Protein AF-A0A952E3L6-F1 (afdb_monomer_lite)

Sequence (737 aa):
MRTGINILTAMVILAVWPGLAVNAAMKSLLVIEPGKDNPRNSEGDIIELKDGRLCLIYTRFIGGSGDHAAADLAMRTSKDNGLSWSDDKIVVRRIGGLNVMSVSLLRLKSGEIALFFLRKTSKEDCRPLMCISKDEAKTWSQPTVCITDKVGYYVLNNDRAVQLRSGRLVLPVAWHQGPGQARDTAGVIMCYLSDDNGKTWRRSKDSFKGYAPGGKRITVQEPGVIELKDGRLMMYIRTNAGSQYICYSRDGGQTWSKAQPSNLASPLSPASIKRIPWTGDLLCLWNDHSGVHSYPAGRRTPLCLAISKDEGKTWDKSRIIEGNPDGWYCYTSITFVKDRVLLAYCAGDRKIGGLNQLKILAIQKDWLTSFQNTHDMPPRIGFYLAGTIVASSLCFVKDQKLGVLKGGFQSFSTPKPATADEWEKRKIKLRKTLWKLLGDIPPIFTPEVTIHKKEVKDGYTLERFTFDNGVGDTVYGYILIPAGHKGRRPAILYNHYHGGKYKQGKEEVLTRAFTKLDFATGEELARKGYVVQCIDAYAFGERRFQGPAGKKEEGGKTESSLFKTFLWEGRTLWGMMVRDDILALNYLVSRPEVDSNRIAAMGMSMGSTRTWWAAALDERIKVAVSVACLTRYQNLIAQGKVHAHGIYYYVPNMLKEHIDTESVIGLIAPRPHLTLTGDKDGGSPADGVKIINDFQKHLYKCYEKNQNFRGILYPGVGHTYTPEMWEVTLRWLKKHL

pLDDT: mean 89.83, std 18.72, range [20.92, 98.94]

Structure (mmCIF, N/CA/C/O backbone):
data_AF-A0A952E3L6-F1
#
_entry.id   AF-A0A952E3L6-F1
#
loop_
_atom_site.group_PDB
_atom_site.id
_atom_site.type_symbol
_atom_site.label_atom_id
_atom_site.label_alt_id
_atom_site.label_comp_id
_atom_site.label_asym_id
_atom_site.label_entity_id
_atom_site.label_seq_id
_atom_site.pdbx_PDB_ins_code
_atom_site.Cartn_x
_atom_site.Cartn_y
_atom_site.Cartn_z
_atom_site.occupancy
_atom_site.B_iso_or_equiv
_atom_site.auth_seq_id
_atom_site.auth_comp_id
_atom_site.auth_asym_id
_atom_site.auth_atom_id
_atom_site.pdbx_PDB_model_num
ATOM 1 N N . MET A 1 1 ? -72.433 -41.972 -11.542 1.00 37.91 1 MET A N 1
ATOM 2 C CA . MET A 1 1 ? -71.006 -42.336 -11.339 1.00 37.91 1 MET A CA 1
ATOM 3 C C . MET A 1 1 ? -70.283 -41.164 -10.688 1.00 37.91 1 MET A C 1
ATOM 5 O O . MET A 1 1 ? -70.810 -40.061 -10.729 1.00 37.91 1 MET A O 1
ATOM 9 N N . ARG A 1 2 ? -69.145 -41.402 -10.025 1.00 30.52 2 ARG A N 1
ATOM 10 C CA . ARG A 1 2 ? -68.459 -40.403 -9.184 1.00 30.52 2 ARG A CA 1
ATOM 11 C C . ARG A 1 2 ? -67.671 -39.381 -10.014 1.00 30.52 2 ARG A C 1
ATOM 13 O O . ARG A 1 2 ? -66.837 -39.781 -10.816 1.00 30.52 2 ARG A O 1
ATOM 20 N N . THR A 1 3 ? -67.820 -38.097 -9.697 1.00 30.81 3 THR A N 1
ATOM 21 C CA . THR A 1 3 ? -66.822 -37.046 -9.969 1.00 30.81 3 THR A CA 1
ATOM 22 C C . THR A 1 3 ? -66.299 -36.534 -8.630 1.00 30.81 3 THR A C 1
ATOM 24 O O . THR A 1 3 ? -66.964 -35.746 -7.961 1.00 30.81 3 THR A O 1
ATOM 27 N N . GLY A 1 4 ? -65.144 -37.044 -8.198 1.00 28.67 4 GLY A N 1
ATOM 28 C CA . GLY A 1 4 ? -64.510 -36.664 -6.935 1.00 28.67 4 GLY A CA 1
ATOM 29 C C . GLY A 1 4 ? -63.399 -35.644 -7.158 1.00 28.67 4 GLY A C 1
ATOM 30 O O . GLY A 1 4 ? -62.342 -35.996 -7.672 1.00 28.67 4 GLY A O 1
ATOM 31 N N . ILE A 1 5 ? -63.634 -34.398 -6.750 1.00 31.88 5 ILE A N 1
ATOM 32 C CA . ILE A 1 5 ? -62.589 -33.378 -6.612 1.00 31.88 5 ILE A CA 1
ATOM 33 C C . ILE A 1 5 ? -61.854 -33.654 -5.298 1.00 31.88 5 ILE A C 1
ATOM 35 O O . ILE A 1 5 ? -62.498 -33.721 -4.255 1.00 31.88 5 ILE A O 1
ATOM 39 N N . ASN A 1 6 ? -60.524 -33.770 -5.333 1.00 27.98 6 ASN A N 1
ATOM 40 C CA . ASN A 1 6 ? -59.695 -33.784 -4.128 1.00 27.98 6 ASN A CA 1
ATOM 41 C C . ASN A 1 6 ? -58.667 -32.652 -4.184 1.00 27.98 6 ASN A C 1
ATOM 43 O O . ASN A 1 6 ? -57.856 -32.560 -5.103 1.00 27.98 6 ASN A O 1
ATOM 47 N N . ILE A 1 7 ? -58.736 -31.791 -3.174 1.00 31.53 7 ILE A N 1
ATOM 48 C CA . ILE A 1 7 ? -57.841 -30.658 -2.943 1.00 31.53 7 ILE A CA 1
ATOM 49 C C . ILE A 1 7 ? -56.569 -31.188 -2.274 1.00 31.53 7 ILE A C 1
ATOM 51 O O . ILE A 1 7 ? -56.668 -31.934 -1.300 1.00 31.53 7 ILE A O 1
ATOM 55 N N . LEU A 1 8 ? -55.385 -30.768 -2.734 1.00 26.78 8 LEU A N 1
ATOM 56 C CA . LEU A 1 8 ? -54.145 -30.955 -1.977 1.00 26.78 8 LEU A CA 1
ATOM 57 C C . LEU A 1 8 ? -53.454 -29.612 -1.721 1.00 26.78 8 LEU A C 1
ATOM 59 O O . LEU A 1 8 ? -53.088 -28.883 -2.641 1.00 26.78 8 LEU A O 1
ATOM 63 N N . THR A 1 9 ? -53.300 -29.295 -0.441 1.00 28.17 9 THR A N 1
ATOM 64 C CA . THR A 1 9 ? -52.780 -28.027 0.071 1.00 28.17 9 THR A CA 1
ATOM 65 C C . THR A 1 9 ? -51.269 -27.915 -0.140 1.00 28.17 9 THR A C 1
ATOM 67 O O . THR A 1 9 ? -50.503 -28.692 0.428 1.00 28.17 9 THR A O 1
ATOM 70 N N . ALA A 1 10 ? -50.813 -26.914 -0.895 1.00 25.31 10 ALA A N 1
ATOM 71 C CA . ALA A 1 10 ? -49.388 -26.611 -1.025 1.00 25.31 10 ALA A CA 1
ATOM 72 C C . ALA A 1 10 ? -48.908 -25.719 0.137 1.00 25.31 10 ALA A C 1
ATOM 74 O O . ALA A 1 10 ? -49.150 -24.512 0.149 1.00 25.31 10 ALA A O 1
ATOM 75 N N . MET A 1 11 ? -48.204 -26.301 1.113 1.00 24.41 11 MET A N 1
ATOM 76 C CA . MET A 1 11 ? -47.476 -25.529 2.128 1.00 24.41 11 MET A CA 1
ATOM 77 C C . MET A 1 11 ? -46.293 -24.787 1.491 1.00 24.41 11 MET A C 1
ATOM 79 O O . MET A 1 11 ? -45.338 -25.404 1.020 1.00 24.41 11 MET A O 1
ATOM 83 N N . VAL A 1 12 ? -46.323 -23.454 1.530 1.00 23.84 12 VAL A N 1
ATOM 84 C CA . VAL A 1 12 ? -45.185 -22.614 1.134 1.00 23.84 12 VAL A CA 1
ATOM 85 C C . VAL A 1 12 ? -44.160 -22.584 2.269 1.00 23.84 12 VAL A C 1
ATOM 87 O O . VAL A 1 12 ? -44.318 -21.850 3.243 1.00 23.84 12 VAL A O 1
ATOM 90 N N . ILE A 1 13 ? -43.076 -23.350 2.130 1.00 25.36 13 ILE A N 1
ATOM 91 C CA . ILE A 1 13 ? -41.888 -23.195 2.977 1.00 25.36 13 ILE A CA 1
ATOM 92 C C . ILE A 1 13 ? -41.008 -22.096 2.369 1.00 25.36 13 ILE A C 1
ATOM 94 O O . ILE A 1 13 ? -40.308 -22.306 1.379 1.00 25.36 13 ILE A O 1
ATOM 98 N N . LEU A 1 14 ? -41.041 -20.907 2.976 1.00 24.80 14 LEU A N 1
ATOM 99 C CA . LEU A 1 14 ? -40.152 -19.793 2.642 1.00 24.80 14 LEU A CA 1
ATOM 100 C C . LEU A 1 14 ? -38.712 -20.105 3.083 1.00 24.80 14 LEU A C 1
ATOM 102 O O . LEU A 1 14 ? -38.310 -19.832 4.213 1.00 24.80 14 LEU A O 1
ATOM 106 N N . ALA A 1 15 ? -37.917 -20.659 2.168 1.00 27.12 15 ALA A N 1
ATOM 107 C CA . ALA A 1 15 ? -36.481 -20.828 2.359 1.00 27.12 15 ALA A CA 1
ATOM 108 C C . ALA A 1 15 ? -35.767 -19.462 2.314 1.00 27.12 15 ALA A C 1
ATOM 110 O O . ALA A 1 15 ? -35.473 -18.925 1.245 1.00 27.12 15 ALA A O 1
ATOM 111 N N . VAL A 1 16 ? -35.482 -18.889 3.487 1.00 26.06 16 VAL A N 1
ATOM 112 C CA . VAL A 1 16 ? -34.719 -17.638 3.616 1.00 26.06 16 VAL A CA 1
ATOM 113 C C . VAL A 1 16 ? -33.279 -17.851 3.136 1.00 26.06 16 VAL A C 1
ATOM 115 O O . VAL A 1 16 ? -32.507 -18.600 3.733 1.00 26.06 16 VAL A O 1
ATOM 118 N N . TRP A 1 17 ? -32.903 -17.178 2.047 1.00 26.34 17 TRP A N 1
ATOM 119 C CA . TRP A 1 17 ? -31.573 -17.290 1.441 1.00 26.34 17 TRP A CA 1
ATOM 120 C C . TRP A 1 17 ? -30.488 -16.675 2.356 1.00 26.34 17 TRP A C 1
ATOM 122 O O . TRP A 1 17 ? -30.560 -15.475 2.643 1.00 26.34 17 TRP A O 1
ATOM 132 N N . PRO A 1 18 ? -29.415 -17.404 2.739 1.00 31.72 18 PRO A N 1
ATOM 133 C CA . PRO A 1 18 ? -28.367 -16.863 3.621 1.00 31.72 18 PRO A CA 1
ATOM 134 C C . PRO A 1 18 ? -27.586 -15.671 3.038 1.00 31.72 18 PRO A C 1
ATOM 136 O O . PRO A 1 18 ? -26.936 -14.928 3.771 1.00 31.72 18 PRO A O 1
ATOM 139 N N . GLY A 1 19 ? -27.653 -15.459 1.717 1.00 28.84 19 GLY A N 1
ATOM 140 C CA . GLY A 1 19 ? -26.934 -14.392 1.011 1.00 28.84 19 GLY A CA 1
ATOM 141 C C . GLY A 1 19 ? -27.354 -12.962 1.378 1.00 28.84 19 GLY A C 1
ATOM 142 O O . GLY A 1 19 ? -26.607 -12.030 1.093 1.00 28.84 19 GLY A O 1
ATOM 143 N N . LEU A 1 20 ? -28.504 -12.773 2.036 1.00 27.39 20 LEU A N 1
ATOM 144 C CA . LEU A 1 20 ? -28.940 -11.465 2.542 1.00 27.39 20 LEU A CA 1
ATOM 145 C C . LEU A 1 20 ? -28.248 -11.057 3.858 1.00 27.39 20 LEU A C 1
ATOM 147 O O . LEU A 1 20 ? -28.159 -9.867 4.149 1.00 27.39 20 LEU A O 1
ATOM 151 N N . ALA A 1 21 ? -27.719 -12.008 4.637 1.00 31.61 21 ALA A N 1
ATOM 152 C CA . ALA A 1 21 ? -27.208 -11.739 5.986 1.00 31.61 21 ALA A CA 1
ATOM 153 C C . ALA A 1 21 ? -25.831 -11.045 6.013 1.00 31.61 21 ALA A C 1
ATOM 155 O O . ALA A 1 21 ? -25.546 -10.252 6.910 1.00 31.61 21 ALA A O 1
ATOM 156 N N . VAL A 1 22 ? -24.967 -11.299 5.024 1.00 34.72 22 VAL A N 1
ATOM 157 C CA . VAL A 1 22 ? -23.559 -10.845 5.058 1.00 34.72 22 VAL A CA 1
ATOM 158 C C . VAL A 1 22 ? -23.434 -9.315 4.979 1.00 34.72 22 VAL A C 1
ATOM 160 O O . VAL A 1 22 ? -22.517 -8.744 5.564 1.00 34.72 22 VAL A O 1
ATOM 163 N N . ASN A 1 23 ? -24.388 -8.634 4.336 1.00 37.75 23 ASN A N 1
ATOM 164 C CA . ASN A 1 23 ? -24.406 -7.169 4.226 1.00 37.75 23 ASN A CA 1
ATOM 165 C C . ASN A 1 23 ? -25.096 -6.466 5.421 1.00 37.75 23 ASN A C 1
ATOM 167 O O . ASN A 1 23 ? -25.184 -5.242 5.445 1.00 37.75 23 ASN A O 1
ATOM 171 N N . ALA A 1 24 ? -25.586 -7.224 6.412 1.00 50.41 24 ALA A N 1
ATOM 172 C CA . ALA A 1 24 ? -26.174 -6.702 7.654 1.00 50.41 24 ALA A CA 1
ATOM 173 C C . ALA A 1 24 ? -25.184 -6.697 8.843 1.00 50.41 24 ALA A C 1
ATOM 175 O O . ALA A 1 24 ? -25.486 -6.164 9.912 1.00 50.41 24 ALA A O 1
ATOM 176 N N . ALA A 1 25 ? -24.004 -7.300 8.663 1.00 70.81 25 ALA A N 1
ATOM 177 C CA . ALA A 1 25 ? -23.069 -7.632 9.735 1.00 70.81 25 ALA A CA 1
ATOM 178 C C . ALA A 1 25 ? -22.186 -6.471 10.231 1.00 70.81 25 ALA A C 1
ATOM 180 O O . ALA A 1 25 ? -21.742 -6.495 11.379 1.00 70.81 25 ALA A O 1
ATOM 181 N N . MET A 1 26 ? -21.920 -5.465 9.391 1.00 86.50 26 MET A N 1
ATOM 182 C CA . MET A 1 26 ? -21.165 -4.261 9.757 1.00 86.50 26 MET A CA 1
ATOM 183 C C . MET A 1 26 ? -21.880 -3.020 9.224 1.00 86.50 26 MET A C 1
ATOM 185 O O . MET A 1 26 ? -22.260 -2.986 8.056 1.00 86.50 26 MET A O 1
ATOM 189 N N . LYS A 1 27 ? -22.072 -2.000 10.066 1.00 90.94 27 LYS A N 1
ATOM 190 C CA . LYS A 1 27 ? -22.855 -0.804 9.723 1.00 90.94 27 LYS A CA 1
ATOM 191 C C . LYS A 1 27 ? -22.229 0.459 10.305 1.00 90.94 27 LYS A C 1
ATOM 193 O O . LYS A 1 27 ? -22.013 0.540 11.512 1.00 90.94 27 LYS A O 1
ATOM 198 N N . SER A 1 28 ? -21.982 1.468 9.467 1.00 93.50 28 SER A N 1
ATOM 199 C CA . SER A 1 28 ? -21.644 2.810 9.959 1.00 93.50 28 SER A CA 1
ATOM 200 C C . SER A 1 28 ? -22.885 3.432 10.602 1.00 93.50 28 SER A C 1
ATOM 202 O O . SER A 1 28 ? -23.965 3.417 10.012 1.00 93.50 28 SER A O 1
ATOM 204 N N . LEU A 1 29 ? -22.731 3.900 11.839 1.00 95.06 29 LEU A N 1
ATOM 205 C CA . LEU A 1 29 ? -23.810 4.440 12.671 1.00 95.06 29 LEU A CA 1
ATOM 206 C C . LEU A 1 29 ? -23.754 5.963 12.797 1.00 95.06 29 LEU A C 1
ATOM 208 O O . LEU A 1 29 ? -24.786 6.607 12.943 1.00 95.06 29 LEU A O 1
ATOM 212 N N . LEU A 1 30 ? -22.553 6.538 12.757 1.00 96.75 30 LEU A N 1
ATOM 213 C CA . LEU A 1 30 ? -22.349 7.980 12.810 1.00 96.75 30 LEU A CA 1
ATOM 214 C C . LEU A 1 30 ? -21.056 8.345 12.088 1.00 96.75 30 LEU A C 1
ATOM 216 O O . LEU A 1 30 ? -20.050 7.642 12.205 1.00 96.75 30 LEU A O 1
ATOM 220 N N . VAL A 1 31 ? -21.087 9.481 11.402 1.00 96.12 31 VAL A N 1
ATOM 221 C CA . VAL A 1 31 ? -19.909 10.184 10.901 1.00 96.12 31 VAL A CA 1
ATOM 222 C C . VAL A 1 31 ? -20.063 11.644 11.318 1.00 96.12 31 VAL A C 1
ATOM 224 O O . VAL A 1 31 ? -21.089 12.254 11.024 1.00 96.12 31 VAL A O 1
ATOM 227 N N . ILE A 1 32 ? -19.084 12.194 12.037 1.00 95.88 32 ILE A N 1
ATOM 228 C CA . ILE A 1 32 ? -19.044 13.615 12.396 1.00 95.88 32 ILE A CA 1
ATOM 229 C C . ILE A 1 32 ? -17.949 14.278 11.562 1.00 95.88 32 ILE A C 1
ATOM 231 O O . ILE A 1 32 ? -16.754 14.145 11.845 1.00 95.88 32 ILE A O 1
ATOM 235 N N . GLU A 1 33 ? -18.383 14.953 10.502 1.00 94.56 33 GLU A N 1
ATOM 236 C CA . GLU A 1 33 ? -17.517 15.633 9.539 1.00 94.56 33 GLU A CA 1
ATOM 237 C C . GLU A 1 33 ? -16.879 16.903 10.126 1.00 94.56 33 GLU A C 1
ATOM 239 O O . GLU A 1 33 ? -17.506 17.586 10.947 1.00 94.56 33 GLU A O 1
ATOM 244 N N . PRO A 1 34 ? -15.647 17.260 9.715 1.00 93.19 34 PRO A N 1
ATOM 245 C CA . PRO A 1 34 ? -15.078 18.563 10.028 1.00 93.19 34 PRO A CA 1
ATOM 246 C C . PRO A 1 34 ? -15.894 19.682 9.358 1.00 93.19 34 PRO A C 1
ATOM 248 O O . PRO A 1 34 ? -16.283 19.584 8.195 1.00 93.19 34 PRO A O 1
ATOM 251 N N . GLY A 1 35 ? -16.129 20.770 10.089 1.00 90.06 35 GLY A N 1
ATOM 252 C CA . GLY A 1 35 ? -16.871 21.945 9.624 1.00 90.06 35 GLY A CA 1
ATOM 253 C C . GLY A 1 35 ? -16.164 23.254 9.970 1.00 90.06 35 GLY A C 1
ATOM 254 O O . GLY A 1 35 ? -15.162 23.258 10.682 1.00 90.06 35 GLY A O 1
ATOM 255 N N . LYS A 1 36 ? -16.702 24.383 9.490 1.00 86.56 36 LYS A N 1
ATOM 256 C CA . LYS A 1 36 ? -16.105 25.722 9.667 1.00 86.56 36 LYS A CA 1
ATOM 257 C C . LYS A 1 36 ? -15.783 26.043 11.136 1.00 86.56 36 LYS A C 1
ATOM 259 O O . LYS A 1 36 ? -14.657 26.419 11.443 1.00 86.56 36 LYS A O 1
ATOM 264 N N . ASP A 1 37 ? -16.743 25.805 12.029 1.00 85.31 37 ASP A N 1
ATOM 265 C CA . ASP A 1 37 ? -16.642 26.083 13.474 1.00 85.31 37 ASP A CA 1
ATOM 266 C C . ASP A 1 37 ? -16.330 24.813 14.301 1.00 85.31 37 ASP A C 1
ATOM 268 O O . ASP A 1 37 ? -16.524 24.757 15.522 1.00 85.31 37 ASP A O 1
ATOM 272 N N . ASN A 1 38 ? -15.902 23.751 13.610 1.00 89.38 38 ASN A N 1
ATOM 273 C CA . ASN A 1 38 ? -15.518 22.460 14.174 1.00 89.38 38 ASN A CA 1
ATOM 274 C C . ASN A 1 38 ? -14.531 21.710 13.240 1.00 89.38 38 ASN A C 1
ATOM 276 O O . ASN A 1 38 ? -14.881 20.662 12.690 1.00 89.38 38 ASN A O 1
ATOM 280 N N . PRO A 1 39 ? -13.329 22.255 12.964 1.00 90.62 39 PRO A N 1
ATOM 281 C CA . PRO A 1 39 ? -12.424 21.748 11.922 1.00 90.62 39 PRO A CA 1
ATOM 282 C C . PRO A 1 39 ? -11.806 20.362 12.176 1.00 90.62 39 PRO A C 1
ATOM 284 O O . PRO A 1 39 ? -11.115 19.848 11.294 1.00 90.62 39 PRO A O 1
ATOM 287 N N . ARG A 1 40 ? -12.006 19.755 13.354 1.00 94.56 40 ARG A N 1
ATOM 288 C CA . ARG A 1 40 ? -11.605 18.369 13.635 1.00 94.56 40 ARG A CA 1
ATOM 289 C C . ARG A 1 40 ? -12.491 17.741 14.710 1.00 94.56 40 ARG A C 1
ATOM 291 O O . ARG A 1 40 ? -12.511 18.181 15.857 1.00 94.56 40 ARG A O 1
ATOM 298 N N . ASN A 1 41 ? -13.130 16.633 14.362 1.00 94.88 41 ASN A N 1
ATOM 299 C CA . ASN A 1 41 ? -13.730 15.709 15.317 1.00 94.88 41 ASN A CA 1
ATOM 300 C C . ASN A 1 41 ? -12.735 14.573 15.512 1.00 94.88 41 ASN A C 1
ATOM 302 O O . ASN A 1 41 ? -12.454 13.828 14.576 1.00 94.88 41 ASN A O 1
ATOM 306 N N . SER A 1 42 ? -12.138 14.507 16.698 1.00 91.12 42 SER A N 1
ATOM 307 C CA . SER A 1 42 ? -11.096 13.528 16.992 1.00 91.12 42 SER A CA 1
ATOM 308 C C . SER A 1 42 ? -11.679 12.373 17.808 1.00 91.12 42 SER A C 1
ATOM 310 O O . SER A 1 42 ? -12.834 11.992 17.637 1.00 91.12 42 SER A O 1
ATOM 312 N N . GLU A 1 43 ? -10.870 11.781 18.670 1.00 91.31 43 GLU A N 1
ATOM 313 C CA . GLU A 1 43 ? -11.210 10.626 19.475 1.00 91.31 43 GLU A CA 1
ATOM 314 C C . GLU A 1 43 ? -12.429 10.805 20.389 1.00 91.31 43 GLU A C 1
ATOM 316 O O . GLU A 1 43 ? -12.725 11.888 20.899 1.00 91.31 43 GLU A O 1
ATOM 321 N N . GLY A 1 44 ? -13.115 9.689 20.622 1.00 94.62 44 GLY A N 1
ATOM 322 C CA . GLY A 1 44 ? -14.257 9.596 21.516 1.00 94.62 44 GLY A CA 1
ATOM 323 C C . GLY A 1 44 ? -14.425 8.190 22.072 1.00 94.62 44 GLY A C 1
ATOM 324 O O . GLY A 1 44 ? -13.745 7.246 21.654 1.00 94.62 44 GLY A O 1
ATOM 325 N N . ASP A 1 45 ? -15.338 8.067 23.024 1.00 98.25 45 ASP A N 1
ATOM 326 C CA . ASP A 1 45 ? -15.681 6.811 23.682 1.00 98.25 45 ASP A CA 1
ATOM 327 C C . ASP A 1 45 ? -17.200 6.702 23.861 1.00 98.25 45 ASP A C 1
ATOM 329 O O . ASP A 1 45 ? -17.906 7.717 23.894 1.00 98.25 45 ASP A O 1
ATOM 333 N N . ILE A 1 46 ? -17.706 5.471 23.938 1.00 98.12 46 ILE A N 1
ATOM 334 C CA . ILE A 1 46 ? -19.139 5.162 23.976 1.00 98.12 46 ILE A CA 1
ATOM 335 C C . ILE A 1 46 ? -19.446 4.322 25.211 1.00 98.12 46 ILE A C 1
ATOM 337 O O . ILE A 1 46 ? -18.761 3.342 25.494 1.00 98.12 46 ILE A O 1
ATOM 341 N N . ILE A 1 47 ? -20.541 4.639 25.897 1.00 97.69 47 ILE A N 1
ATOM 342 C CA . ILE A 1 47 ? -21.068 3.837 27.001 1.00 97.69 47 ILE A CA 1
ATOM 343 C C . ILE A 1 47 ? -22.573 3.594 26.844 1.00 97.69 47 ILE A C 1
ATOM 345 O O . ILE A 1 47 ? -23.318 4.480 26.420 1.00 97.69 47 ILE A O 1
ATOM 349 N N . GLU A 1 48 ? -23.024 2.386 27.187 1.00 97.06 48 GLU A N 1
ATOM 350 C CA . GLU A 1 48 ? -24.449 2.073 27.327 1.00 97.06 48 GLU A CA 1
ATOM 351 C C . GLU A 1 48 ? -24.937 2.536 28.709 1.00 97.06 48 GLU A C 1
ATOM 353 O O . GLU A 1 48 ? -24.346 2.224 29.753 1.00 97.06 48 GLU A O 1
ATOM 358 N N . LEU A 1 49 ? -26.002 3.335 28.707 1.00 97.56 49 LEU A N 1
ATOM 359 C CA . LEU A 1 49 ? -26.694 3.810 29.899 1.00 97.56 49 LEU A CA 1
ATOM 360 C C . LEU A 1 49 ? -27.667 2.737 30.407 1.00 97.56 49 LEU A C 1
ATOM 362 O O . LEU A 1 49 ? -28.117 1.885 29.643 1.00 97.56 49 LEU A O 1
ATOM 366 N N . LYS A 1 50 ? -28.034 2.781 31.693 1.00 96.38 50 LYS A N 1
ATOM 367 C CA . LYS A 1 50 ? -28.949 1.789 32.305 1.00 96.38 50 LYS A CA 1
ATOM 368 C C . LYS A 1 50 ? -30.336 1.717 31.652 1.00 96.38 50 LYS A C 1
ATOM 370 O O . LYS A 1 50 ? -31.008 0.704 31.786 1.00 96.38 50 LYS A O 1
ATOM 375 N N . ASP A 1 51 ? -30.755 2.768 30.949 1.00 95.12 51 ASP A N 1
ATOM 376 C CA . ASP A 1 51 ? -32.002 2.821 30.176 1.00 95.12 51 ASP A CA 1
ATOM 377 C C . ASP A 1 51 ? -31.843 2.347 28.713 1.00 95.12 51 ASP A C 1
ATOM 379 O O . ASP A 1 51 ? -32.743 2.526 27.896 1.00 95.12 51 ASP A O 1
ATOM 383 N N . GLY A 1 52 ? -30.697 1.750 28.364 1.00 94.69 52 GLY A N 1
ATOM 384 C CA . GLY A 1 52 ? -30.393 1.226 27.030 1.00 94.69 52 GLY A CA 1
ATOM 385 C C . GLY A 1 52 ? -30.012 2.288 25.993 1.00 94.69 52 GLY A C 1
ATOM 386 O O . GLY A 1 52 ? -29.736 1.939 24.842 1.00 94.69 52 GLY A O 1
ATOM 387 N N . ARG A 1 53 ? -29.976 3.578 26.361 1.00 97.25 53 ARG A N 1
ATOM 388 C CA . ARG A 1 53 ? -29.451 4.634 25.484 1.00 97.25 53 ARG A CA 1
ATOM 389 C C . ARG A 1 53 ? -27.937 4.517 25.344 1.00 97.25 53 ARG A C 1
ATOM 391 O O . ARG A 1 53 ? -27.235 4.155 26.285 1.00 97.25 53 ARG A O 1
ATOM 398 N N . LEU A 1 54 ? -27.418 4.915 24.187 1.00 98.19 54 LEU A N 1
ATOM 399 C CA . LEU A 1 54 ? -25.979 5.098 23.998 1.00 98.19 54 LEU A CA 1
ATOM 400 C C . LEU A 1 54 ? -25.598 6.541 24.317 1.00 98.19 54 LEU A C 1
ATOM 402 O O . LEU A 1 54 ? -26.292 7.472 23.905 1.00 98.19 54 LEU A O 1
ATOM 406 N N . CYS A 1 55 ? -24.477 6.720 25.005 1.00 98.44 55 CYS A N 1
ATOM 407 C CA . CYS A 1 55 ? -23.844 8.008 25.245 1.00 98.44 55 CYS A CA 1
ATOM 408 C C . CYS A 1 55 ? -22.450 8.000 24.606 1.00 98.44 55 CYS A C 1
ATOM 410 O O . CYS A 1 55 ? -21.611 7.180 24.970 1.00 98.44 55 CYS A O 1
ATOM 412 N N . LEU A 1 56 ? -22.230 8.895 23.643 1.00 98.62 56 LEU A N 1
ATOM 413 C CA . LEU A 1 56 ? -20.933 9.191 23.039 1.00 98.62 56 LEU A CA 1
ATOM 414 C C . LEU A 1 56 ? -20.407 10.478 23.669 1.00 98.62 56 LEU A C 1
ATOM 416 O O . LEU A 1 56 ? -21.126 11.477 23.656 1.00 98.62 56 LEU A O 1
ATOM 420 N N . ILE A 1 57 ? -19.151 10.494 24.117 1.00 98.69 57 ILE A N 1
ATOM 421 C CA . ILE A 1 57 ? -18.421 11.740 24.399 1.00 98.69 57 ILE A CA 1
ATOM 422 C C . ILE A 1 57 ? -17.145 11.762 23.559 1.00 98.69 57 ILE A C 1
ATOM 424 O O . ILE A 1 57 ? -16.437 10.759 23.476 1.00 98.69 57 ILE A O 1
ATOM 428 N N . TYR A 1 58 ? -16.859 12.893 22.914 1.00 98.38 58 TYR A N 1
ATOM 429 C CA . TYR A 1 58 ? -15.731 13.031 21.994 1.00 98.38 58 TYR A CA 1
ATOM 430 C C . TYR A 1 58 ? -15.104 14.427 22.013 1.00 98.38 58 TYR A C 1
ATOM 432 O O . TYR A 1 58 ? -15.694 15.400 22.490 1.00 98.38 58 TYR A O 1
ATOM 440 N N . THR A 1 59 ? -13.885 14.522 21.483 1.00 97.81 59 THR A N 1
ATOM 441 C CA . THR A 1 59 ? -13.130 15.775 21.373 1.00 97.81 59 THR A CA 1
ATOM 442 C C . THR A 1 59 ? -13.517 16.558 20.116 1.00 97.81 59 THR A C 1
ATOM 444 O O . THR A 1 59 ? -13.240 16.136 18.989 1.00 97.81 59 THR A O 1
ATOM 447 N N . ARG A 1 60 ? -14.132 17.726 20.328 1.00 97.12 60 ARG A N 1
ATOM 448 C CA . ARG A 1 60 ? -14.645 18.650 19.308 1.00 97.12 60 ARG A CA 1
ATOM 449 C C . ARG A 1 60 ? -13.708 19.855 19.193 1.00 97.12 60 ARG A C 1
ATOM 451 O O . ARG A 1 60 ? -13.777 20.774 20.014 1.00 97.12 60 ARG A O 1
ATOM 458 N N . PHE A 1 61 ? -12.806 19.854 18.213 1.00 96.00 61 PHE A N 1
ATOM 459 C CA . PHE A 1 61 ? -11.854 20.951 18.020 1.00 96.00 61 PHE A CA 1
ATOM 460 C C . PHE A 1 61 ? -12.524 22.155 17.361 1.00 96.00 61 PHE A C 1
ATOM 462 O O . PHE A 1 61 ? -13.074 22.049 16.273 1.00 96.00 61 PHE A O 1
ATOM 469 N N . ILE A 1 62 ? -12.401 23.317 17.998 1.00 94.56 62 ILE A N 1
ATOM 470 C CA . ILE A 1 62 ? -12.984 24.603 17.585 1.00 94.56 62 ILE A CA 1
ATOM 471 C C . ILE A 1 62 ? -11.934 25.628 17.132 1.00 94.56 62 ILE A C 1
ATOM 473 O O . ILE A 1 62 ? -12.277 26.610 16.488 1.00 94.56 62 ILE A O 1
ATOM 477 N N . GLY A 1 63 ? -10.653 25.416 17.458 1.00 89.75 63 GLY A N 1
ATOM 478 C CA . GLY A 1 63 ? -9.560 26.358 17.171 1.00 89.75 63 GLY A CA 1
ATOM 479 C C . GLY A 1 63 ? -8.613 25.949 16.037 1.00 89.75 63 GLY A C 1
ATOM 480 O O . GLY A 1 63 ? -7.489 26.443 15.998 1.00 89.75 63 GLY A O 1
ATOM 481 N N . GLY A 1 64 ? -8.997 24.989 15.189 1.00 90.25 64 GLY A N 1
ATOM 482 C CA . GLY A 1 64 ? -8.139 24.383 14.156 1.00 90.25 64 GLY A CA 1
ATOM 483 C C . GLY A 1 64 ? -7.956 22.868 14.326 1.00 90.25 64 GLY A C 1
ATOM 484 O O . GLY A 1 64 ? -8.469 22.278 15.269 1.00 90.25 64 GLY A O 1
ATOM 485 N N . SER A 1 65 ? -7.223 22.225 13.414 1.00 85.19 65 SER A N 1
ATOM 486 C CA . SER A 1 65 ? -7.084 20.755 13.346 1.00 85.19 65 SER A CA 1
ATOM 487 C C . SER A 1 65 ? -5.845 20.170 14.049 1.00 85.19 65 SER A C 1
ATOM 489 O O . SER A 1 65 ? -5.729 18.952 14.196 1.00 85.19 65 SER A O 1
ATOM 491 N N . GLY A 1 66 ? -4.898 21.002 14.496 1.00 89.81 66 GLY A N 1
ATOM 492 C CA . GLY A 1 66 ? -3.668 20.545 15.158 1.00 89.81 66 GLY A CA 1
ATOM 493 C C . GLY A 1 66 ? -3.865 20.151 16.628 1.00 89.81 66 GLY A C 1
ATOM 494 O O . GLY A 1 66 ? -4.714 20.704 17.315 1.00 89.81 66 GLY A O 1
ATOM 495 N N . ASP A 1 67 ? -3.010 19.276 17.165 1.00 89.44 67 ASP A N 1
ATOM 496 C CA . ASP A 1 67 ? -3.134 18.720 18.533 1.00 89.44 67 ASP A CA 1
ATOM 497 C C . ASP A 1 67 ? -3.076 19.758 19.680 1.00 89.44 67 ASP A C 1
ATOM 499 O O . ASP A 1 67 ? -3.289 19.421 20.845 1.00 89.44 67 ASP A O 1
ATOM 503 N N . HIS A 1 68 ? -2.733 21.015 19.392 1.00 93.31 68 HIS A N 1
ATOM 504 C CA . HIS A 1 68 ? -2.718 22.133 20.348 1.00 93.31 68 HIS A CA 1
ATOM 505 C C . HIS A 1 68 ? -3.861 23.138 20.136 1.00 93.31 68 HIS A C 1
ATOM 507 O O . HIS A 1 68 ? -3.977 24.078 20.919 1.00 93.31 68 HIS A O 1
ATOM 513 N N . ALA A 1 69 ? -4.676 22.969 19.093 1.00 94.19 69 ALA A N 1
ATOM 514 C CA . ALA A 1 69 ? -5.827 23.820 18.832 1.00 94.19 69 ALA A CA 1
ATOM 515 C C . ALA A 1 69 ? -6.905 23.627 19.906 1.00 94.19 69 ALA A C 1
ATOM 517 O O . ALA A 1 69 ? -7.037 22.539 20.470 1.00 94.19 69 ALA A O 1
ATOM 518 N N . ALA A 1 70 ? -7.672 24.687 20.171 1.00 96.00 70 ALA A N 1
ATOM 519 C CA . ALA A 1 70 ? -8.750 24.671 21.153 1.00 96.00 70 ALA A CA 1
ATOM 520 C C . ALA A 1 70 ? -9.782 23.585 20.831 1.00 96.00 70 ALA A C 1
ATOM 522 O O . ALA A 1 70 ? -10.216 23.472 19.686 1.00 96.00 70 ALA A O 1
ATOM 523 N N . ALA A 1 71 ? -10.191 22.829 21.848 1.00 97.38 71 ALA A N 1
ATOM 524 C CA . ALA A 1 71 ? -11.230 21.814 21.755 1.00 97.38 71 ALA A CA 1
ATOM 525 C C . ALA A 1 71 ? -12.039 21.755 23.051 1.00 97.38 71 ALA A C 1
ATOM 527 O O . ALA A 1 71 ? -11.465 21.917 24.131 1.00 97.38 71 ALA A O 1
ATOM 528 N N . ASP A 1 72 ? -13.336 21.500 22.901 1.00 97.19 72 ASP A N 1
ATOM 529 C CA . ASP A 1 72 ? -14.282 21.167 23.968 1.00 97.19 72 ASP A CA 1
ATOM 530 C C . ASP A 1 72 ? -14.602 19.661 23.913 1.00 97.19 72 ASP A C 1
ATOM 532 O O . ASP A 1 72 ? -14.361 18.996 22.900 1.00 97.19 72 ASP A O 1
ATOM 536 N N . LEU A 1 73 ? -15.196 19.114 24.977 1.00 98.19 73 LEU A N 1
ATOM 537 C CA . LEU A 1 73 ? -15.817 17.790 24.933 1.00 98.19 73 LEU A CA 1
ATOM 538 C C . LEU A 1 73 ? -17.314 17.925 24.656 1.00 98.19 73 LEU A C 1
ATOM 540 O O . LEU A 1 73 ? -18.047 18.553 25.429 1.00 98.19 73 LEU A O 1
ATOM 544 N N . ALA A 1 74 ? -17.762 17.302 23.570 1.00 98.12 74 ALA A N 1
ATOM 545 C CA . ALA A 1 74 ? -19.160 17.243 23.170 1.00 98.12 74 ALA A CA 1
ATOM 546 C C . ALA A 1 74 ? -19.738 15.851 23.435 1.00 98.12 74 ALA A C 1
ATOM 548 O O . ALA A 1 74 ? -19.058 14.837 23.273 1.00 98.12 74 ALA A O 1
ATOM 549 N N . MET A 1 75 ? -21.004 15.816 23.843 1.00 98.44 75 MET A N 1
ATOM 550 C CA . MET A 1 75 ? -21.775 14.607 24.087 1.00 98.44 75 MET A CA 1
ATOM 551 C C . MET A 1 75 ? -22.917 14.501 23.083 1.00 98.44 75 MET A C 1
ATOM 553 O O . MET A 1 75 ? -23.643 15.473 22.870 1.00 98.44 75 MET A O 1
ATOM 557 N N . ARG A 1 76 ? -23.131 13.300 22.544 1.00 98.38 76 ARG A N 1
ATOM 558 C CA . ARG A 1 76 ? -24.353 12.929 21.820 1.00 98.38 76 ARG A CA 1
ATOM 559 C C . ARG A 1 76 ? -24.983 11.709 22.465 1.00 98.38 76 ARG A C 1
ATOM 561 O O . ARG A 1 76 ? -24.283 10.840 22.984 1.00 98.38 76 ARG A O 1
ATOM 568 N N . THR A 1 77 ? -26.306 11.619 22.405 1.00 98.31 77 THR A N 1
ATOM 569 C CA . THR A 1 77 ? -27.037 10.437 22.880 1.00 98.31 77 THR A CA 1
ATOM 570 C C . THR A 1 77 ? -27.895 9.836 21.782 1.00 98.31 77 THR A C 1
ATOM 572 O O . THR A 1 77 ? -28.422 10.559 20.941 1.00 98.31 77 THR A O 1
ATOM 575 N N . SER A 1 78 ? -28.052 8.516 21.808 1.00 97.94 78 SER A N 1
ATOM 576 C CA . SER A 1 78 ? -28.938 7.780 20.909 1.00 97.94 78 SER A CA 1
ATOM 577 C C . SER A 1 78 ? -29.947 6.955 21.704 1.00 97.94 78 SER A C 1
ATOM 579 O O . SER A 1 78 ? -29.595 6.337 22.711 1.00 97.94 78 SER A O 1
ATOM 581 N N . LYS A 1 79 ? -31.201 6.945 21.238 1.00 96.81 79 LYS A N 1
ATOM 582 C CA . LYS A 1 79 ? -32.315 6.171 21.818 1.00 96.81 79 LYS A CA 1
ATOM 583 C C . LYS A 1 79 ? -32.648 4.899 21.032 1.00 96.81 79 LYS A C 1
ATOM 585 O O . LYS A 1 79 ? -33.386 4.057 21.524 1.00 96.81 79 LYS A O 1
ATOM 590 N N . ASP A 1 80 ? -32.109 4.755 19.827 1.00 92.00 80 ASP A N 1
ATOM 591 C CA . ASP A 1 80 ? -32.495 3.756 18.826 1.00 92.00 80 ASP A CA 1
ATOM 592 C C . ASP A 1 80 ? -31.315 2.847 18.448 1.00 92.00 80 ASP A C 1
ATOM 594 O O . ASP A 1 80 ? -31.126 2.461 17.296 1.00 92.00 80 ASP A O 1
ATOM 598 N N . ASN A 1 81 ? -30.496 2.491 19.444 1.00 88.81 81 ASN A N 1
ATOM 599 C CA . ASN A 1 81 ? -29.299 1.665 19.274 1.00 88.81 81 ASN A CA 1
ATOM 600 C C . ASN A 1 81 ? -28.251 2.282 18.313 1.00 88.81 81 ASN A C 1
ATOM 602 O O . ASN A 1 81 ? -27.451 1.553 17.720 1.00 88.81 81 ASN A O 1
ATOM 606 N N . GLY A 1 82 ? -28.190 3.611 18.209 1.00 91.69 82 GLY A N 1
ATOM 607 C CA . GLY A 1 82 ? -27.184 4.353 17.443 1.00 91.69 82 GLY A CA 1
ATOM 608 C C . GLY A 1 82 ? -27.562 4.629 15.988 1.00 91.69 82 GLY A C 1
ATOM 609 O O . GLY A 1 82 ? -26.673 4.963 15.213 1.00 91.69 82 GLY A O 1
ATOM 610 N N . LEU A 1 83 ? -28.831 4.462 15.603 1.00 90.12 83 LEU A N 1
ATOM 611 C CA . LEU A 1 83 ? -29.312 4.758 14.248 1.00 90.12 83 LEU A CA 1
ATOM 612 C C . LEU A 1 83 ? -29.522 6.266 14.033 1.00 90.12 83 LEU A C 1
ATOM 614 O O . LEU A 1 83 ? -29.272 6.763 12.938 1.00 90.12 83 LEU A O 1
ATOM 618 N N . SER A 1 84 ? -29.912 6.987 15.082 1.00 94.50 84 SER A N 1
ATOM 619 C CA . SER A 1 84 ? -29.929 8.445 15.162 1.00 94.50 84 SER A CA 1
ATOM 620 C C . SER A 1 84 ? -29.245 8.920 16.445 1.00 94.50 84 SER A C 1
ATOM 622 O O . SER A 1 84 ? -29.131 8.187 17.433 1.00 94.50 84 SER A O 1
ATOM 624 N N . TRP A 1 85 ? -28.757 10.158 16.424 1.00 97.69 85 TRP A N 1
ATOM 625 C CA . TRP A 1 85 ? -28.023 10.782 17.523 1.00 97.69 85 TRP A CA 1
ATOM 626 C C . TRP A 1 85 ? -28.524 12.208 17.730 1.00 97.69 85 TRP A C 1
ATOM 628 O O . TRP A 1 85 ? -28.834 12.896 16.762 1.00 97.69 85 TRP A O 1
ATOM 638 N N . SER A 1 86 ? -28.578 12.653 18.986 1.00 98.12 86 SER A N 1
ATOM 639 C CA . SER A 1 86 ? -28.852 14.051 19.326 1.00 98.12 86 SER A CA 1
ATOM 640 C C . SER A 1 86 ? -27.764 14.994 18.805 1.00 98.12 86 SER A C 1
ATOM 642 O O . SER A 1 86 ? -26.634 14.570 18.547 1.00 98.12 86 SER A O 1
ATOM 644 N N . ASP A 1 87 ? -28.078 16.287 18.778 1.00 96.38 87 ASP A N 1
ATOM 645 C CA . ASP A 1 87 ? -27.083 17.351 18.647 1.00 96.38 87 ASP A CA 1
ATOM 646 C C . ASP A 1 87 ? -26.061 17.353 19.800 1.00 96.38 87 ASP A C 1
ATOM 648 O O . ASP A 1 87 ? -26.232 16.681 20.829 1.00 96.38 87 ASP A O 1
ATOM 652 N N . ASP A 1 88 ? -24.989 18.126 19.609 1.00 96.88 88 ASP A N 1
ATOM 653 C CA . ASP A 1 88 ? -23.885 18.289 20.556 1.00 96.88 88 ASP A CA 1
ATOM 654 C C . ASP A 1 88 ? -24.349 18.997 21.844 1.00 96.88 88 ASP A C 1
ATOM 656 O O . ASP A 1 88 ? -24.596 20.204 21.853 1.00 96.88 88 ASP A O 1
ATOM 660 N N . LYS A 1 89 ? -24.347 18.289 22.979 1.00 97.56 89 LYS A N 1
ATOM 661 C CA . LYS A 1 89 ? -24.333 18.922 24.309 1.00 97.56 89 LYS A CA 1
ATOM 662 C C . LYS A 1 89 ? -22.886 19.042 24.782 1.00 97.56 89 LYS A C 1
ATOM 664 O O . LYS A 1 89 ? -22.237 18.028 25.028 1.00 97.56 89 LYS A O 1
ATOM 669 N N . ILE A 1 90 ? -22.373 20.260 24.958 1.00 97.12 90 ILE A N 1
ATOM 670 C CA . ILE A 1 90 ? -21.039 20.461 25.547 1.00 97.12 90 ILE A CA 1
ATOM 671 C C . ILE A 1 90 ? -21.058 20.003 27.012 1.00 97.12 90 ILE A C 1
ATOM 673 O O . ILE A 1 90 ? -21.856 20.492 27.811 1.00 97.12 90 ILE A O 1
ATOM 677 N N . VAL A 1 91 ? -20.190 19.048 27.349 1.00 96.88 91 VAL A N 1
ATOM 678 C CA . VAL A 1 91 ? -20.066 18.440 28.690 1.00 96.88 91 VAL A CA 1
ATOM 679 C C . VAL A 1 91 ? -18.850 18.955 29.448 1.00 96.88 91 VAL A C 1
ATOM 681 O O . VAL A 1 91 ? -18.926 19.130 30.660 1.00 96.88 91 VAL A O 1
ATOM 684 N N . VAL A 1 92 ? -17.756 19.262 28.747 1.00 96.75 92 VAL A N 1
ATOM 685 C CA . VAL A 1 92 ? -16.603 19.972 29.317 1.00 96.75 92 VAL A CA 1
ATOM 686 C C . VAL A 1 92 ? -16.190 21.065 28.344 1.00 96.75 92 VAL A C 1
ATOM 688 O O . VAL A 1 92 ? -15.744 20.778 27.236 1.00 96.75 92 VAL A O 1
ATOM 691 N N . ARG A 1 93 ? -16.331 22.323 28.765 1.00 95.06 93 ARG A N 1
ATOM 692 C CA . ARG A 1 93 ? -15.827 23.482 28.023 1.00 95.06 93 ARG A CA 1
ATOM 693 C C . ARG A 1 93 ? -14.387 23.776 28.432 1.00 95.06 93 ARG A C 1
ATOM 695 O O . ARG A 1 93 ? -14.061 23.757 29.620 1.00 95.06 93 ARG A O 1
ATOM 702 N N . ARG A 1 94 ? -13.531 24.100 27.468 1.00 92.69 94 ARG A N 1
ATOM 703 C CA . ARG A 1 94 ? -12.173 24.582 27.712 1.00 92.69 94 ARG A CA 1
ATOM 704 C C . ARG A 1 94 ? -12.212 25.979 28.335 1.00 92.69 94 ARG A C 1
ATOM 706 O O . ARG A 1 94 ? -12.551 26.955 27.669 1.00 92.69 94 ARG A O 1
ATOM 713 N N . ILE A 1 95 ? -11.769 26.081 29.585 1.00 80.75 95 ILE A N 1
ATOM 714 C CA . ILE A 1 95 ? -11.570 27.353 30.289 1.00 80.75 95 ILE A CA 1
ATOM 715 C C . ILE A 1 95 ? -10.064 27.655 30.307 1.00 80.75 95 ILE A C 1
ATOM 717 O O . ILE A 1 95 ? -9.326 27.154 31.153 1.00 80.75 95 ILE A O 1
ATOM 721 N N . GLY A 1 96 ? -9.605 28.441 29.328 1.00 79.62 96 GLY A N 1
ATOM 722 C CA . GLY A 1 96 ? -8.190 28.794 29.151 1.00 79.62 96 GLY A CA 1
ATOM 723 C C . GLY A 1 96 ? -7.293 27.649 28.650 1.00 79.62 96 GLY A C 1
ATOM 724 O O . GLY A 1 96 ? -7.758 26.571 28.281 1.00 79.62 96 GLY A O 1
ATOM 725 N N . GLY A 1 97 ? -5.980 27.893 28.612 1.00 90.75 97 GLY A N 1
ATOM 726 C CA . GLY A 1 97 ? -4.990 26.912 28.152 1.00 90.75 97 GLY A CA 1
ATOM 727 C C . GLY A 1 97 ? -5.113 26.539 26.669 1.00 90.75 97 GLY A C 1
ATOM 728 O O . GLY A 1 97 ? -5.643 27.301 25.859 1.00 90.75 97 GLY A O 1
ATOM 729 N N . LEU A 1 98 ? -4.618 25.355 26.298 1.00 94.56 98 LEU A N 1
ATOM 730 C CA . LEU A 1 98 ? -4.647 24.859 24.921 1.00 94.56 98 LEU A CA 1
ATOM 731 C C . LEU A 1 98 ? -5.954 24.120 24.612 1.00 94.56 98 LEU A C 1
ATOM 733 O O . LEU A 1 98 ? -6.737 24.641 23.825 1.00 94.56 98 LEU A O 1
ATOM 737 N N . ASN A 1 99 ? -6.230 22.962 25.231 1.00 96.31 99 ASN A N 1
ATOM 738 C CA . ASN A 1 99 ? -7.457 22.181 24.986 1.00 96.31 99 ASN A CA 1
ATOM 739 C C . ASN A 1 99 ? -7.826 21.171 26.090 1.00 96.31 99 ASN A C 1
ATOM 741 O O . ASN A 1 99 ? -7.072 20.955 27.043 1.00 96.31 99 ASN A O 1
ATOM 745 N N . VAL A 1 100 ? -9.011 20.564 25.946 1.00 97.25 100 VAL A N 1
ATOM 746 C CA . VAL A 1 100 ? -9.395 19.303 26.599 1.00 97.25 100 VAL A CA 1
ATOM 747 C C . VAL A 1 100 ? -9.604 18.218 25.535 1.00 97.25 100 VAL A C 1
ATOM 749 O O . VAL A 1 100 ? -10.174 18.514 24.488 1.00 97.25 100 VAL A O 1
ATOM 752 N N . MET A 1 101 ? -9.104 16.995 25.755 1.00 96.94 101 MET A N 1
ATOM 753 C CA . MET A 1 101 ? -9.111 15.921 24.738 1.00 96.94 101 MET A CA 1
ATOM 754 C C . MET A 1 101 ? -8.970 14.496 25.323 1.00 96.94 101 MET A C 1
ATOM 756 O O . MET A 1 101 ? -8.897 14.349 26.540 1.00 96.94 101 MET A O 1
ATOM 760 N N . SER A 1 102 ? -8.883 13.452 24.487 1.00 95.81 102 SER A N 1
ATOM 761 C CA . SER A 1 102 ? -8.617 12.047 24.873 1.00 95.81 102 SER A CA 1
ATOM 762 C C . SER A 1 102 ? -9.610 11.438 25.875 1.00 95.81 102 SER A C 1
ATOM 764 O O . SER A 1 102 ? -9.264 11.130 27.016 1.00 95.81 102 SER A O 1
ATOM 766 N N . VAL A 1 103 ? -10.852 11.238 25.437 1.00 96.38 103 VAL A N 1
ATOM 767 C CA . VAL A 1 103 ? -11.953 10.718 26.268 1.00 96.38 103 VAL A CA 1
ATOM 768 C C . VAL A 1 103 ? -11.784 9.230 26.618 1.00 96.38 103 VAL A C 1
ATOM 770 O O . VAL A 1 103 ? -11.563 8.410 25.735 1.00 96.38 103 VAL A O 1
ATOM 773 N N . SER A 1 104 ? -11.964 8.842 27.884 1.00 98.12 104 SER A N 1
ATOM 774 C CA . SER A 1 104 ? -12.318 7.457 28.258 1.00 98.12 104 SER A CA 1
ATOM 775 C C . SER A 1 104 ? -13.573 7.451 29.131 1.00 98.12 104 SER A C 1
ATOM 777 O O . SER A 1 104 ? -13.661 8.240 30.074 1.00 98.12 104 SER A O 1
ATOM 779 N N . LEU A 1 105 ? -14.514 6.550 28.853 1.00 98.38 105 LEU A N 1
ATOM 780 C CA . LEU A 1 105 ? -15.740 6.345 29.622 1.00 98.38 105 LEU A CA 1
ATOM 781 C C . LEU A 1 105 ? -15.721 4.980 30.305 1.00 98.38 105 LEU A C 1
ATOM 783 O O . LEU A 1 105 ? -15.557 3.943 29.669 1.00 98.38 105 LEU A O 1
ATOM 787 N N . LEU A 1 106 ? -15.930 4.975 31.619 1.00 98.00 106 LEU A N 1
ATOM 788 C CA . LEU A 1 106 ? -15.846 3.764 32.427 1.00 98.00 106 LEU A CA 1
ATOM 789 C C . LEU A 1 106 ? -16.992 3.716 33.434 1.00 98.00 106 LEU A C 1
ATOM 791 O O . LEU A 1 106 ? -17.082 4.569 34.315 1.00 98.00 106 LEU A O 1
ATOM 795 N N . ARG A 1 107 ? -17.852 2.695 33.345 1.00 97.88 107 ARG A N 1
ATOM 796 C CA . ARG A 1 107 ? -18.790 2.392 34.432 1.00 97.88 107 ARG A CA 1
ATOM 797 C C . ARG A 1 107 ? -18.004 1.784 35.585 1.00 97.88 107 ARG A C 1
ATOM 799 O O . ARG A 1 107 ? -17.426 0.709 35.435 1.00 97.88 107 ARG A O 1
ATOM 806 N N . LEU A 1 108 ? -17.979 2.476 36.715 1.00 98.00 108 LEU A N 1
ATOM 807 C CA . LEU A 1 108 ? -17.341 1.990 37.929 1.00 98.00 108 LEU A CA 1
ATOM 808 C C . LEU A 1 108 ? -18.176 0.870 38.554 1.00 98.00 108 LEU A C 1
ATOM 810 O O . LEU A 1 108 ? -19.399 0.830 38.409 1.00 98.00 108 LEU A O 1
ATOM 814 N N . LYS A 1 109 ? -17.527 -0.005 39.324 1.00 96.62 109 LYS A N 1
ATOM 815 C CA . LYS A 1 109 ? -18.191 -1.057 40.115 1.00 96.62 109 LYS A CA 1
ATOM 816 C C . LYS A 1 109 ? -19.228 -0.525 41.108 1.00 96.62 109 LYS A C 1
ATOM 818 O O . LYS A 1 109 ? -20.171 -1.238 41.425 1.00 96.62 109 LYS A O 1
ATOM 823 N N . SER A 1 110 ? -19.067 0.710 41.580 1.00 94.19 110 SER A N 1
ATOM 824 C CA . SER A 1 110 ? -20.037 1.413 42.431 1.00 94.19 110 SER A CA 1
ATOM 825 C C . SER A 1 110 ? -21.279 1.909 41.668 1.00 94.19 110 SER A C 1
ATOM 827 O O . SER A 1 110 ? -22.267 2.303 42.282 1.00 94.19 110 SER A O 1
ATOM 829 N N . GLY A 1 111 ? -21.277 1.818 40.334 1.00 96.19 111 GLY A N 1
ATOM 830 C CA . GLY A 1 111 ? -22.425 2.063 39.462 1.00 96.19 111 GLY A CA 1
ATOM 831 C C . GLY A 1 111 ? -22.412 3.413 38.744 1.00 96.19 111 GLY A C 1
ATOM 832 O O . GLY A 1 111 ? -23.116 3.543 37.735 1.00 96.19 111 GLY A O 1
ATOM 833 N N . GLU A 1 112 ? -21.620 4.381 39.220 1.00 97.94 112 GLU A N 1
ATOM 834 C CA . GLU A 1 112 ? -21.375 5.659 38.543 1.00 97.94 112 GLU A CA 1
ATOM 835 C C . GLU A 1 112 ? -20.634 5.496 37.209 1.00 97.94 112 GLU A C 1
ATOM 837 O O . GLU A 1 112 ? -19.968 4.492 36.950 1.00 97.94 112 GLU A O 1
ATOM 842 N N . ILE A 1 113 ? -20.704 6.532 36.373 1.00 98.62 113 ILE A N 1
ATOM 843 C CA . ILE A 1 113 ? -19.891 6.651 35.162 1.00 98.62 113 ILE A CA 1
ATOM 844 C C . ILE A 1 113 ? -18.752 7.636 35.430 1.00 98.62 113 ILE A C 1
ATOM 846 O O . ILE A 1 113 ? -18.994 8.790 35.779 1.00 98.62 113 ILE A O 1
ATOM 850 N N . ALA A 1 114 ? -17.517 7.191 35.224 1.00 98.56 114 ALA A N 1
ATOM 851 C CA . ALA A 1 114 ? -16.336 8.035 35.185 1.00 98.56 114 ALA A CA 1
ATOM 852 C C . ALA A 1 114 ? -16.046 8.496 33.749 1.00 98.56 114 ALA A C 1
ATOM 854 O O . ALA A 1 114 ? -16.014 7.683 32.823 1.00 98.56 114 ALA A O 1
ATOM 855 N N . LEU A 1 115 ? -15.805 9.796 33.586 1.00 98.62 115 LEU A N 1
ATOM 856 C CA . LEU A 1 115 ? -15.288 10.425 32.373 1.00 98.62 115 LEU A CA 1
ATOM 857 C C . LEU A 1 115 ? -13.853 10.872 32.640 1.00 98.62 115 LEU A C 1
ATOM 859 O O . LEU A 1 115 ? -13.631 11.782 33.437 1.00 98.62 115 LEU A O 1
ATOM 863 N N . PHE A 1 116 ? -12.897 10.257 31.951 1.00 98.50 116 PHE A N 1
ATOM 864 C CA . PHE A 1 116 ? -11.498 10.672 31.949 1.00 98.50 116 PHE A CA 1
ATOM 865 C C . PHE A 1 116 ? -11.184 11.473 30.689 1.00 98.50 116 PHE A C 1
ATOM 867 O O . PHE A 1 116 ? -11.646 11.124 29.604 1.00 98.50 116 PHE A O 1
ATOM 874 N N . PHE A 1 117 ? -10.380 12.524 30.827 1.00 98.00 117 PHE A N 1
ATOM 875 C CA . PHE A 1 117 ? -9.910 13.343 29.709 1.00 98.00 117 PHE A CA 1
ATOM 876 C C . PHE A 1 117 ? -8.613 14.070 30.068 1.00 98.00 117 PHE A C 1
ATOM 878 O O . PHE A 1 117 ? -8.355 14.364 31.231 1.00 98.00 117 PHE A O 1
ATOM 885 N N . LEU A 1 118 ? -7.787 14.400 29.081 1.00 97.44 118 LEU A N 1
ATOM 886 C CA . LEU A 1 118 ? -6.630 15.272 29.265 1.00 97.44 118 LEU A CA 1
ATOM 887 C C . LEU A 1 118 ? -7.068 16.738 29.324 1.00 97.44 118 LEU A C 1
ATOM 889 O O . LEU A 1 118 ? -7.773 17.205 28.433 1.00 97.44 118 LEU A O 1
ATOM 893 N N . ARG A 1 119 ? -6.574 17.491 30.312 1.00 97.00 119 ARG A N 1
ATOM 894 C CA . ARG A 1 119 ? -6.536 18.961 30.286 1.00 97.00 119 ARG A CA 1
ATOM 895 C C . ARG A 1 119 ? -5.126 19.408 29.933 1.00 97.00 119 ARG A C 1
ATOM 897 O O . ARG A 1 119 ? -4.179 19.123 30.668 1.00 97.00 119 ARG A O 1
ATOM 904 N N . LYS A 1 120 ? -5.006 20.158 28.844 1.00 96.19 120 LYS A N 1
ATOM 905 C CA . LYS A 1 120 ? -3.754 20.669 28.292 1.00 96.19 120 LYS A CA 1
ATOM 906 C C . LYS A 1 120 ? -3.683 22.174 28.509 1.00 96.19 120 LYS A C 1
ATOM 908 O O . LYS A 1 120 ? -4.191 22.954 27.706 1.00 96.19 120 LYS A O 1
ATOM 913 N N . THR A 1 121 ? -3.091 22.595 29.620 1.00 95.00 121 THR A N 1
ATOM 914 C CA . THR A 1 121 ? -2.944 24.020 29.958 1.00 95.00 121 THR A CA 1
ATOM 915 C C . THR A 1 121 ? -1.804 24.663 29.169 1.00 95.00 121 THR A C 1
ATOM 917 O O . THR A 1 121 ? -1.925 25.819 28.774 1.00 95.00 121 THR A O 1
ATOM 920 N N . SER A 1 122 ? -0.740 23.915 28.851 1.00 94.62 122 SER A N 1
ATOM 921 C CA . SER A 1 122 ? 0.389 24.397 28.043 1.00 94.62 122 SER A CA 1
ATOM 922 C C . SER A 1 122 ? 1.042 23.276 27.211 1.00 94.62 122 SER A C 1
ATOM 924 O O . SER A 1 122 ? 0.496 22.180 27.061 1.00 94.62 122 SER A O 1
ATOM 926 N N . LYS A 1 123 ? 2.225 23.534 26.632 1.00 92.00 123 LYS A N 1
ATOM 927 C CA . LYS A 1 123 ? 3.081 22.484 26.039 1.00 92.00 123 LYS A CA 1
ATOM 928 C C . LYS A 1 123 ? 3.820 21.644 27.098 1.00 92.00 123 LYS A C 1
ATOM 930 O O . LYS A 1 123 ? 4.392 20.616 26.744 1.00 92.00 123 LYS A O 1
ATOM 935 N N . GLU A 1 124 ? 3.765 22.052 28.365 1.00 95.19 124 GLU A N 1
ATOM 936 C CA . GLU A 1 124 ? 4.483 21.463 29.505 1.00 95.19 124 GLU A CA 1
ATOM 937 C C . GLU A 1 124 ? 3.560 20.876 30.580 1.00 95.19 124 GLU A C 1
ATOM 939 O O . GLU A 1 124 ? 3.991 19.985 31.304 1.00 95.19 124 GLU A O 1
ATOM 944 N N . ASP A 1 125 ? 2.296 21.305 30.657 1.00 96.06 125 ASP A N 1
ATOM 945 C CA . ASP A 1 125 ? 1.272 20.715 31.527 1.00 96.06 125 ASP A CA 1
ATOM 946 C C . ASP A 1 125 ? 0.099 20.174 30.689 1.00 96.06 125 ASP A C 1
ATOM 948 O O . ASP A 1 125 ? -0.668 20.912 30.062 1.00 96.06 125 ASP A O 1
ATOM 952 N N . CYS A 1 126 ? 0.010 18.846 30.656 1.00 97.25 126 CYS A N 1
ATOM 953 C CA . CYS A 1 126 ? -1.036 18.059 30.019 1.00 97.25 126 CYS A CA 1
ATOM 954 C C . CYS A 1 126 ? -1.300 16.856 30.924 1.00 97.25 126 CYS A C 1
ATOM 956 O O . CYS A 1 126 ? -0.496 15.927 30.959 1.00 97.25 126 CYS A O 1
ATOM 958 N N . ARG A 1 127 ? -2.385 16.884 31.701 1.00 97.44 127 ARG A N 1
ATOM 959 C CA . ARG A 1 127 ? -2.671 15.868 32.727 1.00 97.44 127 ARG A CA 1
ATOM 960 C C . ARG A 1 127 ? -4.091 15.320 32.605 1.00 97.44 127 ARG A C 1
ATOM 962 O O . ARG A 1 127 ? -4.987 16.080 32.239 1.00 97.44 127 ARG A O 1
ATOM 969 N N . PRO A 1 128 ? -4.312 14.032 32.922 1.00 97.62 128 PRO A N 1
ATOM 970 C CA . PRO A 1 128 ? -5.647 13.461 32.983 1.00 97.62 128 PRO A CA 1
ATOM 971 C C . PRO A 1 128 ? -6.429 14.019 34.176 1.00 97.62 128 PRO A C 1
ATOM 973 O O . PRO A 1 128 ? -5.900 14.164 35.283 1.00 97.62 128 PRO A O 1
ATOM 976 N N . LEU A 1 129 ? -7.689 14.342 33.917 1.00 97.50 129 LEU A N 1
ATOM 977 C CA . LEU A 1 129 ? -8.723 14.716 34.868 1.00 97.50 129 LEU A CA 1
ATOM 978 C C . LEU A 1 129 ? -9.855 13.684 34.794 1.00 97.50 129 LEU A C 1
ATOM 980 O O . LEU A 1 129 ? -10.014 12.995 33.786 1.00 97.50 129 LEU A O 1
ATOM 984 N N . MET A 1 130 ? -10.643 13.613 35.862 1.00 97.81 130 MET A N 1
ATOM 985 C CA . MET A 1 130 ? -11.768 12.702 36.032 1.00 97.81 130 MET A CA 1
ATOM 986 C C . MET A 1 130 ? -13.006 13.471 36.501 1.00 97.81 130 MET A C 1
ATOM 988 O O . MET A 1 130 ? -12.927 14.252 37.450 1.00 97.81 130 MET A O 1
ATOM 992 N N . CYS A 1 131 ? -14.146 13.218 35.862 1.00 97.75 131 CYS A N 1
ATOM 993 C CA . CYS A 1 131 ? -15.475 13.603 36.341 1.00 97.75 131 CYS A CA 1
ATOM 994 C C . CYS A 1 131 ? -16.309 12.353 36.636 1.00 97.75 131 CYS A C 1
ATOM 996 O O . CYS A 1 131 ? -16.143 11.323 35.986 1.00 97.75 131 CYS A O 1
ATOM 998 N N . ILE A 1 132 ? -17.254 12.466 37.568 1.00 98.25 132 ILE A N 1
ATOM 999 C CA . ILE A 1 132 ? -18.213 11.417 37.928 1.00 98.25 132 ILE A CA 1
ATOM 1000 C C . ILE A 1 132 ? -19.633 11.856 37.572 1.00 98.25 132 ILE A C 1
ATOM 1002 O O . ILE A 1 132 ? -20.061 12.938 37.966 1.00 98.25 132 ILE A O 1
ATOM 1006 N N . SER A 1 133 ? -20.386 10.991 36.895 1.00 98.50 133 SER A N 1
ATOM 1007 C CA . SER A 1 133 ? -21.840 11.091 36.761 1.00 98.50 133 SER A CA 1
ATOM 1008 C C . SER A 1 133 ? -22.525 10.013 37.601 1.00 98.50 133 SER A C 1
ATOM 1010 O O . SER A 1 133 ? -22.228 8.822 37.476 1.00 98.50 133 SER A O 1
ATOM 1012 N N . LYS A 1 134 ? -23.469 10.444 38.445 1.00 98.06 134 LYS A N 1
ATOM 1013 C CA . LYS A 1 134 ? -24.319 9.578 39.284 1.00 98.06 134 LYS A CA 1
ATO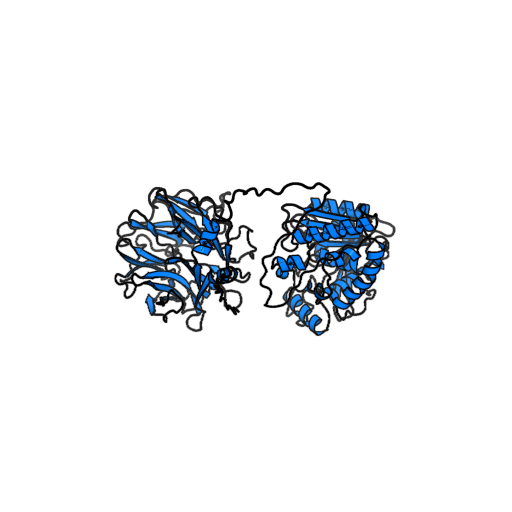M 1014 C C . LYS A 1 134 ? -25.690 9.289 38.662 1.00 98.06 134 LYS A C 1
ATOM 1016 O O . LYS A 1 134 ? -26.451 8.495 39.201 1.00 98.06 134 LYS A O 1
ATOM 1021 N N . ASP A 1 135 ? -26.009 9.935 37.543 1.00 97.69 135 ASP A N 1
ATOM 1022 C CA . ASP A 1 135 ? -27.362 10.060 36.992 1.00 97.69 135 ASP A CA 1
ATOM 1023 C C . ASP A 1 135 ? -27.449 9.666 35.506 1.00 97.69 135 ASP A C 1
ATOM 1025 O O . ASP A 1 135 ? -28.302 10.160 34.766 1.00 97.69 135 ASP A O 1
ATOM 1029 N N . GLU A 1 136 ? -26.577 8.743 35.082 1.00 97.50 136 GLU A N 1
ATOM 1030 C CA . GLU A 1 136 ? -26.487 8.222 33.710 1.00 97.50 136 GLU A CA 1
ATOM 1031 C C . GLU A 1 136 ? -26.184 9.327 32.674 1.00 97.50 136 GLU A C 1
ATOM 1033 O O . GLU A 1 136 ? -26.916 9.537 31.704 1.00 97.50 136 GLU A O 1
ATOM 1038 N N . ALA A 1 137 ? -25.067 10.030 32.901 1.00 97.12 137 ALA A N 1
ATOM 1039 C CA . ALA A 1 137 ? -24.482 11.079 32.058 1.00 97.12 137 ALA A CA 1
ATOM 1040 C C . ALA A 1 137 ? -25.333 12.356 31.879 1.00 97.12 137 ALA A C 1
ATOM 1042 O O . ALA A 1 137 ? -25.063 13.158 30.977 1.00 97.12 137 ALA A O 1
ATOM 1043 N N . LYS A 1 138 ? -26.340 12.601 32.731 1.00 95.94 138 LYS A N 1
ATOM 1044 C CA . LYS A 1 138 ? -27.131 13.846 32.680 1.00 95.94 138 LYS A CA 1
ATOM 1045 C C . LYS A 1 138 ? -26.340 15.023 33.259 1.00 95.94 138 LYS A C 1
ATOM 1047 O O . LYS A 1 138 ? -26.281 16.079 32.614 1.00 95.94 138 LYS A O 1
ATOM 1052 N N . THR A 1 139 ? -25.709 14.819 34.417 1.00 97.06 139 THR A N 1
ATOM 1053 C CA . THR A 1 139 ? -24.807 15.759 35.096 1.00 97.06 139 THR A CA 1
ATOM 1054 C C . THR A 1 139 ? -23.455 15.114 35.411 1.00 97.06 139 THR A C 1
ATOM 1056 O O . THR A 1 139 ? -23.301 13.891 35.388 1.00 97.06 139 THR A O 1
ATOM 1059 N N . TRP A 1 140 ? -22.456 15.958 35.676 1.00 97.81 140 TRP A N 1
ATOM 1060 C CA . TRP A 1 140 ? -21.073 15.568 35.949 1.00 97.81 140 TRP A CA 1
ATOM 1061 C C . TRP A 1 140 ? -20.532 16.367 37.136 1.00 97.81 140 TRP A C 1
ATOM 1063 O O . TRP A 1 140 ? -20.832 17.553 37.276 1.00 97.81 140 TRP A O 1
ATOM 1073 N N . SER A 1 141 ? -19.724 15.726 37.981 1.00 97.44 141 SER A N 1
ATOM 1074 C CA . SER A 1 141 ? -18.988 16.387 39.061 1.00 97.44 141 SER A CA 1
ATOM 1075 C C . SER A 1 141 ? -17.981 17.402 38.519 1.00 97.44 141 SER A C 1
ATOM 1077 O O . SER A 1 141 ? -17.603 17.366 37.346 1.00 97.44 141 SER A O 1
ATOM 1079 N N . GLN A 1 142 ? -17.463 18.253 39.408 1.00 94.69 142 GLN A N 1
ATOM 1080 C CA . GLN A 1 142 ? -16.288 19.056 39.081 1.00 94.69 142 GLN A CA 1
ATOM 1081 C C . GLN A 1 142 ? -15.098 18.151 38.694 1.00 94.69 142 GLN A C 1
ATOM 1083 O O . GLN A 1 142 ? -14.920 17.099 39.322 1.00 94.69 142 GLN A O 1
ATOM 1088 N N . PRO A 1 143 ? -14.286 18.534 37.690 1.00 94.88 143 PRO A N 1
ATOM 1089 C CA . PRO A 1 143 ? -13.118 17.763 37.277 1.00 94.88 143 PRO A CA 1
ATOM 1090 C C . PRO A 1 143 ? -12.028 17.683 38.357 1.00 94.88 143 PRO A C 1
ATOM 1092 O O . PRO A 1 143 ? -11.517 18.706 38.813 1.00 94.88 143 PRO A O 1
ATOM 1095 N N . THR A 1 144 ? -11.597 16.473 38.716 1.00 94.81 144 THR A N 1
ATOM 1096 C CA . THR A 1 144 ? -10.472 16.230 39.640 1.00 94.81 144 THR A CA 1
ATOM 1097 C C . THR A 1 144 ? -9.229 15.773 38.875 1.00 94.81 144 THR A C 1
ATOM 1099 O O . THR A 1 144 ? -9.317 14.916 38.001 1.00 94.81 144 THR A O 1
ATOM 1102 N N . VAL A 1 145 ? -8.053 16.336 39.176 1.00 96.12 145 VAL A N 1
ATOM 1103 C CA . VAL A 1 145 ? -6.787 15.979 38.505 1.00 96.12 145 VAL A CA 1
ATOM 1104 C C . VAL A 1 145 ? -6.276 14.628 39.015 1.00 96.12 145 VAL A C 1
ATOM 1106 O O . VAL A 1 145 ? -6.087 14.460 40.214 1.00 96.12 145 VAL A O 1
ATOM 1109 N N . CYS A 1 146 ? -5.998 13.683 38.113 1.00 97.62 146 CYS A N 1
ATOM 1110 C CA . CYS A 1 146 ? -5.540 12.332 38.468 1.00 97.62 146 CYS A CA 1
ATOM 1111 C C . CYS A 1 146 ? -4.016 12.231 38.688 1.00 97.62 146 CYS A C 1
ATOM 1113 O O . CYS A 1 146 ? -3.527 11.223 39.184 1.00 97.62 146 CYS A O 1
ATOM 1115 N N . ILE A 1 147 ? -3.249 13.255 38.291 1.00 96.69 147 ILE A N 1
ATOM 1116 C CA . ILE A 1 147 ? -1.792 13.338 38.492 1.00 96.69 147 ILE A CA 1
ATOM 1117 C C . ILE A 1 147 ? -1.464 14.586 39.320 1.00 96.69 147 ILE A C 1
ATOM 1119 O O . ILE A 1 147 ? -1.410 15.713 38.810 1.00 96.69 147 ILE A O 1
ATOM 1123 N N . THR A 1 148 ? -1.281 14.373 40.620 1.00 88.75 148 THR A N 1
ATOM 1124 C CA . THR A 1 148 ? -1.066 15.419 41.629 1.00 88.75 148 THR A CA 1
ATOM 1125 C C . THR A 1 148 ? 0.385 15.526 42.103 1.00 88.75 148 THR A C 1
ATOM 1127 O O . THR A 1 148 ? 0.781 16.605 42.528 1.00 88.75 148 THR A O 1
ATOM 1130 N N . ASP A 1 149 ? 1.190 14.464 41.984 1.00 92.12 149 ASP A N 1
ATOM 1131 C CA . ASP A 1 149 ? 2.584 14.406 42.456 1.00 92.12 149 ASP A CA 1
ATOM 1132 C C . ASP A 1 149 ? 3.551 15.245 41.605 1.00 92.12 149 ASP A C 1
ATOM 1134 O O . ASP A 1 149 ? 4.479 15.852 42.138 1.00 92.12 149 ASP A O 1
ATOM 1138 N N . LYS A 1 150 ? 3.358 15.290 40.279 1.00 93.81 150 LYS A N 1
ATOM 1139 C CA . LYS A 1 150 ? 4.256 16.015 39.370 1.00 93.81 150 LYS A CA 1
ATOM 1140 C C . LYS A 1 150 ? 3.544 16.593 38.147 1.00 93.81 150 LYS A C 1
ATOM 1142 O O . LYS A 1 150 ? 3.015 15.860 37.310 1.00 93.81 150 LYS A O 1
ATOM 1147 N N . VAL A 1 151 ? 3.633 17.915 37.981 1.00 96.38 151 VAL A N 1
ATOM 1148 C CA . VAL A 1 151 ? 3.223 18.627 36.756 1.00 96.38 151 VAL A CA 1
ATOM 1149 C C . VAL A 1 151 ? 4.070 18.167 35.564 1.00 96.38 151 VAL A C 1
ATOM 1151 O O . VAL A 1 151 ? 5.286 17.997 35.675 1.00 96.38 151 VAL A O 1
ATOM 1154 N N . GLY A 1 152 ? 3.436 17.962 34.411 1.00 97.06 152 GLY A N 1
ATOM 1155 C CA . GLY A 1 152 ? 4.127 17.523 33.204 1.00 97.06 152 GLY A CA 1
ATOM 1156 C C . GLY A 1 152 ? 3.189 17.226 32.041 1.00 97.06 152 GLY A C 1
ATOM 1157 O O . GLY A 1 152 ? 1.966 17.279 32.175 1.00 97.06 152 GLY A O 1
ATOM 1158 N N . TYR A 1 153 ? 3.779 16.878 30.901 1.00 97.50 153 TYR A N 1
ATOM 1159 C CA . TYR A 1 153 ? 3.068 16.462 29.702 1.00 97.50 153 TYR A CA 1
ATOM 1160 C C . TYR A 1 153 ? 2.905 14.940 29.690 1.00 97.50 153 TYR A C 1
ATOM 1162 O O . TYR A 1 153 ? 3.809 14.215 29.263 1.00 97.50 153 TYR A O 1
ATOM 1170 N N . TYR A 1 154 ? 1.750 14.468 30.148 1.00 97.75 154 TYR A N 1
ATOM 1171 C CA . TYR A 1 154 ? 1.338 13.069 30.140 1.00 97.75 154 TYR A CA 1
ATOM 1172 C C . TYR A 1 154 ? 0.315 12.830 29.027 1.00 97.75 154 TYR A C 1
ATOM 1174 O O . TYR A 1 154 ? -0.663 13.563 28.880 1.00 97.75 154 TYR A O 1
ATOM 1182 N N . VAL A 1 155 ? 0.535 11.775 28.248 1.00 96.12 155 VAL A N 1
ATOM 1183 C CA . VAL A 1 155 ? -0.394 11.285 27.229 1.00 96.12 155 VAL A CA 1
ATOM 1184 C C . VAL A 1 155 ? -1.129 10.075 27.789 1.00 96.12 155 VAL A C 1
ATOM 1186 O O . VAL A 1 155 ? -0.538 9.007 27.949 1.00 96.12 155 VAL A O 1
ATOM 1189 N N . LEU A 1 156 ? -2.419 10.265 28.055 1.00 97.00 156 LEU A N 1
ATOM 1190 C CA . LEU A 1 156 ? -3.431 9.219 28.162 1.00 97.00 156 LEU A CA 1
ATOM 1191 C C . LEU A 1 156 ? -4.187 9.216 26.824 1.00 97.00 156 LEU A C 1
ATOM 1193 O O . LEU A 1 156 ? -4.639 10.274 26.383 1.00 97.00 156 LEU A O 1
ATOM 1197 N N . ASN A 1 157 ? -4.271 8.073 26.143 1.00 96.19 157 ASN A N 1
ATOM 1198 C CA . ASN A 1 157 ? -5.075 7.972 24.919 1.00 96.19 157 ASN A CA 1
ATOM 1199 C C . ASN A 1 157 ? -6.570 7.794 25.260 1.00 96.19 157 ASN A C 1
ATOM 1201 O O . ASN A 1 157 ? -6.906 7.547 26.419 1.00 96.19 157 ASN A O 1
ATOM 1205 N N . ASN A 1 158 ? -7.462 7.883 24.271 1.00 96.31 158 ASN A N 1
ATOM 1206 C CA . ASN A 1 158 ? -8.859 7.502 24.471 1.00 96.31 158 ASN A CA 1
ATOM 1207 C C . ASN A 1 158 ? -9.023 6.009 24.780 1.00 96.31 158 ASN A C 1
ATOM 1209 O O . ASN A 1 158 ? -8.227 5.176 24.329 1.00 96.31 158 ASN A O 1
ATOM 1213 N N . ASP A 1 159 ? -10.077 5.693 25.529 1.00 97.38 159 ASP A N 1
ATOM 1214 C CA . ASP A 1 159 ? -10.436 4.334 25.942 1.00 97.38 159 ASP A CA 1
ATOM 1215 C C . ASP A 1 159 ? -9.255 3.557 26.574 1.00 97.38 159 ASP A C 1
ATOM 1217 O O . ASP A 1 159 ? -8.832 2.500 26.096 1.00 97.38 159 ASP A O 1
ATOM 1221 N N . ARG A 1 160 ? -8.635 4.146 27.613 1.00 96.69 160 ARG A N 1
ATOM 1222 C CA . ARG A 1 160 ? -7.480 3.559 28.339 1.00 96.69 160 ARG A CA 1
ATOM 1223 C C . ARG A 1 160 ? -7.666 3.389 29.837 1.00 96.69 160 ARG A C 1
ATOM 1225 O O . ARG A 1 160 ? -6.910 2.633 30.445 1.00 96.69 160 ARG A O 1
ATOM 1232 N N . ALA A 1 161 ? -8.613 4.102 30.438 1.00 97.44 161 ALA A N 1
ATOM 1233 C CA . ALA A 1 161 ? -8.905 3.957 31.856 1.00 97.44 161 ALA A CA 1
ATOM 1234 C C . ALA A 1 161 ? -9.609 2.618 32.110 1.00 97.44 161 ALA A C 1
ATOM 1236 O O . ALA A 1 161 ? -10.668 2.358 31.543 1.00 97.44 161 ALA A O 1
ATOM 1237 N N . VAL A 1 162 ? -9.038 1.776 32.974 1.00 97.88 162 VAL A N 1
ATOM 1238 C CA . VAL A 1 162 ? -9.616 0.468 33.323 1.00 97.88 162 VAL A CA 1
ATOM 1239 C C . VAL A 1 162 ? -9.790 0.322 34.829 1.00 97.88 162 VAL A C 1
ATOM 1241 O O . VAL A 1 162 ? -8.959 0.802 35.600 1.00 97.88 162 VAL A O 1
ATOM 1244 N N . GLN A 1 163 ? -10.850 -0.377 35.246 1.00 98.31 163 GLN A N 1
ATOM 1245 C CA . GLN A 1 163 ? -11.017 -0.851 36.621 1.00 98.31 163 GLN A CA 1
ATOM 1246 C C . GLN A 1 163 ? -10.770 -2.359 36.671 1.00 98.31 163 GLN A C 1
ATOM 1248 O O . GLN A 1 163 ? -11.408 -3.121 35.946 1.00 98.31 163 GLN A O 1
ATOM 1253 N N . LEU A 1 164 ? -9.844 -2.781 37.527 1.00 98.25 164 LEU A N 1
ATOM 1254 C CA . LEU A 1 164 ? -9.490 -4.183 37.729 1.00 98.25 164 LEU A CA 1
ATOM 1255 C C . LEU A 1 164 ? -10.577 -4.930 38.516 1.00 98.25 164 LEU A C 1
ATOM 1257 O O . LEU A 1 164 ? -11.414 -4.335 39.207 1.00 98.25 164 LEU A O 1
ATOM 1261 N N . ARG A 1 165 ? -10.507 -6.263 38.523 1.00 97.00 165 ARG A N 1
ATOM 1262 C CA . ARG A 1 165 ? -11.318 -7.131 39.391 1.00 97.00 165 ARG A CA 1
ATOM 1263 C C . ARG A 1 165 ? -11.153 -6.792 40.874 1.00 97.00 165 ARG A C 1
ATOM 1265 O O . ARG A 1 165 ? -12.130 -6.911 41.608 1.00 97.00 165 ARG A O 1
ATOM 1272 N N . SER A 1 166 ? -10.000 -6.277 41.300 1.00 97.00 166 SER A N 1
ATOM 1273 C CA . SER A 1 166 ? -9.784 -5.773 42.667 1.00 97.00 166 SER A CA 1
ATOM 1274 C C . SER A 1 166 ? -10.522 -4.466 42.996 1.00 97.00 166 SER A C 1
ATOM 1276 O O . SER A 1 166 ? -10.575 -4.083 44.157 1.00 97.00 166 SER A O 1
ATOM 1278 N N . GLY A 1 167 ? -11.075 -3.760 42.002 1.00 97.88 167 GLY A N 1
ATOM 1279 C CA . GLY A 1 167 ? -11.629 -2.410 42.161 1.00 97.88 167 GLY A CA 1
ATOM 1280 C C . GLY A 1 167 ? -10.617 -1.284 41.922 1.00 97.88 167 GLY A C 1
ATOM 1281 O O . GLY A 1 167 ? -11.027 -0.138 41.750 1.00 97.88 167 GLY A O 1
ATOM 1282 N N . ARG A 1 168 ? -9.318 -1.591 41.812 1.00 98.44 168 ARG A N 1
ATOM 1283 C CA . ARG A 1 168 ? -8.283 -0.611 41.452 1.00 98.44 168 ARG A CA 1
ATOM 1284 C C . ARG A 1 168 ? -8.534 -0.010 40.070 1.00 98.44 168 ARG A C 1
ATOM 1286 O O . ARG A 1 168 ? -8.716 -0.750 39.108 1.00 98.44 168 ARG A O 1
ATOM 1293 N N . LEU A 1 169 ? -8.447 1.309 39.954 1.00 98.56 169 LEU A N 1
ATOM 1294 C CA . LEU A 1 169 ? -8.331 2.016 38.681 1.00 98.56 169 LEU A CA 1
ATOM 1295 C C . LEU A 1 169 ? -6.870 2.078 38.230 1.00 98.56 169 LEU A C 1
ATOM 1297 O O . LEU A 1 169 ? -5.975 2.307 39.046 1.00 98.56 169 LEU A O 1
ATOM 1301 N N . VAL A 1 170 ? -6.640 1.916 36.927 1.00 98.50 170 VAL A N 1
ATOM 1302 C CA . VAL A 1 170 ? -5.322 2.025 36.289 1.00 98.50 170 VAL A CA 1
ATOM 1303 C C . VAL A 1 170 ? -5.402 3.000 35.115 1.00 98.50 170 VAL A C 1
ATOM 1305 O O . VAL A 1 170 ? -6.180 2.800 34.182 1.00 98.50 170 VAL A O 1
ATOM 1308 N N . LEU A 1 171 ? -4.562 4.036 35.152 1.00 98.38 171 LEU A N 1
ATOM 1309 C CA . LEU A 1 171 ? -4.333 4.986 34.063 1.00 98.38 171 LEU A CA 1
ATOM 1310 C C . LEU A 1 171 ? -2.914 4.791 33.507 1.00 98.38 171 LEU A C 1
ATOM 1312 O O . LEU A 1 171 ? -1.955 5.289 34.103 1.00 98.38 171 LEU A O 1
ATOM 1316 N N . PRO A 1 172 ? -2.735 4.058 32.396 1.00 98.25 172 PRO A N 1
ATOM 1317 C CA . PRO A 1 172 ? -1.441 3.946 31.735 1.00 98.25 172 PRO A CA 1
ATOM 1318 C C . PRO A 1 172 ? -1.137 5.234 30.955 1.00 98.25 172 PRO A C 1
ATOM 1320 O O . PRO A 1 172 ? -1.958 5.700 30.167 1.00 98.25 172 PRO A O 1
ATOM 1323 N N . VAL A 1 173 ? 0.041 5.826 31.169 1.00 98.31 173 VAL A N 1
ATOM 1324 C CA . VAL A 1 173 ? 0.416 7.122 30.577 1.00 98.31 173 VAL A CA 1
ATOM 1325 C C . VAL A 1 173 ? 1.843 7.132 30.032 1.00 98.31 173 VAL A C 1
ATOM 1327 O O . VAL A 1 173 ? 2.730 6.446 30.542 1.00 98.31 173 VAL A O 1
ATOM 1330 N N . ALA A 1 174 ? 2.073 7.961 29.012 1.00 98.12 174 ALA A N 1
ATOM 1331 C CA . ALA A 1 174 ? 3.406 8.289 28.509 1.00 98.12 174 ALA A CA 1
ATOM 1332 C C . ALA A 1 174 ? 3.780 9.738 28.866 1.00 98.12 174 ALA A C 1
ATOM 1334 O O . ALA A 1 174 ? 3.109 10.678 28.442 1.00 98.12 174 ALA A O 1
ATOM 1335 N N . TRP A 1 175 ? 4.843 9.930 29.644 1.00 97.62 175 TRP A N 1
ATOM 1336 C CA . TRP A 1 175 ? 5.367 11.244 30.025 1.00 97.62 175 TRP A CA 1
ATOM 1337 C C . TRP A 1 175 ? 6.446 11.726 29.048 1.00 97.62 175 TRP A C 1
ATOM 1339 O O . TRP A 1 175 ? 7.317 10.946 28.658 1.00 97.62 175 TRP A O 1
ATOM 1349 N N . HIS A 1 176 ? 6.406 13.011 28.682 1.00 97.44 176 HIS A N 1
ATOM 1350 C CA . HIS A 1 176 ? 7.315 13.613 27.694 1.00 97.44 176 HIS A CA 1
ATOM 1351 C C . HIS A 1 176 ? 8.188 14.763 28.213 1.00 97.44 176 HIS A C 1
ATOM 1353 O O . HIS A 1 176 ? 9.295 14.941 27.709 1.00 97.44 176 HIS A O 1
ATOM 1359 N N . GLN A 1 177 ? 7.696 15.571 29.156 1.00 96.00 177 GLN A N 1
ATOM 1360 C CA . GLN A 1 177 ? 8.431 16.701 29.744 1.00 96.00 177 GLN A CA 1
ATOM 1361 C C . GLN A 1 177 ? 7.761 17.195 31.029 1.00 96.00 177 GLN A C 1
ATOM 1363 O O . GLN A 1 177 ? 6.569 16.966 31.236 1.00 96.00 177 GLN A O 1
ATOM 1368 N N . GLY A 1 178 ? 8.521 17.890 31.872 1.00 93.75 178 GLY A N 1
ATOM 1369 C CA . GLY A 1 178 ? 8.011 18.741 32.948 1.00 93.75 178 GLY A CA 1
ATOM 1370 C C . GLY A 1 178 ? 8.169 20.229 32.603 1.00 93.75 178 GLY A C 1
ATOM 1371 O O . GLY A 1 178 ? 8.753 20.542 31.561 1.00 93.75 178 GLY A O 1
ATOM 1372 N N . PRO A 1 179 ? 7.694 21.140 33.469 1.00 94.62 179 PRO A N 1
ATOM 1373 C CA . PRO A 1 179 ? 7.935 22.574 33.334 1.00 94.62 179 PRO A CA 1
ATOM 1374 C C . PRO A 1 179 ? 9.425 22.904 33.193 1.00 94.62 179 PRO A C 1
ATOM 1376 O O . PRO A 1 179 ? 10.243 22.376 33.947 1.00 94.62 179 PRO A O 1
ATOM 1379 N N . GLY A 1 180 ? 9.780 23.728 32.206 1.00 93.31 180 GLY A N 1
ATOM 1380 C CA . GLY A 1 180 ? 11.167 24.115 31.912 1.00 93.31 180 GLY A CA 1
ATOM 1381 C C . GLY A 1 180 ? 12.094 22.981 31.439 1.00 93.31 180 GLY A C 1
ATOM 1382 O O . GLY A 1 180 ? 13.299 23.191 31.326 1.00 93.31 180 GLY A O 1
ATOM 1383 N N . GLN A 1 181 ? 11.576 21.775 31.168 1.00 92.81 181 GLN A N 1
ATOM 1384 C CA . GLN A 1 181 ? 12.378 20.624 30.732 1.00 92.81 181 GLN A CA 1
ATOM 1385 C C . GLN A 1 181 ? 12.245 20.379 29.225 1.00 92.81 181 GLN A C 1
ATOM 1387 O O . GLN A 1 181 ? 11.151 20.434 28.659 1.00 92.81 181 GLN A O 1
ATOM 1392 N N . ALA A 1 182 ? 13.363 20.031 28.581 1.00 92.94 182 ALA A N 1
ATOM 1393 C CA . ALA A 1 182 ? 13.380 19.619 27.181 1.00 92.94 182 ALA A CA 1
ATOM 1394 C C . ALA A 1 182 ? 12.500 18.375 26.942 1.00 92.94 182 ALA A C 1
ATOM 1396 O O . ALA A 1 182 ? 12.413 17.474 27.779 1.00 92.94 182 ALA A O 1
ATOM 1397 N N . ARG A 1 183 ? 11.851 18.316 25.773 1.00 95.06 183 ARG A N 1
ATOM 1398 C CA . ARG A 1 183 ? 10.887 17.263 25.431 1.00 95.06 183 ARG A CA 1
ATOM 1399 C C . ARG A 1 183 ? 11.566 15.970 24.981 1.00 95.06 183 ARG A C 1
ATOM 1401 O O . ARG A 1 183 ? 12.106 15.908 23.879 1.00 95.06 183 ARG A O 1
ATOM 1408 N N . ASP A 1 184 ? 11.428 14.901 25.766 1.00 94.88 184 ASP A N 1
ATOM 1409 C CA . ASP A 1 184 ? 11.743 13.540 25.318 1.00 94.88 184 ASP A CA 1
ATOM 1410 C C . ASP A 1 184 ? 10.616 13.051 24.393 1.00 94.88 184 ASP A C 1
ATOM 1412 O O . ASP A 1 184 ? 9.569 12.576 24.838 1.00 94.88 184 ASP A O 1
ATOM 1416 N N . THR A 1 185 ? 10.810 13.168 23.077 1.00 93.25 185 THR A N 1
ATOM 1417 C CA . THR A 1 185 ? 9.841 12.701 22.068 1.00 93.25 185 THR A CA 1
ATOM 1418 C C . THR A 1 185 ? 9.647 11.181 22.080 1.00 93.25 185 THR A C 1
ATOM 1420 O O . THR A 1 185 ? 8.596 10.698 21.646 1.00 93.25 185 THR A O 1
ATOM 1423 N N . ALA A 1 186 ? 10.609 10.422 22.614 1.00 95.81 186 ALA A N 1
ATOM 1424 C CA . ALA A 1 186 ? 10.513 8.977 22.749 1.00 95.81 186 ALA A CA 1
ATOM 1425 C C . ALA A 1 186 ? 9.652 8.549 23.950 1.00 95.81 186 ALA A C 1
ATOM 1427 O O . ALA A 1 186 ? 9.060 7.477 23.890 1.00 95.81 186 ALA A O 1
ATOM 1428 N N . GLY A 1 187 ? 9.518 9.390 24.980 1.00 97.00 187 GLY A N 1
ATOM 1429 C CA . GLY A 1 187 ? 8.575 9.205 26.090 1.00 97.00 187 GLY A CA 1
ATOM 1430 C C . GLY A 1 187 ? 8.976 8.153 27.135 1.00 97.00 187 GLY A C 1
ATOM 1431 O O . GLY A 1 187 ? 9.790 7.258 26.886 1.00 97.00 187 GLY A O 1
ATOM 1432 N N . VAL A 1 188 ? 8.406 8.279 28.334 1.00 97.81 188 VAL A N 1
ATOM 1433 C CA . VAL A 1 188 ? 8.595 7.364 29.473 1.00 97.81 188 VAL A CA 1
ATOM 1434 C C . VAL A 1 188 ? 7.237 6.813 29.900 1.00 97.81 188 VAL A C 1
ATOM 1436 O O . VAL A 1 188 ? 6.316 7.585 30.156 1.00 97.81 188 VAL A O 1
ATOM 1439 N N . ILE A 1 189 ? 7.109 5.491 29.982 1.00 98.38 189 ILE A N 1
ATOM 1440 C CA . ILE A 1 189 ? 5.860 4.804 30.331 1.00 98.38 189 ILE A CA 1
ATOM 1441 C C . ILE A 1 189 ? 5.766 4.596 31.842 1.00 98.38 189 ILE A C 1
ATOM 1443 O O . ILE A 1 189 ? 6.757 4.249 32.483 1.00 98.38 189 ILE A O 1
ATOM 1447 N N . MET A 1 190 ? 4.573 4.800 32.398 1.00 97.50 190 MET A N 1
ATOM 1448 C CA . MET A 1 190 ? 4.215 4.533 33.797 1.00 97.50 190 MET A CA 1
ATOM 1449 C C . MET A 1 190 ? 2.694 4.359 33.932 1.00 97.50 190 MET A C 1
ATOM 1451 O O . MET A 1 190 ? 1.948 4.618 32.985 1.00 97.50 190 MET A O 1
ATOM 1455 N N . CYS A 1 191 ? 2.219 3.971 35.114 1.00 97.94 191 CYS A N 1
ATOM 1456 C CA . CYS A 1 191 ? 0.797 3.987 35.452 1.00 97.94 191 CYS A CA 1
ATOM 1457 C C . CYS A 1 191 ? 0.518 4.945 36.616 1.00 97.94 191 CYS A C 1
ATOM 1459 O O . CYS A 1 191 ? 1.375 5.166 37.468 1.00 97.94 191 CYS A O 1
ATOM 1461 N N . TYR A 1 192 ? -0.708 5.460 36.680 1.00 98.19 192 TYR A N 1
ATOM 1462 C CA . TYR A 1 192 ? -1.293 6.002 37.905 1.00 98.19 192 TYR A CA 1
ATOM 1463 C C . TYR A 1 192 ? -2.411 5.079 38.378 1.00 98.19 192 TYR A C 1
ATOM 1465 O O . TYR A 1 192 ? -3.179 4.552 37.573 1.00 98.19 192 TYR A O 1
ATOM 1473 N N . LEU A 1 193 ? -2.450 4.845 39.685 1.00 98.25 193 LEU A N 1
ATOM 1474 C CA . LEU A 1 193 ? -3.289 3.856 40.345 1.00 98.25 193 LEU A CA 1
ATOM 1475 C C . LEU A 1 193 ? -4.154 4.547 41.401 1.00 98.25 193 LEU A C 1
ATOM 1477 O O . LEU A 1 193 ? -3.647 5.375 42.160 1.00 98.25 193 LEU A O 1
ATOM 1481 N N . SER A 1 194 ? -5.422 4.159 41.484 1.00 98.00 194 SER A N 1
ATOM 1482 C CA . SER A 1 194 ? -6.339 4.551 42.560 1.00 98.00 194 SER A CA 1
ATOM 1483 C C . SER A 1 194 ? -7.053 3.311 43.088 1.00 98.00 194 SER A C 1
ATOM 1485 O O . SER A 1 194 ? -7.523 2.493 42.302 1.00 98.00 194 SER A O 1
ATOM 1487 N N . ASP A 1 195 ? -7.131 3.157 44.410 1.00 97.31 195 ASP A N 1
ATOM 1488 C CA . ASP A 1 195 ? -7.847 2.054 45.073 1.00 97.31 195 ASP A CA 1
ATOM 1489 C C . ASP A 1 195 ? -9.180 2.519 45.710 1.00 97.31 195 ASP A C 1
ATOM 1491 O O . ASP A 1 195 ? -9.837 1.749 46.401 1.00 97.31 195 ASP A O 1
ATOM 1495 N N . ASP A 1 196 ? -9.598 3.771 45.476 1.00 95.75 196 ASP A N 1
ATOM 1496 C CA . ASP A 1 196 ? -10.722 4.434 46.163 1.00 95.75 196 ASP A CA 1
ATOM 1497 C C . ASP A 1 196 ? -11.740 5.093 45.206 1.00 95.75 196 ASP A C 1
ATOM 1499 O O . ASP A 1 196 ? -12.391 6.085 45.546 1.00 95.75 196 ASP A O 1
ATOM 1503 N N . ASN A 1 197 ? -11.894 4.516 44.006 1.00 94.19 197 ASN A N 1
ATOM 1504 C CA . ASN A 1 197 ? -12.723 5.028 42.903 1.00 94.19 197 ASN A CA 1
ATOM 1505 C C . ASN A 1 197 ? -12.317 6.434 42.410 1.00 94.19 197 ASN A C 1
ATOM 1507 O O . ASN A 1 197 ? -13.157 7.207 41.951 1.00 94.19 197 ASN A O 1
ATOM 1511 N N . GLY A 1 198 ? -11.021 6.752 42.453 1.00 94.62 198 GLY A N 1
ATOM 1512 C CA . GLY A 1 198 ? -10.443 7.941 41.825 1.00 94.62 198 GLY A CA 1
ATOM 1513 C C . GLY A 1 198 ? -10.367 9.175 42.721 1.00 94.62 198 GLY A C 1
ATOM 1514 O O . GLY A 1 198 ? -10.091 10.260 42.206 1.00 94.62 198 GLY A O 1
ATOM 1515 N N . LYS A 1 199 ? -10.590 9.032 44.036 1.00 93.25 199 LYS A N 1
ATOM 1516 C CA . LYS A 1 199 ? -10.461 10.133 45.006 1.00 93.25 199 LYS A CA 1
ATOM 1517 C C . LYS A 1 199 ? -8.992 10.464 45.266 1.00 93.25 199 LYS A C 1
ATOM 1519 O O . LYS A 1 199 ? -8.630 11.637 45.303 1.00 93.25 199 LYS A O 1
ATOM 1524 N N . THR A 1 200 ? -8.147 9.444 45.406 1.00 95.75 200 THR A N 1
ATOM 1525 C CA . THR A 1 200 ? -6.693 9.581 45.525 1.00 95.75 200 THR A CA 1
ATOM 1526 C C . THR A 1 200 ? -5.980 8.770 44.453 1.00 95.75 200 THR A C 1
ATOM 1528 O O . THR A 1 200 ? -6.459 7.732 43.993 1.00 95.75 200 THR A O 1
ATOM 1531 N N . TRP A 1 201 ? -4.816 9.267 44.039 1.00 97.44 201 TRP A N 1
ATOM 1532 C CA . TRP A 1 201 ? -4.007 8.693 42.971 1.00 97.44 201 TRP A CA 1
ATOM 1533 C C . TRP A 1 201 ? -2.546 8.635 43.393 1.00 97.44 201 TRP A C 1
ATOM 1535 O O . TRP A 1 201 ? -2.030 9.565 44.010 1.00 97.44 201 TRP A O 1
ATOM 1545 N N . ARG A 1 202 ? -1.861 7.559 43.007 1.00 96.62 202 ARG A N 1
ATOM 1546 C CA . ARG A 1 202 ? -0.408 7.413 43.149 1.00 96.62 202 ARG A CA 1
ATOM 1547 C C . ARG A 1 202 ? 0.204 6.899 41.854 1.00 96.62 202 ARG A C 1
ATOM 1549 O O . ARG A 1 202 ? -0.437 6.147 41.122 1.00 96.62 202 ARG A O 1
ATOM 1556 N N . ARG A 1 203 ? 1.460 7.246 41.596 1.00 97.19 203 ARG A N 1
ATOM 1557 C CA . ARG A 1 203 ? 2.235 6.653 40.502 1.00 97.19 203 ARG A CA 1
ATOM 1558 C C . ARG A 1 203 ? 2.590 5.192 40.817 1.00 97.19 203 ARG A C 1
ATOM 1560 O O . ARG A 1 203 ? 2.755 4.832 41.983 1.00 97.19 203 ARG A O 1
ATOM 1567 N N . SER A 1 204 ? 2.738 4.364 39.785 1.00 95.88 204 SER A N 1
ATOM 1568 C CA . SER A 1 204 ? 3.406 3.061 39.873 1.00 95.88 204 SER A CA 1
ATOM 1569 C C . SER A 1 204 ? 4.844 3.212 40.387 1.00 95.88 204 SER A C 1
ATOM 1571 O O . SER A 1 204 ? 5.466 4.266 40.216 1.00 95.88 204 SER A O 1
ATOM 1573 N N . LYS A 1 205 ? 5.388 2.150 40.999 1.00 95.38 205 LYS A N 1
ATOM 1574 C CA . LYS A 1 205 ? 6.798 2.118 41.423 1.00 95.38 205 LYS A CA 1
ATOM 1575 C C . LYS A 1 205 ? 7.715 2.258 40.210 1.00 95.38 205 LYS A C 1
ATOM 1577 O O . LYS A 1 205 ? 8.614 3.096 40.207 1.00 95.38 205 LYS A O 1
ATOM 1582 N N . ASP A 1 206 ? 7.418 1.491 39.166 1.00 88.06 206 ASP A N 1
ATOM 1583 C CA . ASP A 1 206 ? 8.197 1.506 37.936 1.00 88.06 206 ASP A CA 1
ATOM 1584 C C . ASP A 1 206 ? 7.774 2.639 36.999 1.00 88.06 206 ASP A C 1
ATOM 1586 O O . ASP A 1 206 ? 6.590 2.949 36.826 1.00 88.06 206 ASP A O 1
ATOM 1590 N N . SER A 1 207 ? 8.775 3.190 36.317 1.00 94.50 207 SER A N 1
ATOM 1591 C CA . SER A 1 207 ? 8.616 3.905 35.053 1.00 94.50 207 SER A CA 1
ATOM 1592 C C . SER A 1 207 ? 9.757 3.498 34.125 1.00 94.50 207 SER A C 1
ATOM 1594 O O . SER A 1 207 ? 10.880 3.295 34.591 1.00 94.50 207 SER A O 1
ATOM 1596 N N . PHE A 1 208 ? 9.495 3.334 32.828 1.00 96.81 208 PHE A N 1
ATOM 1597 C CA . PHE A 1 208 ? 10.479 2.749 31.914 1.00 96.81 208 PHE A CA 1
ATOM 1598 C C . PHE A 1 208 ? 10.536 3.416 30.538 1.00 96.81 208 PHE A C 1
ATOM 1600 O O . PHE A 1 208 ? 9.595 4.044 30.051 1.00 96.81 208 PHE A O 1
ATOM 1607 N N . LYS A 1 209 ? 11.698 3.257 29.902 1.00 97.38 209 LYS A N 1
ATOM 1608 C CA . LYS A 1 209 ? 12.014 3.717 28.548 1.00 97.38 209 LYS A CA 1
ATOM 1609 C C . LYS A 1 209 ? 11.960 2.528 27.583 1.00 97.38 209 LYS A C 1
ATOM 1611 O O . LYS A 1 209 ? 12.363 1.425 27.943 1.00 97.38 209 LYS A O 1
ATOM 1616 N N . GLY A 1 210 ? 11.471 2.745 26.363 1.00 96.12 210 GLY A N 1
ATOM 1617 C CA . GLY A 1 210 ? 11.422 1.712 25.324 1.00 96.12 210 GLY A CA 1
ATOM 1618 C C . GLY A 1 210 ? 12.745 1.549 24.576 1.00 96.12 210 GLY A C 1
ATOM 1619 O O . GLY A 1 210 ? 13.369 2.543 24.200 1.00 96.12 210 GLY A O 1
ATOM 1620 N N . TYR A 1 211 ? 13.133 0.303 24.290 1.00 96.44 211 TYR A N 1
ATOM 1621 C CA . TYR A 1 211 ? 14.334 -0.023 23.512 1.00 96.44 211 TYR A CA 1
ATOM 1622 C C . TYR A 1 211 ? 14.062 -1.121 22.471 1.00 96.44 211 TYR A C 1
ATOM 1624 O O . TYR A 1 211 ? 13.317 -2.069 22.724 1.00 96.44 211 TYR A O 1
ATOM 1632 N N . ALA A 1 212 ? 14.682 -1.005 21.297 1.00 93.88 212 ALA A N 1
ATOM 1633 C CA . ALA A 1 212 ? 14.759 -2.077 20.306 1.00 93.88 212 ALA A CA 1
ATOM 1634 C C . ALA A 1 212 ? 15.644 -3.237 20.820 1.00 93.88 212 ALA A C 1
ATOM 1636 O O . ALA A 1 212 ? 16.456 -3.013 21.723 1.00 93.88 212 ALA A O 1
ATOM 1637 N N . PRO A 1 213 ? 15.568 -4.451 20.235 1.00 85.38 213 PRO A N 1
ATOM 1638 C CA . PRO A 1 213 ? 16.434 -5.573 20.617 1.00 85.38 213 PRO A CA 1
ATOM 1639 C C . PRO A 1 213 ? 17.935 -5.232 20.618 1.00 85.38 213 PRO A C 1
ATOM 1641 O O . PRO A 1 213 ? 18.644 -5.615 21.539 1.00 85.38 213 PRO A O 1
ATOM 1644 N N . GLY A 1 214 ? 18.398 -4.420 19.659 1.00 86.31 214 GLY A N 1
ATOM 1645 C CA . GLY A 1 214 ? 19.773 -3.900 19.596 1.00 86.31 214 GLY A CA 1
ATOM 1646 C C . GLY A 1 214 ? 20.063 -2.684 20.492 1.00 86.31 214 GLY A C 1
ATOM 1647 O O . GLY A 1 214 ? 20.876 -1.845 20.122 1.00 86.31 214 GLY A O 1
ATOM 1648 N N . GLY A 1 215 ? 19.343 -2.492 21.601 1.00 91.81 215 GLY A N 1
ATOM 1649 C CA . GLY A 1 215 ? 19.609 -1.436 22.594 1.00 91.81 215 GLY A CA 1
ATOM 1650 C C . GLY A 1 215 ? 19.289 0.009 22.175 1.00 91.81 215 GLY A C 1
ATOM 1651 O O . GLY A 1 215 ? 19.304 0.904 23.015 1.00 91.81 215 GLY A O 1
ATOM 1652 N N . LYS A 1 216 ? 18.949 0.271 20.907 1.00 94.81 216 LYS A N 1
ATOM 1653 C CA . LYS A 1 216 ? 18.544 1.605 20.429 1.00 94.81 216 LYS A CA 1
ATOM 1654 C C . LYS A 1 216 ? 17.255 2.071 21.120 1.00 94.81 216 LYS A C 1
ATOM 1656 O O . LYS A 1 216 ? 16.260 1.348 21.114 1.00 94.81 216 LYS A O 1
ATOM 1661 N N . ARG A 1 217 ? 17.243 3.295 21.666 1.00 96.88 217 ARG A N 1
ATOM 1662 C CA . ARG A 1 217 ? 16.034 3.941 22.218 1.00 96.88 217 ARG A CA 1
ATOM 1663 C C . ARG A 1 217 ? 14.960 4.069 21.130 1.00 96.88 217 ARG A C 1
ATOM 1665 O O . ARG A 1 217 ? 15.248 4.540 20.030 1.00 96.88 217 ARG A O 1
ATOM 1672 N N . ILE A 1 218 ? 13.729 3.688 21.458 1.00 97.56 218 ILE A N 1
ATOM 1673 C CA . ILE A 1 218 ? 12.553 3.802 20.581 1.00 97.56 218 ILE A CA 1
ATOM 1674 C C . ILE A 1 218 ? 11.475 4.665 21.233 1.00 97.56 218 ILE A C 1
ATOM 1676 O O . ILE A 1 218 ? 11.458 4.845 22.453 1.00 97.56 218 ILE A O 1
ATOM 1680 N N . THR A 1 219 ? 10.563 5.181 20.414 1.00 97.88 219 THR A N 1
ATOM 1681 C CA . THR A 1 219 ? 9.350 5.844 20.891 1.00 97.88 219 THR A CA 1
ATOM 1682 C C . THR A 1 219 ? 8.435 4.826 21.560 1.00 97.88 219 THR A C 1
ATOM 1684 O O . THR A 1 219 ? 8.175 3.772 20.988 1.00 97.88 219 THR A O 1
ATOM 1687 N N . VAL A 1 220 ? 7.921 5.174 22.737 1.00 97.56 220 VAL A N 1
ATOM 1688 C CA . VAL A 1 220 ? 6.868 4.470 23.471 1.00 97.56 220 VAL A CA 1
ATOM 1689 C C . VAL A 1 220 ? 5.829 5.497 23.918 1.00 97.56 220 VAL A C 1
ATOM 1691 O O . VAL A 1 220 ? 6.132 6.431 24.657 1.00 97.56 220 VAL A O 1
ATOM 1694 N N . GLN A 1 221 ? 4.607 5.372 23.405 1.00 96.69 221 GLN A N 1
ATOM 1695 C CA . GLN A 1 221 ? 3.514 6.327 23.622 1.00 96.69 221 GLN A CA 1
ATOM 1696 C C . GLN A 1 221 ? 2.176 5.592 23.771 1.00 96.69 221 GLN A C 1
ATOM 1698 O O . GLN A 1 221 ? 2.092 4.398 23.489 1.00 96.69 221 GLN A O 1
ATOM 1703 N N . GLU A 1 222 ? 1.137 6.322 24.193 1.00 96.75 222 GLU A N 1
ATOM 1704 C CA . GLU A 1 222 ? -0.275 5.891 24.149 1.00 96.75 222 GLU A CA 1
ATOM 1705 C C . GLU A 1 222 ? -0.531 4.447 24.659 1.00 96.75 222 GLU A C 1
ATOM 1707 O O . GLU A 1 222 ? -1.220 3.674 23.986 1.00 96.75 222 GLU A O 1
ATOM 1712 N N . PRO A 1 223 ? 0.032 4.043 25.819 1.00 98.19 223 PRO A N 1
ATOM 1713 C CA . PRO A 1 223 ? -0.130 2.686 26.329 1.00 98.19 223 PRO A CA 1
ATOM 1714 C C . PRO A 1 223 ? -1.594 2.389 26.685 1.00 98.19 223 PRO A C 1
ATOM 1716 O O . PRO A 1 223 ? -2.327 3.262 27.148 1.00 98.19 223 PRO A O 1
ATOM 1719 N N . GLY A 1 224 ? -2.015 1.140 26.504 1.00 98.31 224 GLY A N 1
ATOM 1720 C CA . GLY A 1 224 ? -3.253 0.588 27.058 1.00 98.31 224 GLY A CA 1
ATOM 1721 C C . GLY A 1 224 ? -2.956 -0.604 27.966 1.00 98.31 224 GLY A C 1
ATOM 1722 O O . GLY A 1 224 ? -1.897 -1.219 27.853 1.00 98.31 224 GLY A O 1
ATOM 1723 N N . VAL A 1 225 ? -3.873 -0.926 28.879 1.00 98.38 225 VAL A N 1
ATOM 1724 C CA . VAL A 1 225 ? -3.737 -2.037 29.836 1.00 98.38 225 VAL A CA 1
ATOM 1725 C C . VAL A 1 225 ? -4.995 -2.896 29.810 1.00 98.38 225 VAL A C 1
ATOM 1727 O O . VAL A 1 225 ? -6.099 -2.378 29.672 1.00 98.38 225 VAL A O 1
ATOM 1730 N N . ILE A 1 226 ? -4.828 -4.208 29.960 1.00 98.44 226 ILE A N 1
ATOM 1731 C CA . ILE A 1 226 ? -5.920 -5.163 30.137 1.00 98.44 226 ILE A CA 1
ATOM 1732 C C . ILE A 1 226 ? -5.568 -6.199 31.209 1.00 98.44 226 ILE A C 1
ATOM 1734 O O . ILE A 1 226 ? -4.429 -6.655 31.301 1.00 98.44 226 ILE A O 1
ATOM 1738 N N . GLU A 1 227 ? -6.548 -6.570 32.030 1.00 98.44 227 GLU A N 1
ATOM 1739 C CA . GLU A 1 227 ? -6.417 -7.642 33.020 1.00 98.44 227 GLU A CA 1
ATOM 1740 C C . GLU A 1 227 ? -6.659 -9.009 32.366 1.00 98.44 227 GLU A C 1
ATOM 1742 O O . GLU A 1 227 ? -7.688 -9.242 31.715 1.00 98.44 227 GLU A O 1
ATOM 1747 N N . LEU A 1 228 ? -5.697 -9.914 32.529 1.00 98.56 228 LEU A N 1
ATOM 1748 C CA . LEU A 1 228 ? -5.738 -11.281 32.025 1.00 98.56 228 LEU A CA 1
ATOM 1749 C C . LEU A 1 228 ? -6.567 -12.188 32.946 1.00 98.56 228 LEU A C 1
ATOM 1751 O O . LEU A 1 228 ? -6.813 -11.873 34.112 1.00 98.56 228 LEU A O 1
ATOM 1755 N N . LYS A 1 229 ? -7.001 -13.348 32.439 1.00 97.56 229 LYS A N 1
ATOM 1756 C CA . LYS A 1 229 ? -7.788 -14.321 33.222 1.00 97.56 229 LYS A CA 1
ATOM 1757 C C . LYS A 1 229 ? -7.084 -14.745 34.515 1.00 97.56 229 LYS A C 1
ATOM 1759 O O . LYS A 1 229 ? -7.776 -14.902 35.518 1.00 97.56 229 LYS A O 1
ATOM 1764 N N . ASP A 1 230 ? -5.753 -14.841 34.494 1.00 96.88 230 ASP A N 1
ATOM 1765 C CA . ASP A 1 230 ? -4.882 -15.209 35.622 1.00 96.88 230 ASP A CA 1
ATOM 1766 C C . ASP A 1 230 ? -4.546 -14.051 36.591 1.00 96.88 230 ASP A C 1
ATOM 1768 O O . ASP A 1 230 ? -3.715 -14.216 37.481 1.00 96.88 230 ASP A O 1
ATOM 1772 N N . GLY A 1 231 ? -5.168 -12.877 36.427 1.00 97.12 231 GLY A N 1
ATOM 1773 C CA . GLY A 1 231 ? -4.971 -11.709 37.294 1.00 97.12 231 GLY A CA 1
ATOM 1774 C C . GLY A 1 231 ? -3.709 -10.889 37.000 1.00 97.12 231 GLY A C 1
ATOM 1775 O O . GLY A 1 231 ? -3.525 -9.825 37.594 1.00 97.12 231 GLY A O 1
ATOM 1776 N N . ARG A 1 232 ? -2.849 -11.315 36.063 1.00 98.38 232 ARG A N 1
ATOM 1777 C CA . ARG A 1 232 ? -1.774 -10.449 35.555 1.00 98.38 232 ARG A CA 1
ATOM 1778 C C . ARG A 1 232 ? -2.362 -9.319 34.721 1.00 98.38 232 ARG A C 1
ATOM 1780 O O . ARG A 1 232 ? -3.390 -9.481 34.069 1.00 98.38 232 ARG A O 1
ATOM 1787 N N . LEU A 1 233 ? -1.670 -8.186 34.671 1.00 98.75 233 LEU A N 1
ATOM 1788 C CA . LEU A 1 233 ? -1.979 -7.137 33.700 1.00 98.75 233 LEU A CA 1
ATOM 1789 C C . LEU A 1 233 ? -1.063 -7.284 32.492 1.00 98.75 233 LEU A C 1
ATOM 1791 O O . LEU A 1 233 ? 0.137 -7.491 32.659 1.00 98.75 233 LEU A O 1
ATOM 1795 N N . MET A 1 234 ? -1.613 -7.126 31.294 1.00 98.69 234 MET A N 1
ATOM 1796 C CA . MET A 1 234 ? -0.861 -6.942 30.059 1.00 98.69 234 MET A CA 1
ATOM 1797 C C . MET A 1 234 ? -0.973 -5.480 29.633 1.00 98.69 234 MET A C 1
ATOM 1799 O O . MET A 1 234 ? -2.079 -4.967 29.469 1.00 98.69 234 MET A O 1
ATOM 1803 N N . MET A 1 235 ? 0.161 -4.815 29.437 1.00 98.69 235 MET A N 1
ATOM 1804 C CA . MET A 1 235 ? 0.224 -3.501 28.804 1.00 98.69 235 MET A CA 1
ATOM 1805 C C . MET A 1 235 ? 0.635 -3.667 27.346 1.00 98.69 235 MET A C 1
ATOM 1807 O O . MET A 1 235 ? 1.543 -4.440 27.052 1.00 98.69 235 MET A O 1
ATOM 1811 N N . TYR A 1 236 ? -0.010 -2.922 26.455 1.00 98.50 236 TYR A N 1
ATOM 1812 C CA . TYR A 1 236 ? 0.306 -2.838 25.032 1.00 98.50 236 TYR A CA 1
ATOM 1813 C C . TYR A 1 236 ? 0.616 -1.381 24.660 1.00 98.50 236 TYR A C 1
ATOM 1815 O O . TYR A 1 236 ? -0.050 -0.458 25.129 1.00 98.50 236 TYR A O 1
ATOM 1823 N N . ILE A 1 237 ? 1.677 -1.163 23.880 1.00 98.56 237 ILE A N 1
ATOM 1824 C CA . ILE A 1 237 ? 2.350 0.138 23.758 1.00 98.56 237 ILE A CA 1
ATOM 1825 C C . ILE A 1 237 ? 2.629 0.460 22.287 1.00 98.56 237 ILE A C 1
ATOM 1827 O O . ILE A 1 237 ? 3.303 -0.311 21.599 1.00 98.56 237 ILE A O 1
ATOM 1831 N N . ARG A 1 238 ? 2.202 1.642 21.826 1.00 97.94 238 ARG A N 1
ATOM 1832 C CA . ARG A 1 238 ? 2.537 2.165 20.492 1.00 97.94 238 ARG A CA 1
ATOM 1833 C C . ARG A 1 238 ? 4.032 2.456 20.403 1.00 97.94 238 ARG A C 1
ATOM 1835 O O . ARG A 1 238 ? 4.562 3.197 21.235 1.00 97.94 238 ARG A O 1
ATOM 1842 N N . THR A 1 239 ? 4.685 1.982 19.339 1.00 97.69 239 THR A N 1
ATOM 1843 C CA . THR A 1 239 ? 6.106 2.268 19.082 1.00 97.69 239 THR A CA 1
ATOM 1844 C C . THR A 1 239 ? 6.404 2.720 17.654 1.00 97.69 239 THR A C 1
ATOM 1846 O O . THR A 1 239 ? 5.566 2.608 16.763 1.00 97.69 239 THR A O 1
ATOM 1849 N N . ASN A 1 240 ? 7.621 3.226 17.424 1.00 96.25 240 ASN A N 1
ATOM 1850 C CA . ASN A 1 240 ? 8.184 3.414 16.080 1.00 96.25 240 ASN A CA 1
ATOM 1851 C C . ASN A 1 240 ? 9.064 2.227 15.626 1.00 96.25 240 ASN A C 1
ATOM 1853 O O . ASN A 1 240 ? 9.807 2.360 14.658 1.00 96.25 240 ASN A O 1
ATOM 1857 N N . ALA A 1 241 ? 8.988 1.081 16.312 1.00 95.50 241 ALA A N 1
ATOM 1858 C CA . ALA A 1 241 ? 9.796 -0.114 16.059 1.00 95.50 241 ALA A CA 1
ATOM 1859 C C . ALA A 1 241 ? 9.077 -1.184 15.206 1.00 95.50 241 ALA A C 1
ATOM 1861 O O . ALA A 1 241 ? 9.495 -2.338 15.183 1.00 95.50 241 ALA A O 1
ATOM 1862 N N . GLY A 1 242 ? 7.988 -0.818 14.518 1.00 94.75 242 GLY A N 1
ATOM 1863 C CA . GLY A 1 242 ? 7.255 -1.699 13.595 1.00 94.75 242 GLY A CA 1
ATOM 1864 C C . GLY A 1 242 ? 6.261 -2.669 14.246 1.00 94.75 242 GLY A C 1
ATOM 1865 O O . GLY A 1 242 ? 5.661 -3.482 13.549 1.00 94.75 242 GLY A O 1
ATOM 1866 N N . SER A 1 243 ? 6.060 -2.601 15.564 1.00 97.00 243 SER A N 1
ATOM 1867 C CA . SER A 1 243 ? 5.081 -3.417 16.295 1.00 97.00 243 SER A CA 1
ATOM 1868 C C . SER A 1 243 ? 4.536 -2.690 17.526 1.00 97.00 243 SER A C 1
ATOM 1870 O O . SER A 1 243 ? 5.157 -1.754 18.045 1.00 97.00 243 SER A O 1
ATOM 1872 N N . GLN A 1 244 ? 3.382 -3.140 18.023 1.00 98.06 244 GLN A N 1
ATOM 1873 C CA . GLN A 1 244 ? 3.002 -2.869 19.408 1.00 98.06 244 GLN A CA 1
ATOM 1874 C C . GLN A 1 244 ? 3.964 -3.625 20.332 1.00 98.06 244 GLN A C 1
ATOM 1876 O O . GLN A 1 244 ? 4.262 -4.800 20.102 1.00 98.06 244 GLN A O 1
ATOM 1881 N N . TYR A 1 245 ? 4.446 -2.967 21.378 1.00 98.31 245 TYR A N 1
ATOM 1882 C CA . TYR A 1 245 ? 5.253 -3.608 22.417 1.00 98.31 245 TYR A CA 1
ATOM 1883 C C . TYR A 1 245 ? 4.366 -4.069 23.570 1.00 98.31 245 TYR A C 1
ATOM 1885 O O . TYR A 1 245 ? 3.374 -3.412 23.874 1.00 98.31 245 TYR A O 1
ATOM 1893 N N . ILE A 1 246 ? 4.737 -5.170 24.224 1.00 98.38 246 ILE A N 1
ATOM 1894 C CA . ILE A 1 246 ? 4.011 -5.747 25.358 1.00 98.38 246 ILE A CA 1
ATOM 1895 C C . ILE A 1 246 ? 4.922 -5.877 26.586 1.00 98.38 246 ILE A C 1
ATOM 1897 O O . ILE A 1 246 ? 6.095 -6.240 26.474 1.00 98.38 246 ILE A O 1
ATOM 1901 N N . CYS A 1 247 ? 4.369 -5.602 27.769 1.00 98.06 247 CYS A N 1
ATOM 1902 C CA . CYS A 1 247 ? 4.919 -6.002 29.068 1.00 98.06 247 CYS A CA 1
ATOM 1903 C C . CYS A 1 247 ? 3.809 -6.453 30.027 1.00 98.06 247 CYS A C 1
ATOM 1905 O O . CYS A 1 247 ? 2.621 -6.251 29.766 1.00 98.06 247 CYS A O 1
ATOM 1907 N N . TYR A 1 248 ? 4.202 -7.068 31.145 1.00 98.50 248 TYR A N 1
ATOM 1908 C CA . TYR A 1 248 ? 3.278 -7.636 32.123 1.00 98.50 248 TYR A CA 1
ATOM 1909 C C . TYR A 1 248 ? 3.549 -7.143 33.543 1.00 98.50 248 TYR A C 1
ATOM 1911 O O . TYR A 1 248 ? 4.703 -6.999 33.941 1.00 98.50 248 TYR A O 1
ATOM 1919 N N . SER A 1 249 ? 2.484 -6.973 34.324 1.00 98.62 249 SER A N 1
ATOM 1920 C CA . SER A 1 249 ? 2.527 -6.741 35.772 1.00 98.62 249 SER A CA 1
ATOM 1921 C C . SER A 1 249 ? 1.874 -7.912 36.511 1.00 98.62 249 SER A C 1
ATOM 1923 O O . SER A 1 249 ? 0.913 -8.509 36.017 1.00 98.62 249 SER A O 1
ATOM 1925 N N . ARG A 1 250 ? 2.397 -8.247 37.697 1.00 98.06 250 ARG A N 1
ATOM 1926 C CA . ARG A 1 250 ? 1.865 -9.295 38.593 1.00 98.06 250 ARG A CA 1
ATOM 1927 C C . ARG A 1 250 ? 1.290 -8.741 39.905 1.00 98.06 250 ARG A C 1
ATOM 1929 O O . ARG A 1 250 ? 0.787 -9.511 40.710 1.00 98.06 250 ARG A O 1
ATOM 1936 N N . ASP A 1 251 ? 1.362 -7.428 40.122 1.00 97.56 251 ASP A N 1
ATOM 1937 C CA . ASP A 1 251 ? 1.075 -6.754 41.401 1.00 97.56 251 ASP A CA 1
ATOM 1938 C C . ASP A 1 251 ? 0.022 -5.631 41.268 1.00 97.56 251 ASP A C 1
ATOM 1940 O O . ASP A 1 251 ? -0.031 -4.669 42.045 1.00 97.56 251 ASP A O 1
ATOM 1944 N N . GLY A 1 252 ? -0.845 -5.753 40.257 1.00 96.56 252 GLY A N 1
ATOM 1945 C CA . GLY A 1 252 ? -1.898 -4.781 39.970 1.00 96.56 252 GLY A CA 1
ATOM 1946 C C . GLY A 1 252 ? -1.357 -3.440 39.467 1.00 96.56 252 GLY A C 1
ATOM 1947 O O . GLY A 1 252 ? -1.877 -2.395 39.861 1.00 96.56 252 GLY A O 1
ATOM 1948 N N . GLY A 1 253 ? -0.311 -3.473 38.634 1.00 96.88 253 GLY A N 1
ATOM 1949 C CA . GLY A 1 253 ? 0.227 -2.322 37.902 1.00 96.88 253 GLY A CA 1
ATOM 1950 C C . GLY A 1 253 ? 1.311 -1.522 38.625 1.00 96.88 253 GLY A C 1
ATOM 1951 O O . GLY A 1 253 ? 1.641 -0.429 38.164 1.00 96.88 253 GLY A O 1
ATOM 1952 N N . GLN A 1 254 ? 1.850 -2.022 39.743 1.00 97.19 254 GLN A N 1
ATOM 1953 C CA . GLN A 1 254 ? 2.880 -1.322 40.521 1.00 97.19 254 GLN A CA 1
ATOM 1954 C C . GLN A 1 254 ? 4.270 -1.502 39.895 1.00 97.19 254 GLN A C 1
ATOM 1956 O O . GLN A 1 254 ? 5.004 -0.517 39.785 1.00 97.19 254 GLN A O 1
ATOM 1961 N N . THR A 1 255 ? 4.601 -2.721 39.460 1.00 97.69 255 THR A N 1
ATOM 1962 C CA . THR A 1 255 ? 5.832 -3.063 38.728 1.00 97.69 255 THR A CA 1
ATOM 1963 C C . THR A 1 255 ? 5.529 -3.742 37.392 1.00 97.69 255 THR A C 1
ATOM 1965 O O . THR A 1 255 ? 4.458 -4.331 37.207 1.00 97.69 255 THR A O 1
ATOM 1968 N N . TRP A 1 256 ? 6.462 -3.639 36.442 1.00 97.94 256 TRP A N 1
ATOM 1969 C CA . TRP A 1 256 ? 6.299 -4.096 35.061 1.00 97.94 256 TRP A CA 1
ATOM 1970 C C . TRP A 1 256 ? 7.545 -4.818 34.540 1.00 97.94 256 TRP A C 1
ATOM 1972 O O . TRP A 1 256 ? 8.675 -4.363 34.699 1.00 97.94 256 TRP A O 1
ATOM 1982 N N . SER A 1 257 ? 7.340 -5.931 33.832 1.00 97.25 257 SER A N 1
ATOM 1983 C CA . SER A 1 257 ? 8.413 -6.590 33.085 1.00 97.25 257 SER A CA 1
ATOM 1984 C C . SER A 1 257 ? 8.992 -5.662 32.010 1.00 97.25 257 SER A C 1
ATOM 1986 O O . SER A 1 257 ? 8.311 -4.768 31.505 1.00 97.25 257 SER A O 1
ATOM 1988 N N . LYS A 1 258 ? 10.224 -5.932 31.560 1.00 95.75 258 LYS A N 1
ATOM 1989 C CA . LYS A 1 258 ? 10.791 -5.264 30.377 1.00 95.75 258 LYS A CA 1
ATOM 1990 C C . LYS A 1 258 ? 9.826 -5.380 29.188 1.00 95.75 258 LYS A C 1
ATOM 1992 O O . LYS A 1 258 ? 9.358 -6.480 28.892 1.00 95.75 258 LYS A O 1
ATOM 1997 N N . ALA A 1 259 ? 9.553 -4.261 28.516 1.00 97.25 259 ALA A N 1
ATOM 1998 C CA . ALA A 1 259 ? 8.737 -4.229 27.306 1.00 97.25 259 ALA A CA 1
ATOM 1999 C C . ALA A 1 259 ? 9.472 -4.860 26.115 1.00 97.25 259 ALA A C 1
ATOM 2001 O O . ALA A 1 259 ? 10.658 -4.597 25.897 1.00 97.25 259 ALA A O 1
ATOM 2002 N N . GLN A 1 260 ? 8.758 -5.686 25.353 1.00 96.62 260 GLN A N 1
ATOM 2003 C CA . GLN A 1 260 ? 9.281 -6.467 24.230 1.00 96.62 260 GLN A CA 1
ATOM 2004 C C . GLN A 1 260 ? 8.381 -6.305 22.995 1.00 96.62 260 GLN A C 1
ATOM 2006 O O . GLN A 1 260 ? 7.185 -6.061 23.163 1.00 96.62 260 GLN A O 1
ATOM 2011 N N . PRO A 1 261 ? 8.910 -6.430 21.763 1.00 97.19 261 PRO A N 1
ATOM 2012 C CA . PRO A 1 261 ? 8.079 -6.457 20.560 1.00 97.19 261 PRO A CA 1
ATOM 2013 C C . PRO A 1 261 ? 7.092 -7.631 20.597 1.00 97.19 261 PRO A C 1
ATOM 2015 O O . PRO A 1 261 ? 7.424 -8.710 21.086 1.00 97.19 261 PRO A O 1
ATOM 2018 N N . SER A 1 262 ? 5.890 -7.424 20.058 1.00 96.38 262 SER A N 1
ATOM 2019 C CA . SER A 1 262 ? 4.874 -8.472 19.899 1.00 96.38 262 SER A CA 1
ATOM 2020 C C . SER A 1 262 ? 4.665 -8.855 18.431 1.00 96.38 262 SER A C 1
ATOM 2022 O O . SER A 1 262 ? 5.209 -8.232 17.520 1.00 96.38 262 SER A O 1
ATOM 2024 N N . ASN A 1 263 ? 3.823 -9.862 18.200 1.00 93.12 263 ASN A N 1
ATOM 2025 C CA . ASN A 1 263 ? 3.332 -10.254 16.877 1.00 93.12 263 ASN A CA 1
ATOM 2026 C C . ASN A 1 263 ? 2.318 -9.263 16.261 1.00 93.12 263 ASN A C 1
ATOM 2028 O O . ASN A 1 263 ? 1.973 -9.408 15.089 1.00 93.12 263 ASN A O 1
ATOM 2032 N N . LEU A 1 264 ? 1.877 -8.230 16.992 1.00 97.12 264 LEU A N 1
ATOM 2033 C CA . LEU A 1 264 ? 1.034 -7.154 16.461 1.00 97.12 264 LEU A CA 1
ATOM 2034 C C . LEU A 1 264 ? 1.889 -6.126 15.700 1.00 97.12 264 LEU A C 1
ATOM 2036 O O . LEU A 1 264 ? 2.189 -5.034 16.197 1.00 97.12 264 LEU A O 1
ATOM 2040 N N . ALA A 1 265 ? 2.302 -6.490 14.486 1.00 96.88 265 ALA A N 1
ATOM 2041 C CA . ALA A 1 265 ? 3.012 -5.602 13.569 1.00 96.88 265 ALA A CA 1
ATOM 2042 C C . ALA A 1 265 ? 2.155 -4.368 13.222 1.00 96.88 265 ALA A C 1
ATOM 2044 O O . ALA A 1 265 ? 0.956 -4.476 12.949 1.00 96.88 265 ALA A O 1
ATOM 2045 N N . SER A 1 266 ? 2.763 -3.183 13.292 1.00 96.12 266 SER A N 1
ATOM 2046 C CA . SER A 1 266 ? 2.044 -1.908 13.366 1.00 96.12 266 SER A CA 1
ATOM 2047 C C . SER A 1 266 ? 2.920 -0.723 12.938 1.00 96.12 266 SER A C 1
ATOM 2049 O O . SER A 1 266 ? 4.106 -0.689 13.280 1.00 96.12 266 SER A O 1
ATOM 2051 N N . PRO A 1 267 ? 2.350 0.318 12.299 1.00 95.38 267 PRO A N 1
ATOM 2052 C CA . PRO A 1 267 ? 3.004 1.617 12.182 1.00 95.38 267 PRO A CA 1
ATOM 2053 C C . PRO A 1 267 ? 3.038 2.320 13.552 1.00 95.38 267 PRO A C 1
ATOM 2055 O O . PRO A 1 267 ? 2.529 1.802 14.550 1.00 95.38 267 PRO A O 1
ATOM 2058 N N . LEU A 1 268 ? 3.564 3.551 13.589 1.00 95.00 268 LEU A N 1
ATOM 2059 C CA . LEU A 1 268 ? 3.483 4.453 14.746 1.00 95.00 268 LEU A CA 1
ATOM 2060 C C . LEU A 1 268 ? 2.034 4.946 14.958 1.00 95.00 268 LEU A C 1
ATOM 2062 O O . LEU A 1 268 ? 1.668 6.080 14.631 1.00 95.00 268 LEU A O 1
ATOM 2066 N N . SER A 1 269 ? 1.209 4.045 15.485 1.00 95.25 269 SER A N 1
ATOM 2067 C CA . SER A 1 269 ? -0.232 4.149 15.733 1.00 95.25 269 SER A CA 1
ATOM 2068 C C . SER A 1 269 ? -0.598 3.338 16.987 1.00 95.25 269 SER A C 1
ATOM 2070 O O . SER A 1 269 ? 0.081 2.344 17.256 1.00 95.25 269 SER A O 1
ATOM 2072 N N . PRO A 1 270 ? -1.600 3.734 17.789 1.00 95.75 270 PRO A N 1
ATOM 2073 C CA . PRO A 1 270 ? -2.073 2.935 18.912 1.00 95.75 270 PRO A CA 1
ATOM 2074 C C . PRO A 1 270 ? -2.951 1.770 18.441 1.00 95.75 270 PRO A C 1
ATOM 2076 O O . PRO A 1 270 ? -3.701 1.889 17.474 1.00 95.75 270 PRO A O 1
ATOM 2079 N N . ALA A 1 271 ? -2.884 0.657 19.168 1.00 97.44 271 ALA A N 1
ATOM 2080 C CA . ALA A 1 271 ? -3.914 -0.381 19.157 1.00 97.44 271 ALA A CA 1
ATOM 2081 C C . ALA A 1 271 ? -4.953 -0.122 20.266 1.00 97.44 271 ALA A C 1
ATOM 2083 O O . ALA A 1 271 ? -4.707 0.687 21.163 1.00 97.44 271 ALA A O 1
ATOM 2084 N N . SER A 1 272 ? -6.067 -0.850 20.267 1.00 98.19 272 SER A N 1
ATOM 2085 C CA . SER A 1 272 ? -6.986 -1.002 21.409 1.00 98.19 272 SER A CA 1
ATOM 2086 C C . SER A 1 272 ? -7.262 -2.481 21.637 1.00 98.19 272 SER A C 1
ATOM 2088 O O . SER A 1 272 ? -7.527 -3.199 20.677 1.00 98.19 272 SER A O 1
ATOM 2090 N N . ILE A 1 273 ? -7.218 -2.938 22.890 1.00 98.44 273 ILE A N 1
ATOM 2091 C CA . ILE A 1 273 ? -7.511 -4.329 23.260 1.00 98.44 273 ILE A CA 1
ATOM 2092 C C . ILE A 1 273 ? -8.548 -4.349 24.382 1.00 98.44 273 ILE A C 1
ATOM 2094 O O . ILE A 1 273 ? -8.318 -3.755 25.437 1.00 98.44 273 ILE A O 1
ATOM 2098 N N . LYS A 1 274 ? -9.660 -5.067 24.177 1.00 97.94 274 LYS A N 1
ATOM 2099 C CA . LYS A 1 274 ? -10.678 -5.339 25.208 1.00 97.94 274 LYS A CA 1
ATOM 2100 C C . LYS A 1 274 ? -11.129 -6.794 25.195 1.00 97.94 274 LYS A C 1
ATOM 2102 O O . LYS A 1 274 ? -11.055 -7.474 24.176 1.00 97.94 274 LYS A O 1
ATOM 2107 N N . ARG A 1 275 ? -11.625 -7.268 26.338 1.00 97.31 275 ARG A N 1
ATOM 2108 C CA . ARG A 1 275 ? -12.180 -8.617 26.485 1.00 97.31 275 ARG A CA 1
ATOM 2109 C C . ARG A 1 275 ? -13.616 -8.666 25.965 1.00 97.31 275 ARG A C 1
ATOM 2111 O O . ARG A 1 275 ? -14.437 -7.856 26.385 1.00 97.31 275 ARG A O 1
ATOM 2118 N N . ILE A 1 276 ? -13.910 -9.626 25.094 1.00 96.75 276 ILE A N 1
ATOM 2119 C CA . ILE A 1 276 ? -15.243 -9.888 24.546 1.00 96.75 276 ILE A CA 1
ATOM 2120 C C . ILE A 1 276 ? -16.109 -10.516 25.656 1.00 96.75 276 ILE A C 1
ATOM 2122 O O . ILE A 1 276 ? -15.778 -11.614 26.105 1.00 96.75 276 ILE A O 1
ATOM 2126 N N . PRO A 1 277 ? -17.215 -9.891 26.112 1.00 94.56 277 PRO A N 1
ATOM 2127 C CA . PRO A 1 277 ? -17.961 -10.382 27.276 1.00 94.56 277 PRO A CA 1
ATOM 2128 C C . PRO A 1 277 ? -18.581 -11.773 27.095 1.00 94.56 277 PRO A C 1
ATOM 2130 O O . PRO A 1 277 ? -18.666 -12.531 28.054 1.00 94.56 277 PRO A O 1
ATOM 2133 N N . TRP A 1 278 ? -18.997 -12.120 25.873 1.00 93.06 278 TRP A N 1
ATOM 2134 C CA . TRP A 1 278 ? -19.736 -13.354 25.576 1.00 93.06 278 TRP A CA 1
ATOM 2135 C C . TRP A 1 278 ? -18.872 -14.549 25.139 1.00 93.06 278 TRP A C 1
ATOM 2137 O O . TRP A 1 278 ? -19.417 -15.635 24.971 1.00 93.06 278 TRP A O 1
ATOM 2147 N N . THR A 1 279 ? -17.559 -14.378 24.940 1.00 92.75 279 THR A N 1
ATOM 2148 C CA . THR A 1 279 ? -16.616 -15.508 24.760 1.00 92.75 279 THR A CA 1
ATOM 2149 C C . THR A 1 279 ? -15.497 -15.524 25.803 1.00 92.75 279 THR A C 1
ATOM 2151 O O . THR A 1 279 ? -14.903 -16.562 26.069 1.00 92.75 279 THR A O 1
ATOM 2154 N N . GLY A 1 280 ? -15.193 -14.376 26.414 1.00 94.69 280 GLY A N 1
ATOM 2155 C CA . GLY A 1 280 ? -14.049 -14.206 27.302 1.00 94.69 280 GLY A CA 1
ATOM 2156 C C . GLY A 1 280 ? -12.706 -14.063 26.576 1.00 94.69 280 GLY A C 1
ATOM 2157 O O . GLY A 1 280 ? -11.688 -13.955 27.262 1.00 94.69 280 GLY A O 1
ATOM 2158 N N . ASP A 1 281 ? -12.681 -14.047 25.241 1.00 96.62 281 ASP A N 1
ATOM 2159 C CA . ASP A 1 281 ? -11.485 -13.824 24.412 1.00 96.62 281 ASP A CA 1
ATOM 2160 C C . ASP A 1 281 ? -11.069 -12.345 24.396 1.00 96.62 281 ASP A C 1
ATOM 2162 O O . ASP A 1 281 ? -11.807 -11.473 24.861 1.00 96.62 281 ASP A O 1
ATOM 2166 N N . LEU A 1 282 ? -9.896 -12.034 23.840 1.00 98.25 282 LEU A N 1
ATOM 2167 C CA . LEU A 1 282 ? -9.459 -10.655 23.613 1.00 98.25 282 LEU A CA 1
ATOM 2168 C C . LEU A 1 282 ? -9.717 -10.233 22.164 1.00 98.25 282 LEU A C 1
ATOM 2170 O O . LEU A 1 282 ? -9.308 -10.925 21.239 1.00 98.25 282 LEU A O 1
ATOM 2174 N N . LEU A 1 283 ? -10.331 -9.069 21.964 1.00 98.12 283 LEU A N 1
ATOM 2175 C CA . LEU A 1 283 ? -10.425 -8.377 20.680 1.00 98.12 283 LEU A CA 1
ATOM 2176 C C . LEU A 1 283 ? -9.335 -7.303 20.621 1.00 98.12 283 LEU A C 1
ATOM 2178 O O . LEU A 1 283 ? -9.296 -6.443 21.500 1.00 98.12 283 LEU A O 1
ATOM 2182 N N . CYS A 1 284 ? -8.494 -7.324 19.587 1.00 98.31 284 CYS A N 1
ATOM 2183 C CA . CYS A 1 284 ? -7.558 -6.245 19.266 1.00 98.31 284 CYS A CA 1
ATOM 2184 C C . CYS A 1 284 ? -8.028 -5.497 18.016 1.00 98.31 284 CYS A C 1
ATOM 2186 O O . CYS A 1 284 ? -8.472 -6.126 17.057 1.00 98.31 284 CYS A O 1
ATOM 2188 N N . LEU A 1 285 ? -7.897 -4.171 18.023 1.00 98.12 285 LEU A N 1
ATOM 2189 C CA . LEU A 1 285 ? -8.165 -3.254 16.916 1.00 98.12 285 LEU A CA 1
ATOM 2190 C C . LEU A 1 285 ? -6.916 -2.388 16.700 1.00 98.12 285 LEU A C 1
ATOM 2192 O O . LEU A 1 285 ? -6.511 -1.668 17.611 1.00 98.12 285 LEU A O 1
ATOM 2196 N N . TRP A 1 286 ? -6.273 -2.474 15.534 1.00 98.00 286 TRP A N 1
ATOM 2197 C CA . TRP A 1 286 ? -5.025 -1.754 15.239 1.00 98.00 286 TRP A CA 1
ATOM 2198 C C . TRP A 1 286 ? -4.801 -1.591 13.733 1.00 98.00 286 TRP A C 1
ATOM 2200 O O . TRP A 1 286 ? -5.550 -2.128 12.918 1.00 98.00 286 TRP A O 1
ATOM 2210 N N . ASN A 1 287 ? -3.760 -0.854 13.336 1.00 98.00 287 ASN A N 1
ATOM 2211 C CA . ASN A 1 287 ? -3.342 -0.832 11.936 1.00 98.00 287 ASN A CA 1
ATOM 2212 C C . ASN A 1 287 ? -2.380 -1.985 11.650 1.00 98.00 287 ASN A C 1
ATOM 2214 O O . ASN A 1 287 ? -1.210 -1.916 12.024 1.00 98.00 287 ASN A O 1
ATOM 2218 N N . ASP A 1 288 ? -2.871 -3.035 10.995 1.00 97.12 288 ASP A N 1
ATOM 2219 C CA . ASP A 1 288 ? -2.079 -4.237 10.752 1.00 97.12 288 ASP A CA 1
ATOM 2220 C C . ASP A 1 288 ? -1.064 -4.045 9.619 1.00 97.12 288 ASP A C 1
ATOM 2222 O O . ASP A 1 288 ? -1.414 -4.031 8.438 1.00 97.12 288 ASP A O 1
ATOM 2226 N N . HIS A 1 289 ? 0.208 -3.905 10.004 1.00 95.44 289 HIS A N 1
ATOM 2227 C CA . HIS A 1 289 ? 1.359 -3.802 9.099 1.00 95.44 289 HIS A CA 1
ATOM 2228 C C . HIS A 1 289 ? 2.204 -5.093 9.092 1.00 95.44 289 HIS A C 1
ATOM 2230 O O . HIS A 1 289 ? 3.406 -5.057 8.853 1.00 95.44 289 HIS A O 1
ATOM 2236 N N . SER A 1 290 ? 1.588 -6.255 9.344 1.00 91.88 290 SER A N 1
ATOM 2237 C CA . SER A 1 290 ? 2.235 -7.579 9.227 1.00 91.88 290 SER A CA 1
ATOM 2238 C C . SER A 1 290 ? 2.493 -8.032 7.786 1.00 91.88 290 SER A C 1
ATOM 2240 O O . SER A 1 290 ? 3.249 -8.974 7.560 1.00 91.88 290 SER A O 1
ATOM 2242 N N . GLY A 1 291 ? 1.833 -7.402 6.811 1.00 88.06 291 GLY A N 1
ATOM 2243 C CA . GLY A 1 291 ? 1.806 -7.845 5.413 1.00 88.06 291 GLY A CA 1
ATOM 2244 C C . GLY A 1 291 ? 0.699 -8.856 5.097 1.00 88.06 291 GLY A C 1
ATOM 2245 O O . GLY A 1 291 ? 0.569 -9.261 3.944 1.00 88.06 291 GLY A O 1
ATOM 2246 N N . VAL A 1 292 ? -0.138 -9.231 6.078 1.00 84.69 292 VAL A N 1
ATOM 2247 C CA . VAL A 1 292 ? -1.373 -10.009 5.844 1.00 84.69 292 VAL A CA 1
ATOM 2248 C C . VAL A 1 292 ? -2.335 -9.264 4.910 1.00 84.69 292 VAL A C 1
ATOM 2250 O O . VAL A 1 292 ? -2.989 -9.888 4.071 1.00 84.69 292 VAL A O 1
ATOM 2253 N N . HIS A 1 293 ? -2.376 -7.936 5.032 1.00 88.12 293 HIS A N 1
ATOM 2254 C CA . HIS A 1 293 ? -3.088 -7.014 4.147 1.00 88.12 293 HIS A CA 1
ATOM 2255 C C . HIS A 1 293 ? -2.095 -6.038 3.513 1.00 88.12 293 HIS A C 1
ATOM 2257 O O . HIS A 1 293 ? -1.034 -5.771 4.077 1.00 88.12 293 HIS A O 1
ATOM 2263 N N . SER A 1 294 ? -2.439 -5.479 2.350 1.00 82.12 294 SER A N 1
ATOM 2264 C CA . SER A 1 294 ? -1.630 -4.423 1.731 1.00 82.12 294 SER A CA 1
ATOM 2265 C C . SER A 1 294 ? -1.780 -3.116 2.508 1.00 82.12 294 SER A C 1
ATOM 2267 O O . SER A 1 294 ? -2.899 -2.727 2.846 1.00 82.12 294 SER A O 1
ATOM 2269 N N . TYR A 1 295 ? -0.669 -2.424 2.761 1.00 87.44 295 TYR A N 1
ATOM 2270 C CA . TYR A 1 295 ? -0.659 -1.132 3.437 1.00 87.44 295 TYR A CA 1
ATOM 2271 C C . TYR A 1 295 ? 0.348 -0.161 2.796 1.00 87.44 295 TYR A C 1
ATOM 2273 O O . TYR A 1 295 ? 1.435 -0.572 2.381 1.00 87.44 295 TYR A O 1
ATOM 2281 N N . PRO A 1 296 ? 0.040 1.145 2.727 1.00 84.06 296 PRO A N 1
ATOM 2282 C CA . PRO A 1 296 ? 0.988 2.156 2.281 1.00 84.06 296 PRO A CA 1
ATOM 2283 C C . PRO A 1 296 ? 1.976 2.522 3.395 1.00 84.06 296 PRO A C 1
ATOM 2285 O O . PRO A 1 296 ? 1.600 2.741 4.550 1.00 84.06 296 PRO A O 1
ATOM 2288 N N . ALA A 1 297 ? 3.251 2.670 3.034 1.00 81.12 297 ALA A N 1
ATOM 2289 C CA . ALA A 1 297 ? 4.287 3.111 3.962 1.00 81.12 297 ALA A CA 1
ATOM 2290 C C . ALA A 1 297 ? 3.958 4.493 4.564 1.00 81.12 297 ALA A C 1
ATOM 2292 O O . ALA A 1 297 ? 3.551 5.419 3.861 1.00 81.12 297 ALA A O 1
ATOM 2293 N N . GLY A 1 298 ? 4.143 4.635 5.880 1.00 81.81 298 GLY A N 1
ATOM 2294 C CA . GLY A 1 298 ? 3.900 5.889 6.603 1.00 81.81 298 GLY A CA 1
ATOM 2295 C C . GLY A 1 298 ? 2.425 6.252 6.833 1.00 81.81 298 GLY A C 1
ATOM 2296 O O . GLY A 1 298 ? 2.161 7.330 7.361 1.00 81.81 298 GLY A O 1
ATOM 2297 N N . ARG A 1 299 ? 1.466 5.387 6.469 1.00 86.81 299 ARG A N 1
ATOM 2298 C CA . ARG A 1 299 ? 0.024 5.589 6.707 1.00 86.81 299 ARG A CA 1
ATOM 2299 C C . ARG A 1 299 ? -0.488 4.782 7.902 1.00 86.81 299 ARG A C 1
ATOM 2301 O O . ARG A 1 299 ? 0.063 3.739 8.240 1.00 86.81 299 ARG A O 1
ATOM 2308 N N . ARG A 1 300 ? -1.578 5.249 8.523 1.00 93.62 300 ARG A N 1
ATOM 2309 C CA . ARG A 1 300 ? -2.343 4.507 9.547 1.00 93.62 300 ARG A CA 1
ATOM 2310 C C . ARG A 1 300 ? -3.554 3.829 8.902 1.00 93.62 300 ARG A C 1
ATOM 2312 O O . ARG A 1 300 ? -4.694 4.205 9.149 1.00 93.62 300 ARG A O 1
ATOM 2319 N N . THR A 1 301 ? -3.282 2.895 7.999 1.00 95.25 301 THR A N 1
ATOM 2320 C CA . THR A 1 301 ? -4.273 2.113 7.243 1.00 95.25 301 THR A CA 1
ATOM 2321 C C . THR A 1 301 ? -3.618 0.796 6.783 1.00 95.25 301 THR A C 1
ATOM 2323 O O . THR A 1 301 ? -2.390 0.805 6.619 1.00 95.25 301 THR A O 1
ATOM 2326 N N . PRO A 1 302 ? -4.354 -0.319 6.593 1.00 97.06 302 PRO A N 1
ATOM 2327 C CA . PRO A 1 302 ? -5.766 -0.518 6.945 1.00 97.06 302 PRO A CA 1
ATOM 2328 C C . PRO A 1 302 ? -5.991 -0.425 8.460 1.00 97.06 302 PRO A C 1
ATOM 2330 O O . PRO A 1 302 ? -5.044 -0.518 9.240 1.00 97.06 302 PRO A O 1
ATOM 2333 N N . LEU A 1 303 ? -7.229 -0.201 8.896 1.00 97.88 303 LEU A N 1
ATOM 2334 C CA . LEU A 1 303 ? -7.648 -0.504 10.266 1.00 97.88 303 LEU A CA 1
ATOM 2335 C C . LEU A 1 303 ? -8.186 -1.932 10.274 1.00 97.88 303 LEU A C 1
ATOM 2337 O O . LEU A 1 303 ? -9.071 -2.253 9.480 1.00 97.88 303 LEU A O 1
ATOM 2341 N N . CYS A 1 304 ? -7.671 -2.776 11.160 1.00 97.31 304 CYS A N 1
ATOM 2342 C CA . CYS A 1 304 ? -7.992 -4.195 11.228 1.00 97.31 304 CYS A CA 1
ATOM 2343 C C . CYS A 1 304 ? -8.335 -4.619 12.655 1.00 97.31 304 CYS A C 1
ATOM 2345 O O . CYS A 1 304 ? -7.847 -4.024 13.615 1.00 97.31 304 CYS A O 1
ATOM 2347 N N . LEU A 1 305 ? -9.107 -5.698 12.788 1.00 96.44 305 LEU A N 1
ATOM 2348 C CA . LEU A 1 305 ? -9.269 -6.401 14.060 1.00 96.44 305 LEU A CA 1
ATOM 2349 C C . LEU A 1 305 ? -8.818 -7.858 13.985 1.00 96.44 305 LEU A C 1
ATOM 2351 O O . LEU A 1 305 ? -8.832 -8.464 12.912 1.00 96.44 305 LEU A O 1
ATOM 2355 N N . ALA A 1 306 ? -8.488 -8.432 15.138 1.00 96.19 306 ALA A N 1
ATOM 2356 C CA . ALA A 1 306 ? -8.276 -9.865 15.335 1.00 96.19 306 ALA A CA 1
ATOM 2357 C C . ALA A 1 306 ? -8.697 -10.289 16.746 1.00 96.19 306 ALA A C 1
ATOM 2359 O O . ALA A 1 306 ? -8.805 -9.456 17.650 1.00 96.19 306 ALA A O 1
ATOM 2360 N N . ILE A 1 307 ? -8.898 -11.592 16.930 1.00 96.94 307 ILE A N 1
ATOM 2361 C CA . ILE A 1 307 ? -9.254 -12.200 18.213 1.00 96.94 307 ILE A CA 1
ATOM 2362 C C . ILE A 1 307 ? -8.071 -13.029 18.727 1.00 96.94 307 ILE A C 1
ATOM 2364 O O . ILE A 1 307 ? -7.376 -13.672 17.945 1.00 96.94 307 ILE A O 1
ATOM 2368 N N . SER A 1 308 ? -7.834 -13.006 20.038 1.00 97.31 308 SER A N 1
ATOM 2369 C CA . SER A 1 308 ? -6.906 -13.894 20.739 1.00 97.31 308 SER A CA 1
ATOM 2370 C C . SER A 1 308 ? -7.660 -14.717 21.778 1.00 97.31 308 SER A C 1
ATOM 2372 O O . SER A 1 308 ? -8.295 -14.169 22.683 1.00 97.31 308 SER A O 1
ATOM 2374 N N . LYS A 1 309 ? -7.548 -16.041 21.652 1.00 95.62 309 LYS A N 1
ATOM 2375 C CA . LYS A 1 309 ? -8.183 -17.039 22.529 1.00 95.62 309 LYS A CA 1
ATOM 2376 C C . LYS A 1 309 ? -7.278 -17.451 23.704 1.00 95.62 309 LYS A C 1
ATOM 2378 O O . LYS A 1 309 ? -7.717 -18.139 24.620 1.00 95.62 309 LYS A O 1
ATOM 2383 N N . ASP A 1 310 ? -6.016 -17.008 23.706 1.00 96.25 310 ASP A N 1
ATOM 2384 C CA . ASP A 1 310 ? -4.946 -17.466 24.607 1.00 96.25 310 ASP A CA 1
ATOM 2385 C C . ASP A 1 310 ? -4.326 -16.348 25.472 1.00 96.25 310 ASP A C 1
ATOM 2387 O O . ASP A 1 310 ? -3.172 -16.439 25.904 1.00 96.25 310 ASP A O 1
ATOM 2391 N N . GLU A 1 311 ? -5.123 -15.315 25.770 1.00 97.31 311 GLU A N 1
ATOM 2392 C CA . GLU A 1 311 ? -4.749 -14.145 26.583 1.00 97.31 311 GLU A CA 1
ATOM 2393 C C . GLU A 1 311 ? -3.656 -13.259 25.947 1.00 97.31 311 GLU A C 1
ATOM 2395 O O . GLU A 1 311 ? -2.833 -12.661 26.642 1.00 97.31 311 GLU A O 1
ATOM 2400 N N . GLY A 1 312 ? -3.678 -13.135 24.617 1.00 95.44 312 GLY A N 1
ATOM 2401 C CA . GLY A 1 312 ? -2.861 -12.197 23.842 1.00 95.44 312 GLY A CA 1
ATOM 2402 C C . GLY A 1 312 ? -1.525 -12.751 23.345 1.00 95.44 312 GLY A C 1
ATOM 2403 O O . GLY A 1 312 ? -0.709 -11.968 22.858 1.00 95.44 312 GLY A O 1
ATOM 2404 N N . LYS A 1 313 ? -1.275 -14.064 23.463 1.00 93.31 313 LYS A N 1
ATOM 2405 C CA . LYS A 1 313 ? -0.024 -14.686 22.990 1.00 93.31 313 LYS A CA 1
ATOM 2406 C C . LYS A 1 313 ? -0.058 -14.874 21.472 1.00 93.31 313 LYS A C 1
ATOM 2408 O O . LYS A 1 313 ? 0.898 -14.520 20.782 1.00 93.31 313 LYS A O 1
ATOM 2413 N N . THR A 1 314 ? -1.167 -15.384 20.944 1.00 93.94 314 THR A N 1
ATOM 2414 C CA . THR A 1 314 ? -1.434 -15.523 19.509 1.00 93.94 314 THR A CA 1
ATOM 2415 C C . THR A 1 314 ? -2.717 -14.794 19.126 1.00 93.94 314 THR A C 1
ATOM 2417 O O . THR A 1 314 ? -3.593 -14.559 19.958 1.00 93.94 314 THR A O 1
ATOM 2420 N N . TRP A 1 315 ? -2.808 -14.401 17.858 1.00 94.88 315 TRP A N 1
ATOM 2421 C CA . TRP A 1 315 ? -3.952 -13.694 17.289 1.00 94.88 315 TRP A CA 1
ATOM 2422 C C . TRP A 1 315 ? -4.391 -14.415 16.017 1.00 94.88 315 TRP A C 1
ATOM 2424 O O . TRP A 1 315 ? -3.549 -14.796 15.201 1.00 94.88 315 TRP A O 1
ATOM 2434 N N . ASP A 1 316 ? -5.701 -14.584 15.845 1.00 91.62 316 ASP A N 1
ATOM 2435 C CA . ASP A 1 316 ? -6.296 -15.063 14.600 1.00 91.62 316 ASP A CA 1
ATOM 2436 C C . ASP A 1 316 ? -5.917 -14.126 13.429 1.00 91.62 316 ASP A C 1
ATOM 2438 O O . ASP A 1 316 ? -5.571 -12.955 13.622 1.00 91.62 316 ASP A O 1
ATOM 2442 N N . LYS A 1 317 ? -6.027 -14.608 12.183 1.00 88.62 317 LYS A N 1
ATOM 2443 C CA . LYS A 1 317 ? -5.774 -13.776 10.995 1.00 88.62 317 LYS A CA 1
ATOM 2444 C C . LYS A 1 317 ? -6.660 -12.523 11.024 1.00 88.62 317 LYS A C 1
ATOM 2446 O O . LYS A 1 317 ? -7.889 -12.623 11.060 1.00 88.62 317 LYS A O 1
ATOM 2451 N N . SER A 1 318 ? -6.028 -11.355 10.964 1.00 93.69 318 SER A N 1
ATOM 2452 C CA . SER A 1 318 ? -6.711 -10.066 11.044 1.00 93.69 318 SER A CA 1
ATOM 2453 C C . SER A 1 318 ? -7.705 -9.857 9.892 1.00 93.69 318 SER A C 1
ATOM 2455 O O . SER A 1 318 ? -7.523 -10.353 8.774 1.00 93.69 318 SER A O 1
ATOM 2457 N N . ARG A 1 319 ? -8.759 -9.081 10.150 1.00 93.50 319 ARG A N 1
ATOM 2458 C CA . ARG A 1 319 ? -9.785 -8.694 9.172 1.00 93.50 319 ARG A CA 1
ATOM 2459 C C . ARG A 1 319 ? -9.835 -7.174 9.046 1.00 93.50 319 ARG A C 1
ATOM 2461 O O . ARG A 1 319 ? -9.869 -6.485 10.063 1.00 93.50 319 ARG A O 1
ATOM 2468 N N . ILE A 1 320 ? -9.858 -6.669 7.811 1.00 93.50 320 ILE A N 1
ATOM 2469 C CA . ILE A 1 320 ? -9.975 -5.233 7.518 1.00 93.50 320 ILE A CA 1
ATOM 2470 C C . ILE A 1 320 ? -11.357 -4.729 7.943 1.00 93.50 320 ILE A C 1
ATOM 2472 O O . ILE A 1 320 ? -12.375 -5.331 7.609 1.00 93.50 320 ILE A O 1
ATOM 2476 N N . ILE A 1 321 ? -11.357 -3.594 8.636 1.00 94.25 321 ILE A N 1
ATOM 2477 C CA . ILE A 1 321 ? -12.527 -2.816 9.050 1.00 94.25 321 ILE A CA 1
ATOM 2478 C C . ILE A 1 321 ? -12.617 -1.517 8.246 1.00 94.25 321 ILE A C 1
ATOM 2480 O O . ILE A 1 321 ? -13.690 -1.150 7.780 1.00 94.25 321 ILE A O 1
ATOM 2484 N N . GLU A 1 322 ? -11.478 -0.867 8.003 1.00 94.62 322 GLU A N 1
ATOM 2485 C CA . GLU A 1 322 ? -11.355 0.259 7.076 1.00 94.62 322 GLU A CA 1
ATOM 2486 C C . GLU A 1 322 ? -10.129 0.043 6.180 1.00 94.62 322 GLU A C 1
ATOM 2488 O O . GLU A 1 322 ? -9.020 -0.163 6.673 1.00 94.62 322 GLU A O 1
ATOM 2493 N N . GLY A 1 323 ? -10.331 0.058 4.859 1.00 90.94 323 GLY A N 1
ATOM 2494 C CA . GLY A 1 323 ? -9.327 -0.359 3.869 1.00 90.94 323 GLY A CA 1
ATOM 2495 C C . GLY A 1 323 ? -8.848 0.731 2.908 1.00 90.94 323 GLY A C 1
ATOM 2496 O O . GLY A 1 323 ? -8.182 0.405 1.930 1.00 90.94 323 GLY A O 1
ATOM 2497 N N . ASN A 1 324 ? -9.198 2.005 3.124 1.00 90.38 324 ASN A N 1
ATOM 2498 C CA . ASN A 1 324 ? -8.799 3.089 2.221 1.00 90.38 324 ASN A CA 1
ATOM 2499 C C . ASN A 1 324 ? -7.262 3.268 2.238 1.00 90.38 324 ASN A C 1
ATOM 2501 O O . ASN A 1 324 ? -6.722 3.604 3.297 1.00 90.38 324 ASN A O 1
ATOM 2505 N N . PRO A 1 325 ? -6.540 3.110 1.111 1.00 86.81 325 PRO A N 1
ATOM 2506 C CA . PRO A 1 325 ? -5.085 3.281 1.073 1.00 86.81 325 PRO A CA 1
ATOM 2507 C C . PRO A 1 325 ? -4.642 4.741 1.271 1.00 86.81 325 PRO A C 1
ATOM 2509 O O . PRO A 1 325 ? -3.534 4.987 1.739 1.00 86.81 325 PRO A O 1
ATOM 2512 N N . ASP A 1 326 ? -5.497 5.723 0.982 1.00 89.25 326 ASP A N 1
ATOM 2513 C CA . ASP A 1 326 ? -5.252 7.126 1.343 1.00 89.25 326 ASP A CA 1
ATOM 2514 C C . ASP A 1 326 ? -5.719 7.470 2.765 1.00 89.25 326 ASP A C 1
ATOM 2516 O O . ASP A 1 326 ? -5.474 8.583 3.241 1.00 89.25 326 ASP A O 1
ATOM 2520 N N . GLY A 1 327 ? -6.356 6.517 3.446 1.00 89.75 327 GLY A N 1
ATOM 2521 C CA . GLY A 1 327 ? -6.966 6.693 4.752 1.00 89.75 327 GLY A CA 1
ATOM 2522 C C . GLY A 1 327 ? -5.971 6.863 5.899 1.00 89.75 327 GLY A C 1
ATOM 2523 O O . GLY A 1 327 ? -4.807 6.446 5.844 1.00 89.75 327 GLY A O 1
ATOM 2524 N N . TRP A 1 328 ? -6.469 7.469 6.968 1.00 92.69 328 TRP A N 1
ATOM 2525 C CA . TRP A 1 328 ? -5.803 7.602 8.253 1.00 92.69 328 TRP A CA 1
ATOM 2526 C C . TRP A 1 328 ? -6.798 7.233 9.349 1.00 92.69 328 TRP A C 1
ATOM 2528 O O . TRP A 1 328 ? -7.810 7.904 9.499 1.00 92.69 328 TRP A O 1
ATOM 2538 N N . TYR A 1 329 ? -6.518 6.174 10.106 1.00 95.75 329 TYR A N 1
ATOM 2539 C CA . TYR A 1 329 ? -7.425 5.626 11.115 1.00 95.75 329 TYR A CA 1
ATOM 2540 C C . TYR A 1 329 ? -6.679 5.434 12.430 1.00 95.75 329 TYR A C 1
ATOM 2542 O O . TYR A 1 329 ? -5.632 4.787 12.456 1.00 95.75 329 TYR A O 1
ATOM 2550 N N . CYS A 1 330 ? -7.160 6.046 13.510 1.00 93.56 330 CYS A N 1
ATOM 2551 C CA . CYS A 1 330 ? -6.422 6.137 14.768 1.00 93.56 330 CYS A CA 1
ATOM 2552 C C . CYS A 1 330 ? -7.353 6.429 15.953 1.00 93.56 330 CYS A C 1
ATOM 2554 O O . CYS A 1 330 ? -8.513 6.787 15.766 1.00 93.56 330 CYS A O 1
ATOM 2556 N N . TYR A 1 331 ? -6.809 6.345 17.170 1.00 95.44 331 TYR A N 1
ATOM 2557 C CA . TYR A 1 331 ? -7.479 6.752 18.410 1.00 95.44 331 TYR A CA 1
ATOM 2558 C C . TYR A 1 331 ? -8.817 6.025 18.606 1.00 95.44 331 TYR A C 1
ATOM 2560 O O . TYR A 1 331 ? -9.904 6.601 18.639 1.00 95.44 331 TYR A O 1
ATOM 2568 N N . THR A 1 332 ? -8.710 4.704 18.655 1.00 96.94 332 THR A N 1
ATOM 2569 C CA . THR A 1 332 ? -9.814 3.748 18.652 1.00 96.94 332 THR A CA 1
ATOM 2570 C C . THR A 1 332 ? -10.358 3.468 20.052 1.00 96.94 332 THR A C 1
ATOM 2572 O O . THR A 1 332 ? -9.586 3.226 20.982 1.00 96.94 332 THR A O 1
ATOM 2575 N N . SER A 1 333 ? -11.679 3.389 20.176 1.00 97.94 333 SER A N 1
ATOM 2576 C CA . SER A 1 333 ? -12.396 2.839 21.331 1.00 97.94 333 SER A CA 1
ATOM 2577 C C . SER A 1 333 ? -13.228 1.616 20.939 1.00 97.94 333 SER A C 1
ATOM 2579 O O . SER A 1 333 ? -13.573 1.427 19.768 1.00 97.94 333 SER A O 1
ATOM 2581 N N . ILE A 1 334 ? -13.499 0.747 21.915 1.00 98.38 334 ILE A N 1
ATOM 2582 C CA . ILE A 1 334 ? -14.237 -0.511 21.748 1.00 98.38 334 ILE A CA 1
ATOM 2583 C C . ILE A 1 334 ? -15.329 -0.589 22.822 1.00 98.38 334 ILE A C 1
ATOM 2585 O O . ILE A 1 334 ? -15.020 -0.696 24.006 1.00 98.38 334 ILE A O 1
ATOM 2589 N N . THR A 1 335 ? -16.602 -0.639 22.436 1.00 97.31 335 THR A N 1
ATOM 2590 C CA . THR A 1 335 ? -17.724 -0.760 23.384 1.00 97.31 335 THR A CA 1
ATOM 2591 C C . THR A 1 335 ? -18.618 -1.926 23.000 1.00 97.31 335 THR A C 1
ATOM 2593 O O . THR A 1 335 ? -19.232 -1.932 21.937 1.00 97.31 335 THR A O 1
ATOM 2596 N N . PHE A 1 336 ? -18.718 -2.927 23.870 1.00 96.12 336 PHE A N 1
ATOM 2597 C CA . PHE A 1 336 ? -19.641 -4.044 23.684 1.00 96.12 336 PHE A CA 1
ATOM 2598 C C . PHE A 1 336 ? -21.036 -3.652 24.177 1.00 96.12 336 PHE A C 1
ATOM 2600 O O . PHE A 1 336 ? -21.179 -3.170 25.297 1.00 96.12 336 PHE A O 1
ATOM 2607 N N . VAL A 1 337 ? -22.046 -3.854 23.331 1.00 92.50 337 VAL A N 1
ATOM 2608 C CA . VAL A 1 337 ? -23.452 -3.510 23.582 1.00 92.50 337 VAL A CA 1
ATOM 2609 C C . VAL A 1 337 ? -24.285 -4.698 23.130 1.00 92.50 337 VAL A C 1
ATOM 2611 O O . VAL A 1 337 ? -24.350 -4.967 21.932 1.00 92.50 337 VAL A O 1
ATOM 2614 N N . LYS A 1 338 ? -24.920 -5.404 24.071 1.00 87.94 338 LYS A N 1
ATOM 2615 C CA . LYS A 1 338 ? -25.754 -6.594 23.807 1.00 87.94 338 LYS A CA 1
ATOM 2616 C C . LYS A 1 338 ? -25.026 -7.635 22.932 1.00 87.94 338 LYS A C 1
ATOM 2618 O O . LYS A 1 338 ? -24.079 -8.272 23.386 1.00 87.94 338 LYS A O 1
ATOM 2623 N N . ASP A 1 339 ? -25.465 -7.799 21.691 1.00 88.81 339 ASP A N 1
ATOM 2624 C CA . ASP A 1 339 ? -25.033 -8.756 20.672 1.00 88.81 339 ASP A CA 1
ATOM 2625 C C . ASP A 1 339 ? -24.150 -8.121 19.581 1.00 88.81 339 ASP A C 1
ATOM 2627 O O . ASP A 1 339 ? -24.073 -8.617 18.460 1.00 88.81 339 ASP A O 1
ATOM 2631 N N . ARG A 1 340 ? -23.454 -7.024 19.887 1.00 93.19 340 ARG A N 1
ATOM 2632 C CA . ARG A 1 340 ? -22.575 -6.327 18.937 1.00 93.19 340 ARG A CA 1
ATOM 2633 C C . ARG A 1 340 ? -21.460 -5.558 19.634 1.00 93.19 340 ARG A C 1
ATOM 2635 O O . ARG A 1 340 ? -21.501 -5.291 20.836 1.00 93.19 340 ARG A O 1
ATOM 2642 N N . VAL A 1 341 ? -20.454 -5.173 18.859 1.00 96.12 341 VAL A N 1
ATOM 2643 C CA . VAL A 1 341 ? -19.438 -4.201 19.270 1.00 96.12 341 VAL A CA 1
ATOM 2644 C C . VAL A 1 341 ? -19.625 -2.902 18.494 1.00 96.12 341 VAL A C 1
ATOM 2646 O O . VAL A 1 341 ? -19.933 -2.911 17.303 1.00 96.12 341 VAL A O 1
ATOM 2649 N N . LEU A 1 342 ? -19.445 -1.784 19.184 1.00 97.50 342 LEU A N 1
ATOM 2650 C CA . LEU A 1 342 ? -19.354 -0.444 18.630 1.00 97.50 342 LEU A CA 1
ATOM 2651 C C . LEU A 1 342 ? -17.891 -0.013 18.682 1.00 97.50 342 LEU A C 1
ATOM 2653 O O . LEU A 1 342 ? -17.244 -0.128 19.721 1.00 97.50 342 LEU A O 1
ATOM 2657 N N . LEU A 1 343 ? -17.378 0.477 17.563 1.00 97.81 343 LEU A N 1
ATOM 2658 C CA . LEU A 1 343 ? -16.036 1.026 17.437 1.00 97.81 343 LEU A CA 1
ATOM 2659 C C . LEU A 1 343 ? -16.167 2.518 17.154 1.00 97.81 343 LEU A C 1
ATOM 2661 O O . LEU A 1 343 ? -16.792 2.867 16.151 1.00 97.81 343 LEU A O 1
ATOM 2665 N N . ALA A 1 344 ? -15.575 3.380 17.982 1.00 97.75 344 ALA A N 1
ATOM 2666 C CA . ALA A 1 344 ? -15.386 4.785 17.625 1.00 97.75 344 ALA A CA 1
ATOM 2667 C C . ALA A 1 344 ? -13.913 5.037 17.292 1.00 97.75 344 ALA A C 1
ATOM 2669 O O . ALA A 1 344 ? -13.020 4.509 17.955 1.00 97.75 344 ALA A O 1
ATOM 2670 N N . TYR A 1 345 ? -13.638 5.797 16.237 1.00 97.50 345 TYR A N 1
ATOM 2671 C CA . TYR A 1 345 ? -12.268 6.084 15.814 1.00 97.50 345 TYR A CA 1
ATOM 2672 C C . TYR A 1 345 ? -12.180 7.371 15.009 1.00 97.50 345 TYR A C 1
ATOM 2674 O O . TYR A 1 345 ? -13.094 7.734 14.266 1.00 97.50 345 TYR A O 1
ATOM 2682 N N . CYS A 1 346 ? -11.040 8.040 15.141 1.00 96.06 346 CYS A N 1
ATOM 2683 C CA . CYS A 1 346 ? -10.705 9.171 14.301 1.00 96.06 346 CYS A CA 1
ATOM 2684 C C . CYS A 1 346 ? -10.255 8.667 12.922 1.00 96.06 346 CYS A C 1
ATOM 2686 O O . CYS A 1 346 ? -9.460 7.727 12.811 1.00 96.06 346 CYS A O 1
ATOM 2688 N N . ALA A 1 347 ? -10.794 9.292 11.885 1.00 95.38 347 ALA A N 1
ATOM 2689 C CA . ALA A 1 347 ? -10.697 8.926 10.488 1.00 95.38 347 ALA A CA 1
ATOM 2690 C C . ALA A 1 347 ? -10.362 10.152 9.619 1.00 95.38 347 ALA A C 1
ATOM 2692 O O . ALA A 1 347 ? -10.499 11.308 10.034 1.00 95.38 347 ALA A O 1
ATOM 2693 N N . GLY A 1 348 ? -9.971 9.880 8.379 1.00 91.88 348 GLY A N 1
ATOM 2694 C CA . GLY A 1 348 ? -9.877 10.861 7.305 1.00 91.88 348 GLY A CA 1
ATOM 2695 C C . GLY A 1 348 ? -8.949 10.394 6.195 1.00 91.88 348 GLY A C 1
ATOM 2696 O O . GLY A 1 348 ? -8.541 9.231 6.163 1.00 91.88 348 GLY A O 1
ATOM 2697 N N . ASP A 1 349 ? -8.665 11.274 5.239 1.00 88.81 349 ASP A N 1
ATOM 2698 C CA . ASP A 1 349 ? -7.909 10.949 4.028 1.00 88.81 349 ASP A CA 1
ATOM 2699 C C . ASP A 1 349 ? -7.250 12.197 3.398 1.00 88.81 349 ASP A C 1
ATOM 2701 O O . ASP A 1 349 ? -7.073 13.238 4.033 1.00 88.81 349 ASP A O 1
ATOM 2705 N N . ARG A 1 350 ? -6.830 12.103 2.130 1.00 78.44 350 ARG A N 1
ATOM 2706 C CA . ARG A 1 350 ? -6.244 13.237 1.392 1.00 78.44 350 ARG A CA 1
ATOM 2707 C C . ARG A 1 350 ? -7.245 14.336 1.000 1.00 78.44 350 ARG A C 1
ATOM 2709 O O . ARG A 1 350 ? -6.790 15.417 0.638 1.00 78.44 350 ARG A O 1
ATOM 2716 N N . LYS A 1 351 ? -8.555 14.077 1.025 1.00 79.88 351 LYS A N 1
ATOM 2717 C CA . LYS A 1 351 ? -9.616 15.011 0.612 1.00 79.88 351 LYS A CA 1
ATOM 2718 C C . LYS A 1 351 ? -10.127 15.839 1.789 1.00 79.88 351 LYS A C 1
ATOM 2720 O O . LYS A 1 351 ? -10.216 17.053 1.663 1.00 79.88 351 LYS A O 1
ATOM 2725 N N . ILE A 1 352 ? -10.422 15.196 2.923 1.00 78.12 352 ILE A N 1
ATOM 2726 C CA . ILE A 1 352 ? -10.945 15.870 4.135 1.00 78.12 352 ILE A CA 1
ATOM 2727 C C . ILE A 1 352 ? -9.855 16.217 5.169 1.00 78.12 352 ILE A C 1
ATOM 2729 O O . ILE A 1 352 ? -10.122 16.784 6.232 1.00 78.12 352 ILE A O 1
ATOM 2733 N N . GLY A 1 353 ? -8.600 15.893 4.850 1.00 78.25 353 GLY A N 1
ATOM 2734 C CA . GLY A 1 353 ? -7.469 15.975 5.768 1.00 78.25 353 GLY A CA 1
ATOM 2735 C C . GLY A 1 353 ? -7.384 14.761 6.702 1.00 78.25 353 GLY A C 1
ATOM 2736 O O . GLY A 1 353 ? -8.295 13.941 6.774 1.00 78.25 353 GLY A O 1
ATOM 2737 N N . GLY A 1 354 ? -6.239 14.636 7.382 1.00 81.31 354 GLY A N 1
ATOM 2738 C CA . GLY A 1 354 ? -5.767 13.389 7.996 1.00 81.31 354 GLY A CA 1
ATOM 2739 C C . GLY A 1 354 ? -6.671 12.781 9.072 1.00 81.31 354 GLY A C 1
ATOM 2740 O O . GLY A 1 354 ? -7.416 11.858 8.790 1.00 81.31 354 GLY A O 1
ATOM 2741 N N . LEU A 1 355 ? -6.535 13.218 10.325 1.00 88.44 355 LEU A N 1
ATOM 2742 C CA . LEU A 1 355 ? -7.291 12.684 11.467 1.00 88.44 355 LEU A CA 1
ATOM 2743 C C . LEU A 1 355 ? -8.288 13.747 11.939 1.00 88.44 355 LEU A C 1
ATOM 2745 O O . LEU A 1 355 ? -8.078 14.390 12.966 1.00 88.44 355 LEU A O 1
ATOM 2749 N N . ASN A 1 356 ? -9.323 13.969 11.123 1.00 91.88 356 ASN A N 1
ATOM 2750 C CA . ASN A 1 356 ? -10.228 15.122 11.219 1.00 91.88 356 ASN A CA 1
ATOM 2751 C C . ASN A 1 356 ? -11.715 14.759 11.408 1.00 91.88 356 ASN A C 1
ATOM 2753 O O . ASN A 1 356 ? -12.508 15.637 11.749 1.00 91.88 356 ASN A O 1
ATOM 2757 N N . GLN A 1 357 ? -12.100 13.508 11.163 1.00 94.50 357 GLN A N 1
ATOM 2758 C CA . GLN A 1 357 ? -13.480 13.019 11.187 1.00 94.50 357 GLN A CA 1
ATOM 2759 C C . GLN A 1 357 ? -13.634 11.972 12.296 1.00 94.50 357 GLN A C 1
ATOM 2761 O O . GLN A 1 357 ? -12.782 11.099 12.430 1.00 94.50 357 GLN A O 1
ATOM 2766 N N . LEU A 1 358 ? -14.740 11.983 13.044 1.00 96.88 358 LEU A N 1
ATOM 2767 C CA . LEU A 1 358 ? -15.067 10.888 13.966 1.00 96.88 358 LEU A CA 1
ATOM 2768 C C . LEU A 1 358 ? -16.043 9.924 13.292 1.00 96.88 358 LEU A C 1
ATOM 2770 O O . LEU A 1 358 ? -17.088 10.348 12.801 1.00 96.88 358 LEU A O 1
ATOM 2774 N N . LYS A 1 359 ? -15.734 8.628 13.310 1.00 97.19 359 LYS A N 1
ATOM 2775 C CA . LYS A 1 359 ? -16.625 7.558 12.850 1.00 97.19 359 LYS A CA 1
ATOM 2776 C C . LYS A 1 359 ? -17.064 6.661 13.997 1.00 97.19 359 LYS A C 1
ATOM 2778 O O . LYS A 1 359 ? -16.264 6.347 14.874 1.00 97.19 359 LYS A O 1
ATOM 2783 N N . ILE A 1 360 ? -18.311 6.190 13.930 1.00 97.56 360 ILE A N 1
ATOM 2784 C CA . ILE A 1 360 ? -18.827 5.064 14.716 1.00 97.56 360 ILE A CA 1
ATOM 2785 C C . ILE A 1 360 ? -19.248 3.942 13.766 1.00 97.56 360 ILE A C 1
ATOM 2787 O O . ILE A 1 360 ? -20.047 4.151 12.848 1.00 97.56 360 ILE A O 1
ATOM 2791 N N . LEU A 1 361 ? -18.744 2.737 14.019 1.00 96.44 361 LEU A N 1
ATOM 2792 C CA . LEU A 1 361 ? -19.081 1.513 13.298 1.00 96.44 361 LEU A CA 1
ATOM 2793 C C . LEU A 1 361 ? -19.624 0.462 14.271 1.00 96.44 361 LEU A C 1
ATOM 2795 O O . LEU A 1 361 ? -18.997 0.187 15.289 1.00 96.44 361 LEU A O 1
ATOM 2799 N N . ALA A 1 362 ? -20.752 -0.162 13.942 1.00 95.62 362 ALA A N 1
ATOM 2800 C CA . ALA A 1 362 ? -21.227 -1.370 14.606 1.00 95.62 362 ALA A CA 1
ATOM 2801 C C . ALA A 1 362 ? -20.791 -2.626 13.843 1.00 95.62 362 ALA A C 1
ATOM 2803 O O . ALA A 1 362 ? -20.859 -2.653 12.613 1.00 95.62 362 ALA A O 1
ATOM 2804 N N . ILE A 1 363 ? -20.408 -3.670 14.576 1.00 94.44 363 ILE A N 1
ATOM 2805 C CA . ILE A 1 363 ? -20.097 -5.010 14.064 1.00 94.44 363 ILE A CA 1
ATOM 2806 C C . ILE A 1 363 ? -20.892 -6.025 14.893 1.00 94.44 363 ILE A C 1
ATOM 2808 O O . ILE A 1 363 ? -20.788 -6.039 16.121 1.00 94.44 363 ILE A O 1
ATOM 2812 N N . GLN A 1 364 ? -21.688 -6.864 14.233 1.00 92.25 364 GLN A N 1
ATOM 2813 C CA . GLN A 1 364 ? -22.533 -7.864 14.891 1.00 92.25 364 GLN A CA 1
ATOM 2814 C C . GLN A 1 364 ? -21.708 -8.997 15.518 1.00 92.25 364 GLN A C 1
ATOM 2816 O O . GLN A 1 364 ? -20.670 -9.400 14.982 1.00 92.25 364 GLN A O 1
ATOM 2821 N N . LYS A 1 365 ? -22.196 -9.555 16.633 1.00 89.94 365 LYS A N 1
ATOM 2822 C CA . LYS A 1 365 ? -21.576 -10.680 17.352 1.00 89.94 365 LYS A CA 1
ATOM 2823 C C . LYS A 1 365 ? -21.289 -11.858 16.434 1.00 89.94 365 LYS A C 1
ATOM 2825 O O . LYS A 1 365 ? -20.177 -12.367 16.484 1.00 89.94 365 LYS A O 1
ATOM 2830 N N . ASP A 1 366 ? -22.227 -12.238 15.571 1.00 84.25 366 ASP A N 1
ATOM 2831 C CA . ASP A 1 366 ? -22.081 -13.403 14.687 1.00 84.25 366 ASP A CA 1
ATOM 2832 C C . ASP A 1 366 ? -20.917 -13.253 13.698 1.00 84.25 366 ASP A C 1
ATOM 2834 O O . ASP A 1 366 ? -20.225 -14.213 13.354 1.00 84.25 366 ASP A O 1
ATOM 2838 N N . TRP A 1 367 ? -20.623 -12.018 13.288 1.00 85.19 367 TRP A N 1
ATOM 2839 C CA . TRP A 1 367 ? -19.458 -11.731 12.460 1.00 85.19 367 TRP A CA 1
ATOM 2840 C C . TRP A 1 367 ? -18.151 -11.885 13.252 1.00 85.19 367 TRP A C 1
ATOM 2842 O O . TRP A 1 367 ? -17.172 -12.402 12.712 1.00 85.19 367 TRP A O 1
ATOM 2852 N N . LEU A 1 368 ? -18.133 -11.524 14.540 1.00 81.25 368 LEU A N 1
ATOM 2853 C CA . LEU A 1 368 ? -16.992 -11.759 15.435 1.00 81.25 368 LEU A CA 1
ATOM 2854 C C . LEU A 1 368 ? -16.843 -13.235 15.844 1.00 81.25 368 LEU A C 1
ATOM 2856 O O . LEU A 1 368 ? -15.725 -13.729 15.924 1.00 81.25 368 LEU A O 1
ATOM 2860 N N . THR A 1 369 ? -17.928 -13.974 16.072 1.00 72.12 369 THR A N 1
ATOM 2861 C CA . THR A 1 369 ? -17.855 -15.408 16.407 1.00 72.12 369 THR A CA 1
ATOM 2862 C C . THR A 1 369 ? -17.568 -16.275 15.181 1.00 72.12 369 THR A C 1
ATOM 2864 O O . THR A 1 369 ? -16.985 -17.343 15.325 1.00 72.12 369 THR A O 1
ATOM 2867 N N . SER A 1 370 ? -17.802 -15.789 13.952 1.00 69.00 370 SER A N 1
ATOM 2868 C CA . SER A 1 370 ? -17.353 -16.461 12.715 1.00 69.00 370 SER A CA 1
ATOM 2869 C C . SER A 1 370 ? -15.826 -16.650 12.591 1.00 69.00 370 SER A C 1
ATOM 2871 O O . SER A 1 370 ? -15.356 -17.279 11.645 1.00 69.00 370 SER A O 1
ATOM 2873 N N . PHE A 1 371 ? -15.024 -16.128 13.526 1.00 56.25 371 PHE A N 1
ATOM 2874 C CA . PHE A 1 371 ? -13.622 -16.522 13.722 1.00 56.25 371 PHE A CA 1
ATOM 2875 C C . PHE A 1 371 ? -13.455 -17.976 14.228 1.00 56.25 371 PHE A C 1
ATOM 2877 O O . PHE A 1 371 ? -12.340 -18.494 14.236 1.00 56.25 371 PHE A O 1
ATOM 2884 N N . GLN A 1 372 ? -14.530 -18.644 14.663 1.00 44.25 372 GLN A N 1
ATOM 2885 C CA . GLN A 1 372 ? -14.487 -19.973 15.290 1.00 44.25 372 GLN A CA 1
ATOM 2886 C C . GLN A 1 372 ? -14.688 -21.131 14.285 1.00 44.25 372 GLN A C 1
ATOM 2888 O O . GLN A 1 372 ? -14.038 -22.162 14.407 1.00 44.25 372 GLN A O 1
ATOM 2893 N N . ASN A 1 373 ? -15.487 -20.953 13.225 1.00 36.91 373 ASN A N 1
ATOM 2894 C CA . ASN A 1 373 ? -15.955 -22.061 12.363 1.00 36.91 373 ASN A CA 1
ATOM 2895 C C . ASN A 1 373 ? -14.995 -22.500 11.231 1.00 36.91 373 ASN A C 1
ATOM 2897 O O . ASN A 1 373 ? -15.442 -23.076 10.243 1.00 36.91 373 ASN A O 1
ATOM 2901 N N . THR A 1 374 ? -13.691 -22.221 11.326 1.00 37.47 374 THR A N 1
ATOM 2902 C CA . THR A 1 374 ? -12.710 -22.601 10.277 1.00 37.47 374 THR A CA 1
ATOM 2903 C C . THR A 1 374 ? -11.740 -23.713 10.680 1.00 37.47 374 THR A C 1
ATOM 2905 O O . THR A 1 374 ? -10.880 -24.063 9.874 1.00 37.47 374 THR A O 1
ATOM 2908 N N . HIS A 1 375 ? -11.885 -24.295 11.879 1.00 31.28 375 HIS A N 1
ATOM 2909 C CA . HIS A 1 375 ? -10.945 -25.303 12.390 1.00 31.28 375 HIS A CA 1
ATOM 2910 C C . HIS A 1 375 ? -11.528 -26.677 12.765 1.00 31.28 375 HIS A C 1
ATOM 2912 O O . HIS A 1 375 ? -10.759 -27.633 12.745 1.00 31.28 375 HIS A O 1
ATOM 2918 N N . ASP A 1 376 ? -12.840 -26.825 12.994 1.00 27.41 376 ASP A N 1
ATOM 2919 C CA . ASP A 1 376 ? -13.436 -28.099 13.440 1.00 27.41 376 ASP A CA 1
ATOM 2920 C C . ASP A 1 376 ? -14.560 -28.604 12.516 1.00 27.41 376 ASP A C 1
ATOM 2922 O O . ASP A 1 376 ? -15.733 -28.294 12.711 1.00 27.41 376 ASP A O 1
ATOM 2926 N N . MET A 1 377 ? -14.205 -29.425 11.521 1.00 24.64 377 MET A N 1
ATOM 2927 C CA . MET A 1 377 ? -15.133 -30.286 10.765 1.00 24.64 377 MET A CA 1
ATOM 2928 C C . MET A 1 377 ? -14.409 -31.587 10.360 1.00 24.64 377 MET A C 1
ATOM 2930 O O . MET A 1 377 ? -13.582 -31.552 9.446 1.00 24.64 377 MET A O 1
ATOM 2934 N N . PRO A 1 378 ? -14.689 -32.743 10.995 1.00 25.58 378 PRO A N 1
ATOM 2935 C CA . PRO A 1 378 ? -14.134 -34.026 10.567 1.00 25.58 378 PRO A CA 1
ATOM 2936 C C . PRO A 1 378 ? -14.845 -34.544 9.298 1.00 25.58 378 PRO A C 1
ATOM 2938 O O . PRO A 1 378 ? -16.043 -34.304 9.116 1.00 25.58 378 PRO A O 1
ATOM 2941 N N . PRO A 1 379 ? -14.151 -35.285 8.414 1.00 27.78 379 PRO A N 1
ATOM 2942 C CA . PRO A 1 379 ? -14.727 -35.749 7.156 1.00 27.78 379 PRO A CA 1
ATOM 2943 C C . PRO A 1 379 ? -15.736 -36.882 7.393 1.00 27.78 379 PRO A C 1
ATOM 2945 O O . PRO A 1 379 ? -15.362 -37.992 7.772 1.00 27.78 379 PRO A O 1
ATOM 2948 N N . ARG A 1 380 ? -17.025 -36.637 7.123 1.00 27.22 380 ARG A N 1
ATOM 2949 C CA . ARG A 1 380 ? -18.019 -37.719 7.053 1.00 27.22 380 ARG A CA 1
ATOM 2950 C C . ARG A 1 380 ? -17.943 -38.424 5.701 1.00 27.22 380 ARG A C 1
ATOM 2952 O O . ARG A 1 380 ? -18.210 -37.833 4.659 1.00 27.22 380 ARG A O 1
ATOM 2959 N N . ILE A 1 381 ? -17.584 -39.701 5.763 1.00 29.77 381 ILE A N 1
ATOM 2960 C CA . ILE A 1 381 ? -17.531 -40.638 4.640 1.00 29.77 381 ILE A CA 1
ATOM 2961 C C . ILE A 1 381 ? -18.955 -40.901 4.130 1.00 29.77 381 ILE A C 1
ATOM 2963 O O . ILE A 1 381 ? -19.841 -41.240 4.912 1.00 29.77 381 ILE A O 1
ATOM 2967 N N . GLY A 1 382 ? -19.158 -40.778 2.817 1.00 26.41 382 GLY A N 1
ATOM 2968 C CA . GLY A 1 382 ? -20.362 -41.222 2.114 1.00 26.41 382 GLY A CA 1
ATOM 2969 C C . GLY A 1 382 ? -19.974 -42.215 1.022 1.00 26.41 382 GLY A C 1
ATOM 2970 O O . GLY A 1 382 ? -19.233 -41.860 0.109 1.00 26.41 382 GLY A O 1
ATOM 2971 N N . PHE A 1 383 ? -20.438 -43.459 1.141 1.00 23.19 383 PHE A N 1
ATOM 2972 C CA . PHE A 1 383 ? -20.153 -44.533 0.187 1.00 23.19 383 PHE A CA 1
ATOM 2973 C C . PHE A 1 383 ? -20.804 -44.276 -1.180 1.00 23.19 383 PHE A C 1
ATOM 2975 O O . PHE A 1 383 ? -21.978 -43.922 -1.247 1.00 23.19 383 PHE A O 1
ATOM 2982 N N . TYR A 1 384 ? -20.076 -44.586 -2.255 1.00 24.36 384 TYR A N 1
ATOM 2983 C CA . TYR A 1 384 ? -20.645 -44.972 -3.548 1.00 24.36 384 TYR A CA 1
ATOM 2984 C C . TYR A 1 384 ? -19.896 -46.202 -4.072 1.00 24.36 384 TYR A C 1
ATOM 2986 O O . TYR A 1 384 ? -18.671 -46.275 -3.964 1.00 24.36 384 TYR A O 1
ATOM 2994 N N . LEU A 1 385 ? -20.643 -47.184 -4.585 1.00 23.88 385 LEU A N 1
ATOM 2995 C CA . LEU A 1 385 ? -20.096 -48.443 -5.100 1.00 23.88 385 LEU A CA 1
ATOM 2996 C C . LEU A 1 385 ? -19.452 -48.262 -6.490 1.00 23.88 385 LEU A C 1
ATOM 2998 O O . LEU A 1 385 ? -19.725 -47.290 -7.193 1.00 23.88 385 LEU A O 1
ATOM 3002 N N . ALA A 1 386 ? -18.560 -49.184 -6.855 1.00 23.38 386 ALA A N 1
ATOM 3003 C CA . ALA A 1 386 ? -17.545 -48.976 -7.890 1.00 23.38 386 ALA A CA 1
ATOM 3004 C C . ALA A 1 386 ? -17.957 -49.348 -9.332 1.00 23.38 386 ALA A C 1
ATOM 3006 O O . ALA A 1 386 ? -18.792 -50.219 -9.557 1.00 23.38 386 ALA A O 1
ATOM 3007 N N . GLY A 1 387 ? -17.261 -48.733 -10.299 1.00 24.23 387 GLY A N 1
ATOM 3008 C CA . GLY A 1 387 ? -17.286 -49.040 -11.738 1.00 24.23 387 GLY A CA 1
ATOM 3009 C C . GLY A 1 387 ? -16.064 -48.425 -12.442 1.00 24.23 387 GLY A C 1
ATOM 3010 O O . GLY A 1 387 ? -16.107 -47.283 -12.887 1.00 24.23 387 GLY A O 1
ATOM 3011 N N . THR A 1 388 ? -14.945 -49.151 -12.441 1.00 26.11 388 THR A N 1
ATOM 3012 C CA . THR A 1 388 ? -13.582 -48.740 -12.856 1.00 26.11 388 THR A CA 1
ATOM 3013 C C . THR A 1 388 ? -13.399 -48.696 -14.390 1.00 26.11 388 THR A C 1
ATOM 3015 O O . THR A 1 388 ? -14.138 -49.369 -15.097 1.00 26.11 388 THR A O 1
ATOM 3018 N N . ILE A 1 389 ? -12.442 -47.989 -15.023 1.00 26.55 389 ILE A N 1
ATOM 3019 C CA . ILE A 1 389 ? -11.385 -47.005 -14.650 1.00 26.55 389 ILE A CA 1
ATOM 3020 C C . ILE A 1 389 ? -11.074 -46.161 -15.932 1.00 26.55 389 ILE A C 1
ATOM 3022 O O . ILE A 1 389 ? -11.466 -46.583 -17.012 1.00 26.55 389 ILE A O 1
ATOM 3026 N N . VAL A 1 390 ? -10.562 -44.916 -15.880 1.00 24.09 390 VAL A N 1
ATOM 3027 C CA . VAL A 1 390 ? -9.190 -44.426 -16.231 1.00 24.09 390 VAL A CA 1
ATOM 3028 C C . VAL A 1 390 ? -9.081 -42.924 -15.839 1.00 24.09 390 VAL A C 1
ATOM 3030 O O . VAL A 1 390 ? -10.082 -42.227 -15.705 1.00 24.09 390 VAL A O 1
ATOM 3033 N N . ALA A 1 391 ? -7.857 -42.428 -15.624 1.00 23.23 391 ALA A N 1
ATOM 3034 C CA . ALA A 1 391 ? -7.472 -41.050 -15.272 1.00 23.23 391 ALA A CA 1
ATOM 3035 C C . ALA A 1 391 ? -7.622 -40.003 -16.419 1.00 23.23 391 ALA A C 1
ATOM 3037 O O . ALA A 1 391 ? -7.446 -40.326 -17.587 1.00 23.23 391 ALA A O 1
ATOM 3038 N N . SER A 1 392 ? -7.811 -38.696 -16.171 1.00 20.92 392 SER A N 1
ATOM 3039 C CA . SER A 1 392 ? -6.876 -37.847 -15.407 1.00 20.92 392 SER A CA 1
ATOM 3040 C C . SER A 1 392 ? -7.355 -36.391 -15.170 1.00 20.92 392 SER A C 1
ATOM 3042 O O . SER A 1 392 ? -8.180 -35.871 -15.911 1.00 20.92 392 SER A O 1
ATOM 3044 N N . SER A 1 393 ? -6.690 -35.709 -14.220 1.00 23.20 393 SER A N 1
ATOM 3045 C CA . SER A 1 393 ? -6.506 -34.238 -14.110 1.00 23.20 393 SER A CA 1
ATOM 3046 C C . SER A 1 393 ? -7.537 -33.348 -13.367 1.00 23.20 393 SER A C 1
ATOM 3048 O O . SER A 1 393 ? -8.612 -33.029 -13.849 1.00 23.20 393 SER A O 1
ATOM 3050 N N . LEU A 1 394 ? -7.066 -32.882 -12.200 1.00 23.47 394 LEU A N 1
ATOM 3051 C CA . LEU A 1 394 ? -7.326 -31.680 -11.376 1.00 23.47 394 LEU A CA 1
ATOM 3052 C C . LEU A 1 394 ? -8.402 -30.606 -11.716 1.00 23.47 394 LEU A C 1
ATOM 3054 O O . LEU A 1 394 ? -8.512 -30.114 -12.832 1.00 23.47 394 LEU A O 1
ATOM 3058 N N . CYS A 1 395 ? -8.907 -30.033 -10.605 1.00 24.42 395 CYS A N 1
ATOM 3059 C CA . CYS A 1 395 ? -9.349 -28.638 -10.376 1.00 24.42 395 CYS A CA 1
ATOM 3060 C C . CYS A 1 395 ? -10.683 -28.133 -10.958 1.00 24.42 395 CYS A C 1
ATOM 3062 O O . CYS A 1 395 ? -10.733 -27.713 -12.105 1.00 24.42 395 CYS A O 1
ATOM 3064 N N . PHE A 1 396 ? -11.661 -27.888 -10.068 1.00 25.62 396 PHE A N 1
ATOM 3065 C CA . PHE A 1 396 ? -12.529 -26.700 -10.143 1.00 25.62 396 PHE A CA 1
ATOM 3066 C C . PHE A 1 396 ? -12.846 -26.125 -8.751 1.00 25.62 396 PHE A C 1
ATOM 3068 O O . PHE A 1 396 ? -13.323 -26.824 -7.859 1.00 25.62 396 PHE A O 1
ATOM 3075 N N . VAL A 1 397 ? -12.587 -24.825 -8.585 1.00 26.39 397 VAL A N 1
ATOM 3076 C CA . VAL A 1 397 ? -13.021 -23.999 -7.444 1.00 26.39 397 VAL A CA 1
ATOM 3077 C C . VAL A 1 397 ? -14.483 -23.596 -7.667 1.00 26.39 397 VAL A C 1
ATOM 3079 O O . VAL A 1 397 ? -14.834 -23.245 -8.791 1.00 26.39 397 VAL A O 1
ATOM 3082 N N . LYS A 1 398 ? -15.332 -23.613 -6.627 1.00 28.56 398 LYS A N 1
ATOM 3083 C CA . LYS A 1 398 ? -16.724 -23.131 -6.711 1.00 28.56 398 LYS A CA 1
ATOM 3084 C C . LYS A 1 398 ? -16.915 -21.767 -6.033 1.00 28.56 398 LYS A C 1
ATOM 3086 O O . LYS A 1 398 ? -16.834 -21.647 -4.817 1.00 28.56 398 LYS A O 1
ATOM 3091 N N . ASP A 1 399 ? -17.165 -20.786 -6.893 1.00 30.97 399 ASP A N 1
ATOM 3092 C CA . ASP A 1 399 ? -17.683 -19.422 -6.728 1.00 30.97 399 ASP A CA 1
ATOM 3093 C C . ASP A 1 399 ? -18.107 -18.886 -5.344 1.00 30.97 399 ASP A C 1
ATOM 3095 O O . ASP A 1 399 ? -19.062 -19.350 -4.722 1.00 30.97 399 ASP A O 1
ATOM 3099 N N . GLN A 1 400 ? -17.575 -17.701 -5.020 1.00 31.48 400 GLN A N 1
ATOM 3100 C CA . GLN A 1 400 ? -18.356 -16.618 -4.409 1.00 31.48 400 GLN A CA 1
ATOM 3101 C C . GLN A 1 400 ? -18.099 -15.309 -5.176 1.00 31.48 400 GLN A C 1
ATOM 3103 O O . GLN A 1 400 ? -16.955 -14.950 -5.450 1.00 31.48 400 GLN A O 1
ATOM 3108 N N . LYS A 1 401 ? -19.172 -14.615 -5.582 1.00 28.80 401 LYS A N 1
ATOM 3109 C CA . LYS A 1 401 ? -19.101 -13.479 -6.519 1.00 28.80 401 LYS A CA 1
ATOM 3110 C C . LYS A 1 401 ? -18.498 -12.228 -5.877 1.00 28.80 401 LYS A C 1
ATOM 3112 O O . LYS A 1 401 ? -18.996 -11.746 -4.863 1.00 28.80 401 LYS A O 1
ATOM 3117 N N . LEU A 1 402 ? -17.490 -11.655 -6.536 1.00 33.91 402 LEU A N 1
ATOM 3118 C CA . LEU A 1 402 ? -16.961 -10.336 -6.200 1.00 33.91 402 LEU A CA 1
ATOM 3119 C C . LEU A 1 402 ? -17.981 -9.231 -6.496 1.00 33.91 402 LEU A C 1
ATOM 3121 O O . LEU A 1 402 ? -18.799 -9.346 -7.411 1.00 33.91 402 LEU A O 1
ATOM 3125 N N . GLY A 1 403 ? -17.862 -8.127 -5.756 1.00 35.75 403 GLY A N 1
ATOM 3126 C CA . GLY A 1 403 ? -18.599 -6.887 -5.987 1.00 35.75 403 GLY A CA 1
ATOM 3127 C C . GLY A 1 403 ? -18.159 -6.164 -7.260 1.00 35.75 403 GLY A C 1
ATOM 3128 O O . GLY A 1 403 ? -17.549 -5.101 -7.196 1.00 35.75 403 GLY A O 1
ATOM 3129 N N . VAL A 1 404 ? -18.499 -6.724 -8.420 1.00 39.47 404 VAL A N 1
ATOM 3130 C CA . VAL A 1 404 ? -18.661 -5.940 -9.647 1.00 39.47 404 VAL A CA 1
ATOM 3131 C C . VAL A 1 404 ? -19.849 -4.994 -9.418 1.00 39.47 404 VAL A C 1
ATOM 3133 O O . VAL A 1 404 ? -20.835 -5.389 -8.786 1.00 39.47 404 VAL A O 1
ATOM 3136 N N . LEU A 1 405 ? -19.785 -3.761 -9.937 1.00 36.59 405 LEU A N 1
ATOM 3137 C CA . LEU A 1 405 ? -20.981 -2.923 -10.125 1.00 36.59 405 LEU A CA 1
ATOM 3138 C C . LEU A 1 405 ? -22.087 -3.802 -10.735 1.00 36.59 405 LEU A C 1
ATOM 3140 O O . LEU A 1 405 ? -21.766 -4.607 -11.603 1.00 36.59 405 LEU A O 1
ATOM 3144 N N . LYS A 1 406 ? -23.346 -3.717 -10.270 1.00 38.41 406 LYS A N 1
ATOM 3145 C CA . LYS A 1 406 ? -24.423 -4.657 -10.662 1.00 38.41 406 LYS A CA 1
ATOM 3146 C C . LYS A 1 406 ? -24.575 -4.744 -12.196 1.00 38.41 406 LYS A C 1
ATOM 3148 O O . LYS A 1 406 ? -25.322 -3.973 -12.785 1.00 38.41 406 LYS A O 1
ATOM 3153 N N . GLY A 1 407 ? -23.868 -5.694 -12.817 1.00 40.81 407 GLY A N 1
ATOM 3154 C CA . GLY A 1 407 ? -23.735 -5.805 -14.269 1.00 40.81 407 GLY A CA 1
ATOM 3155 C C . GLY A 1 407 ? -22.418 -6.447 -14.739 1.00 40.81 407 GLY A C 1
ATOM 3156 O O . GLY A 1 407 ? -21.378 -5.803 -14.804 1.00 40.81 407 GLY A O 1
ATOM 3157 N N . GLY A 1 408 ? -22.497 -7.700 -15.194 1.00 52.41 408 GLY A N 1
ATOM 3158 C CA . GLY A 1 408 ? -21.957 -8.024 -16.523 1.00 52.41 408 GLY A CA 1
ATOM 3159 C C . GLY A 1 408 ? -20.519 -8.524 -16.711 1.00 52.41 408 GLY A C 1
ATOM 3160 O O . GLY A 1 408 ? -20.164 -8.746 -17.864 1.00 52.41 408 GLY A O 1
ATOM 3161 N N . PHE A 1 409 ? -19.692 -8.764 -15.686 1.00 61.22 409 PHE A N 1
ATOM 3162 C CA . PHE A 1 409 ? -18.409 -9.448 -15.936 1.00 61.22 409 PHE A CA 1
ATOM 3163 C C . PHE A 1 409 ? -18.606 -10.965 -16.112 1.00 61.22 409 PHE A C 1
ATOM 3165 O O . PHE A 1 409 ? -18.841 -11.679 -15.136 1.00 61.22 409 PHE A O 1
ATOM 3172 N N . GLN A 1 410 ? -18.511 -11.446 -17.353 1.00 72.19 410 GLN A N 1
ATOM 3173 C CA . GLN A 1 410 ? -18.454 -12.872 -17.687 1.00 72.19 410 GLN A CA 1
ATOM 3174 C C . GLN A 1 410 ? -16.992 -13.294 -17.860 1.00 72.19 410 GLN A C 1
ATOM 3176 O O . GLN A 1 410 ? -16.262 -12.700 -18.652 1.00 72.19 410 GLN A O 1
ATOM 3181 N N . SER A 1 411 ? -16.560 -14.308 -17.111 1.00 82.38 411 SER A N 1
ATOM 3182 C CA . SER A 1 411 ? -15.249 -14.927 -17.295 1.00 82.38 411 SER A CA 1
ATOM 3183 C C . SER A 1 411 ? -15.259 -15.899 -18.477 1.00 82.38 411 SER A C 1
ATOM 3185 O O . SER A 1 411 ? -16.282 -16.501 -18.803 1.00 82.38 411 SER A O 1
ATOM 3187 N N . PHE A 1 412 ? -14.097 -16.082 -19.100 1.00 90.62 412 PHE A N 1
ATOM 3188 C CA . PHE A 1 412 ? -13.890 -17.019 -20.201 1.00 90.62 412 PHE A CA 1
ATOM 3189 C C . PHE A 1 412 ? -12.553 -17.755 -20.056 1.00 90.62 412 PHE A C 1
ATOM 3191 O O . PHE A 1 412 ? -11.577 -17.247 -19.494 1.00 90.62 412 PHE A O 1
ATOM 3198 N N . SER A 1 413 ? -12.485 -18.962 -20.612 1.00 89.00 413 SER A N 1
ATOM 3199 C CA . SER A 1 413 ? -11.235 -19.710 -20.759 1.00 89.00 413 SER A CA 1
ATOM 3200 C C . SER A 1 413 ? -10.702 -19.554 -22.177 1.00 89.00 413 SER A C 1
ATOM 3202 O O . SER A 1 413 ? -11.418 -19.837 -23.133 1.00 89.00 413 SER A O 1
ATOM 3204 N N . THR A 1 414 ? -9.440 -19.145 -22.319 1.00 93.00 414 THR A N 1
ATOM 3205 C CA . THR A 1 414 ? -8.750 -19.130 -23.616 1.00 93.00 414 THR A CA 1
ATOM 3206 C C . THR A 1 414 ? -8.609 -20.572 -24.128 1.00 93.00 414 THR A C 1
ATOM 3208 O O . THR A 1 414 ? -7.914 -21.364 -23.481 1.00 93.00 414 THR A O 1
ATOM 3211 N N . PRO A 1 415 ? -9.225 -20.960 -25.264 1.00 93.06 415 PRO A N 1
ATOM 3212 C CA . PRO A 1 415 ? -9.152 -22.337 -25.744 1.00 93.06 415 PRO A CA 1
ATOM 3213 C C . PRO A 1 415 ? -7.723 -22.683 -26.164 1.00 93.06 415 PRO A C 1
ATOM 3215 O O . PRO A 1 415 ? -7.139 -21.987 -26.998 1.00 93.06 415 PRO A O 1
ATOM 3218 N N . LYS A 1 416 ? -7.159 -23.768 -25.628 1.00 95.75 416 LYS A N 1
ATOM 3219 C CA . LYS A 1 416 ? -5.860 -24.289 -26.077 1.00 95.75 416 LYS A CA 1
ATOM 3220 C C . LYS A 1 416 ? -5.982 -24.804 -27.524 1.00 95.75 416 LYS A C 1
ATOM 3222 O O . LYS A 1 416 ? -6.958 -25.496 -27.806 1.00 95.75 416 LYS A O 1
ATOM 3227 N N . PRO A 1 417 ? -5.050 -24.474 -28.436 1.00 96.19 417 PRO A N 1
ATOM 3228 C CA . PRO A 1 417 ? -5.043 -25.036 -29.787 1.00 96.19 417 PRO A CA 1
ATOM 3229 C C . PRO A 1 417 ? -4.642 -26.518 -29.748 1.00 96.19 417 PRO A C 1
ATOM 3231 O O . PRO A 1 417 ? -3.854 -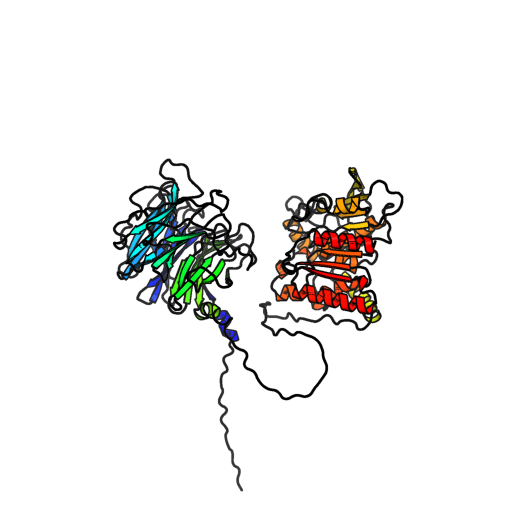26.924 -28.892 1.00 96.19 417 PRO A O 1
ATOM 3234 N N . ALA A 1 418 ? -5.152 -27.326 -30.673 1.00 95.75 418 ALA A N 1
ATOM 3235 C CA . ALA A 1 418 ? -4.768 -28.729 -30.818 1.00 95.75 418 ALA A CA 1
ATOM 3236 C C . ALA A 1 418 ? -3.406 -28.889 -31.522 1.00 95.75 418 ALA A C 1
ATOM 3238 O O . ALA A 1 418 ? -2.649 -29.804 -31.202 1.00 95.75 418 ALA A O 1
ATOM 3239 N N . THR A 1 419 ? -3.076 -27.984 -32.450 1.00 97.81 419 THR A N 1
ATOM 3240 C CA . THR A 1 419 ? -1.878 -28.043 -33.308 1.00 97.81 419 THR A CA 1
ATOM 3241 C C . THR A 1 419 ? -1.187 -26.680 -33.437 1.00 97.81 419 THR A C 1
ATOM 3243 O O . THR A 1 419 ? -1.781 -25.638 -33.148 1.00 97.81 419 THR A O 1
ATOM 3246 N N . ALA A 1 420 ? 0.071 -26.672 -33.897 1.00 97.50 420 ALA A N 1
ATOM 3247 C CA . ALA A 1 420 ? 0.789 -25.439 -34.235 1.00 97.50 420 ALA A CA 1
ATOM 3248 C C . ALA A 1 420 ? 0.062 -24.627 -35.325 1.00 97.50 420 ALA A C 1
ATOM 3250 O O . ALA A 1 420 ? -0.152 -23.429 -35.151 1.00 97.50 420 ALA A O 1
ATOM 3251 N N . ASP A 1 421 ? -0.397 -25.284 -36.395 1.00 97.69 421 ASP A N 1
ATOM 3252 C CA . ASP A 1 421 ? -1.109 -24.648 -37.515 1.00 97.69 421 ASP A CA 1
ATOM 3253 C C . ASP A 1 421 ? -2.390 -23.928 -37.084 1.00 97.69 421 ASP A C 1
ATOM 3255 O O . ASP A 1 421 ? -2.745 -22.875 -37.621 1.00 97.69 421 ASP A O 1
ATOM 3259 N N . GLU A 1 422 ? -3.104 -24.484 -36.102 1.00 97.50 422 GLU A N 1
ATOM 3260 C CA . GLU A 1 422 ? -4.274 -23.829 -35.530 1.00 97.50 422 GLU A CA 1
ATOM 3261 C C . GLU A 1 422 ? -3.882 -22.538 -34.795 1.00 97.50 422 GLU A C 1
ATOM 3263 O O . GLU A 1 422 ? -4.575 -21.522 -34.911 1.00 97.50 422 GLU A O 1
ATOM 3268 N N . TRP A 1 423 ? -2.751 -22.536 -34.079 1.00 97.81 423 TRP A N 1
ATOM 3269 C CA . TRP A 1 423 ? -2.252 -21.322 -33.437 1.00 97.81 423 TRP A CA 1
ATOM 3270 C C . TRP A 1 423 ? -1.720 -20.292 -34.434 1.00 97.81 423 TRP A C 1
ATOM 3272 O O . TRP A 1 423 ? -2.026 -19.114 -34.271 1.00 97.81 423 TRP A O 1
ATOM 3282 N N . GLU A 1 424 ? -1.013 -20.688 -35.496 1.00 97.44 424 GLU A N 1
ATOM 3283 C CA . GLU A 1 424 ? -0.565 -19.750 -36.541 1.00 97.44 424 GLU A CA 1
ATOM 3284 C C . GLU A 1 424 ? -1.747 -19.026 -37.206 1.00 97.44 424 GLU A C 1
ATOM 3286 O O . GLU A 1 424 ? -1.739 -17.800 -37.342 1.00 97.44 424 GLU A O 1
ATOM 3291 N N . LYS A 1 425 ? -2.840 -19.741 -37.502 1.00 96.00 425 LYS A N 1
ATOM 3292 C CA . LYS A 1 425 ? -4.086 -19.123 -37.996 1.00 96.00 425 LYS A CA 1
ATOM 3293 C C . LYS A 1 425 ? -4.681 -18.133 -36.983 1.00 96.00 425 LYS A C 1
ATOM 3295 O O . LYS A 1 425 ? -5.134 -17.050 -37.363 1.00 96.00 425 LYS A O 1
ATOM 3300 N N . ARG A 1 426 ? -4.656 -18.465 -35.685 1.00 96.31 426 ARG A N 1
ATOM 3301 C CA . ARG A 1 426 ? -5.133 -17.585 -34.599 1.00 96.31 426 ARG A CA 1
ATOM 3302 C C . ARG A 1 426 ? -4.239 -16.349 -34.412 1.00 96.31 426 ARG A C 1
ATOM 3304 O O . ARG A 1 426 ? -4.779 -15.257 -34.232 1.00 96.31 426 ARG A O 1
ATOM 3311 N N . LYS A 1 427 ? -2.909 -16.483 -34.504 1.00 97.00 427 LYS A N 1
ATOM 3312 C CA . LYS A 1 427 ? -1.922 -15.395 -34.353 1.00 97.00 427 LYS A CA 1
ATOM 3313 C C . LYS A 1 427 ? -2.189 -14.225 -35.293 1.00 97.00 427 LYS A C 1
ATOM 3315 O O . LYS A 1 427 ? -2.185 -13.084 -34.839 1.00 97.00 427 LYS A O 1
ATOM 3320 N N . ILE A 1 428 ? -2.454 -14.501 -36.573 1.00 94.50 428 ILE A N 1
ATOM 3321 C CA . ILE A 1 428 ? -2.701 -13.472 -37.599 1.00 94.50 428 ILE A CA 1
ATOM 3322 C C . ILE A 1 428 ? -3.887 -12.587 -37.190 1.00 94.50 428 ILE A C 1
ATOM 3324 O O . ILE A 1 428 ? -3.774 -11.359 -37.148 1.00 94.50 428 ILE A O 1
ATOM 3328 N N . LYS A 1 429 ? -5.017 -13.211 -36.825 1.00 95.94 429 LYS A N 1
ATOM 3329 C CA . LYS A 1 429 ? -6.211 -12.494 -36.357 1.00 95.94 429 LYS A CA 1
ATOM 3330 C C . LYS A 1 429 ? -5.936 -11.760 -35.045 1.00 95.94 429 LYS A C 1
ATOM 3332 O O . LYS A 1 429 ? -6.260 -10.581 -34.937 1.00 95.94 429 LYS A O 1
ATOM 3337 N N . LEU A 1 430 ? -5.316 -12.431 -34.073 1.00 97.81 430 LEU A N 1
ATOM 3338 C CA . LEU A 1 430 ? -5.057 -11.871 -32.749 1.00 97.81 430 LEU A CA 1
ATOM 3339 C C . LEU A 1 430 ? -4.138 -10.645 -32.818 1.00 97.81 430 LEU A C 1
ATOM 3341 O O . LEU A 1 430 ? -4.495 -9.610 -32.270 1.00 97.81 430 LEU A O 1
ATOM 3345 N N . ARG A 1 431 ? -3.014 -10.703 -33.544 1.00 97.62 431 ARG A N 1
ATOM 3346 C CA . ARG A 1 431 ? -2.096 -9.563 -33.711 1.00 97.62 431 ARG A CA 1
ATOM 3347 C C . ARG A 1 431 ? -2.784 -8.366 -34.377 1.00 97.62 431 ARG A C 1
ATOM 3349 O O . ARG A 1 431 ? -2.598 -7.240 -33.924 1.00 97.62 431 ARG A O 1
ATOM 3356 N N . LYS A 1 432 ? -3.628 -8.601 -35.392 1.00 96.56 432 LYS A N 1
ATOM 3357 C CA . LYS A 1 432 ? -4.450 -7.550 -36.020 1.00 96.56 432 LYS A CA 1
ATOM 3358 C C . LYS A 1 432 ? -5.453 -6.936 -35.034 1.00 96.56 432 LYS A C 1
ATOM 3360 O O . LYS A 1 432 ? -5.596 -5.716 -35.001 1.00 96.56 432 LYS A O 1
ATOM 3365 N N . THR A 1 433 ? -6.121 -7.753 -34.215 1.00 97.94 433 THR A N 1
ATOM 3366 C CA . THR A 1 433 ? -7.027 -7.259 -33.166 1.00 97.94 433 THR A CA 1
ATOM 3367 C C . THR A 1 433 ? -6.273 -6.465 -32.103 1.00 97.94 433 THR A C 1
ATOM 3369 O O . THR A 1 433 ? -6.720 -5.379 -31.757 1.00 97.94 433 THR A O 1
ATOM 3372 N N . LEU A 1 434 ? -5.118 -6.939 -31.623 1.00 98.00 434 LEU A N 1
ATOM 3373 C CA . LEU A 1 434 ? -4.315 -6.220 -30.630 1.00 98.00 434 LEU A CA 1
ATOM 3374 C C . LEU A 1 434 ? -3.906 -4.831 -31.123 1.00 98.00 434 LEU A C 1
ATOM 3376 O O . LEU A 1 434 ? -4.135 -3.863 -30.407 1.00 98.00 434 LEU A O 1
ATOM 3380 N N . TRP A 1 435 ? -3.396 -4.714 -32.354 1.00 97.00 435 TRP A N 1
ATOM 3381 C CA . TRP A 1 435 ? -3.086 -3.410 -32.950 1.00 97.00 435 TRP A CA 1
ATOM 3382 C C . TRP A 1 435 ? -4.300 -2.474 -32.978 1.00 97.00 435 TRP A C 1
ATOM 3384 O O . TRP A 1 435 ? -4.184 -1.326 -32.563 1.00 97.00 435 TRP A O 1
ATOM 3394 N N . LYS A 1 436 ? -5.481 -2.977 -33.365 1.00 97.56 436 LYS A N 1
ATOM 3395 C CA . LYS A 1 436 ? -6.736 -2.207 -33.320 1.00 97.56 436 LYS A CA 1
ATOM 3396 C C . LYS A 1 436 ? -7.129 -1.788 -31.893 1.00 97.56 436 LYS A C 1
ATOM 3398 O O . LYS A 1 436 ? -7.667 -0.703 -31.708 1.00 97.56 436 LYS A O 1
ATOM 3403 N N . LEU A 1 437 ? -6.898 -2.634 -30.887 1.00 97.69 437 LEU A N 1
ATOM 3404 C CA . LEU A 1 437 ? -7.262 -2.350 -29.493 1.00 97.69 437 LEU A CA 1
ATOM 3405 C C . LEU A 1 437 ? -6.358 -1.310 -28.820 1.00 97.69 437 LEU A C 1
ATOM 3407 O O . LEU A 1 437 ? -6.800 -0.653 -27.878 1.00 97.69 437 LEU A O 1
ATOM 3411 N N . LEU A 1 438 ? -5.130 -1.121 -29.310 1.00 97.56 438 LEU A N 1
ATOM 3412 C CA . LEU A 1 438 ? -4.256 -0.032 -28.864 1.00 97.56 438 LEU A CA 1
ATOM 3413 C C . LEU A 1 438 ? -4.775 1.360 -29.293 1.00 97.56 438 LEU A C 1
ATOM 3415 O O . LEU A 1 438 ? -4.406 2.353 -28.656 1.00 97.56 438 LEU A O 1
ATOM 3419 N N . GLY A 1 439 ? -5.669 1.409 -30.289 1.00 96.31 439 GLY A N 1
ATOM 3420 C CA . GLY A 1 439 ? -6.354 2.599 -30.801 1.00 96.31 439 GLY A CA 1
ATOM 3421 C C . GLY A 1 439 ? -5.683 3.205 -32.035 1.00 96.31 439 GLY A C 1
ATOM 3422 O O . GLY A 1 439 ? -4.978 2.508 -32.765 1.00 96.31 439 GLY A O 1
ATOM 3423 N N . ASP A 1 440 ? -5.889 4.502 -32.261 1.00 95.62 440 ASP A N 1
ATOM 3424 C CA . ASP A 1 440 ? -5.348 5.219 -33.424 1.00 95.62 440 ASP A CA 1
ATOM 3425 C C . ASP A 1 440 ? -3.860 5.562 -33.225 1.00 95.62 440 ASP A C 1
ATOM 3427 O O . ASP A 1 440 ? -3.461 6.673 -32.851 1.00 95.62 440 ASP A O 1
ATOM 3431 N N . ILE A 1 441 ? -3.022 4.543 -33.424 1.00 95.94 441 ILE A N 1
ATOM 3432 C CA . ILE A 1 441 ? -1.569 4.594 -33.247 1.00 95.94 441 ILE A CA 1
ATOM 3433 C C . ILE A 1 441 ? -0.900 5.295 -34.448 1.00 95.94 441 ILE A C 1
ATOM 3435 O O . ILE A 1 441 ? -1.085 4.857 -35.585 1.00 95.94 441 ILE A O 1
ATOM 3439 N N . PRO A 1 442 ? -0.089 6.353 -34.230 1.00 95.50 442 PRO A N 1
ATOM 3440 C CA . PRO A 1 442 ? 0.622 7.048 -35.305 1.00 95.50 442 PRO A CA 1
ATOM 3441 C C . PRO A 1 442 ? 1.639 6.149 -36.032 1.00 95.50 442 PRO A C 1
ATOM 3443 O O . PRO A 1 442 ? 2.149 5.201 -35.422 1.00 95.50 442 PRO A O 1
ATOM 3446 N N . PRO A 1 443 ? 2.027 6.475 -37.283 1.00 95.25 443 PRO A N 1
ATOM 3447 C CA . PRO A 1 443 ? 2.954 5.672 -38.081 1.00 95.25 443 PRO A CA 1
ATOM 3448 C C . PRO A 1 443 ? 4.236 5.278 -37.340 1.00 95.25 443 PRO A C 1
ATOM 3450 O O . PRO A 1 443 ? 4.809 6.071 -36.590 1.00 95.25 443 PRO A O 1
ATOM 3453 N N . ILE A 1 444 ? 4.694 4.049 -37.570 1.00 97.12 444 ILE A N 1
ATOM 3454 C CA . ILE A 1 444 ? 5.964 3.524 -37.059 1.00 97.12 444 ILE A CA 1
ATOM 3455 C C . ILE A 1 444 ? 7.024 3.705 -38.147 1.00 97.12 444 ILE A C 1
ATOM 3457 O O . ILE A 1 444 ? 6.815 3.295 -39.286 1.00 97.12 444 ILE A O 1
ATOM 3461 N N . PHE A 1 445 ? 8.160 4.299 -37.789 1.00 97.44 445 PHE A N 1
ATOM 3462 C CA . PHE A 1 445 ? 9.267 4.613 -38.695 1.00 97.44 445 PHE A CA 1
ATOM 3463 C C . PHE A 1 445 ? 10.618 4.328 -38.024 1.00 97.44 445 PHE A C 1
ATOM 3465 O O . PHE A 1 445 ? 10.677 4.066 -36.821 1.00 97.44 445 PHE A O 1
ATOM 3472 N N . THR A 1 446 ? 11.714 4.343 -38.781 1.00 98.12 446 THR A N 1
ATOM 3473 C CA . THR A 1 446 ? 13.064 4.353 -38.195 1.00 98.12 446 THR A CA 1
ATOM 3474 C C . THR A 1 446 ? 13.401 5.794 -37.831 1.00 98.12 446 THR A C 1
ATOM 3476 O O . THR A 1 446 ? 13.439 6.618 -38.742 1.00 98.12 446 THR A O 1
ATOM 3479 N N . PRO A 1 447 ? 13.579 6.138 -36.544 1.00 97.44 447 PRO A N 1
ATOM 3480 C CA . PRO A 1 447 ? 13.803 7.523 -36.162 1.00 97.44 447 PRO A CA 1
ATOM 3481 C C . PRO A 1 447 ? 15.206 7.998 -36.547 1.00 97.44 447 PRO A C 1
ATOM 3483 O O . PRO A 1 447 ? 16.175 7.249 -36.420 1.00 97.44 447 PRO A O 1
ATOM 3486 N N . GLU A 1 448 ? 15.308 9.267 -36.939 1.00 97.00 448 GLU A N 1
ATOM 3487 C CA . GLU A 1 448 ? 16.580 9.988 -36.993 1.00 97.00 448 GLU A CA 1
ATOM 3488 C C . GLU A 1 448 ? 17.041 10.304 -35.565 1.00 97.00 448 GLU A C 1
ATOM 3490 O O . GLU A 1 448 ? 16.257 10.778 -34.737 1.00 97.00 448 GLU A O 1
ATOM 3495 N N . VAL A 1 449 ? 18.306 10.006 -35.254 1.00 98.06 449 VAL A N 1
ATOM 3496 C CA . VAL A 1 449 ? 18.814 10.009 -33.875 1.00 98.06 449 VAL A CA 1
ATOM 3497 C C . VAL A 1 449 ? 19.984 10.967 -33.695 1.00 98.06 449 VAL A C 1
ATOM 3499 O O . VAL A 1 449 ? 21.046 10.801 -34.293 1.00 98.06 449 VAL A O 1
ATOM 3502 N N . THR A 1 450 ? 19.835 11.901 -32.756 1.00 98.50 450 THR A N 1
ATOM 3503 C CA . THR A 1 450 ? 20.923 12.776 -32.305 1.00 98.50 450 THR A CA 1
ATOM 3504 C C . THR A 1 450 ? 21.682 12.113 -31.160 1.00 98.50 450 THR A C 1
ATOM 3506 O O . THR A 1 450 ? 21.110 11.857 -30.099 1.00 98.50 450 THR A O 1
ATOM 3509 N N . ILE A 1 451 ? 22.982 11.865 -31.345 1.00 98.50 451 ILE A N 1
ATOM 3510 C CA . ILE A 1 451 ? 23.890 11.420 -30.277 1.00 98.50 451 ILE A CA 1
ATOM 3511 C C . ILE A 1 451 ? 24.466 12.657 -29.578 1.00 98.50 451 ILE A C 1
ATOM 3513 O O . ILE A 1 451 ? 25.203 13.431 -30.180 1.00 98.50 451 ILE A O 1
ATOM 3517 N N . HIS A 1 452 ? 24.162 12.824 -28.290 1.00 97.69 452 HIS A N 1
ATOM 3518 C CA . HIS A 1 452 ? 24.586 13.984 -27.488 1.00 97.69 452 HIS A CA 1
ATOM 3519 C C . HIS A 1 452 ? 25.936 13.792 -26.808 1.00 97.69 452 HIS A C 1
ATOM 3521 O O . HIS A 1 452 ? 26.667 14.750 -26.573 1.00 97.69 452 HIS A O 1
ATOM 3527 N N . LYS A 1 453 ? 26.258 12.553 -26.423 1.00 97.44 453 LYS A N 1
ATOM 3528 C CA . LYS A 1 453 ? 27.518 12.237 -25.744 1.00 97.44 453 LYS A CA 1
ATOM 3529 C C . LYS A 1 453 ? 27.907 10.788 -25.981 1.00 97.44 453 LYS A C 1
ATOM 3531 O O . LYS A 1 453 ? 27.060 9.905 -25.868 1.00 97.44 453 LYS A O 1
ATOM 3536 N N . LYS A 1 454 ? 29.199 10.556 -26.208 1.00 97.75 454 LYS A N 1
ATOM 3537 C CA . LYS A 1 454 ? 29.840 9.239 -26.215 1.00 97.75 454 LYS A CA 1
ATOM 3538 C C . LYS A 1 454 ? 30.857 9.185 -25.076 1.00 97.75 454 LYS A C 1
ATOM 3540 O O . LYS A 1 454 ? 31.669 10.095 -24.937 1.00 97.75 454 LYS A O 1
ATOM 3545 N N 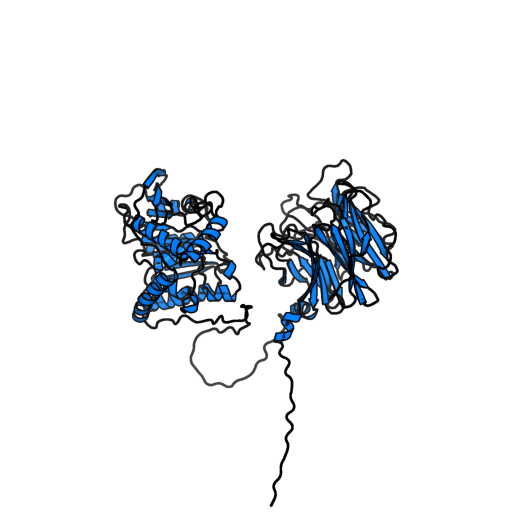. GLU A 1 455 ? 30.786 8.164 -24.229 1.00 97.62 455 GLU A N 1
ATOM 3546 C CA . GLU A 1 455 ? 31.670 7.986 -23.073 1.00 97.62 455 GLU A CA 1
ATOM 3547 C C . GLU A 1 455 ? 32.230 6.565 -23.060 1.00 97.62 455 GLU A C 1
ATOM 3549 O O . GLU A 1 455 ? 31.474 5.603 -22.935 1.00 97.62 455 GLU A O 1
ATOM 3554 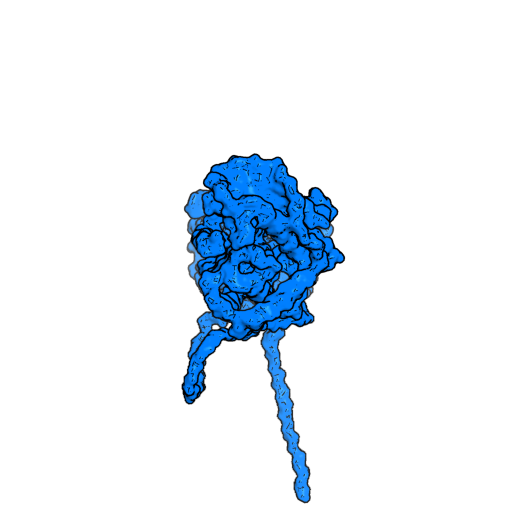N N . VAL A 1 456 ? 33.554 6.424 -23.141 1.00 97.19 456 VAL A N 1
ATOM 3555 C CA . VAL A 1 456 ? 34.215 5.139 -22.884 1.00 97.19 456 VAL A CA 1
ATOM 3556 C C . VAL A 1 456 ? 34.122 4.839 -21.384 1.00 97.19 456 VAL A C 1
ATOM 3558 O O . VAL A 1 456 ? 34.368 5.712 -20.548 1.00 97.19 456 VAL A O 1
ATOM 3561 N N . LYS A 1 457 ? 33.718 3.616 -21.045 1.00 96.44 457 LYS A N 1
ATOM 3562 C CA . LYS A 1 457 ? 33.577 3.085 -19.685 1.00 96.44 457 LYS A CA 1
ATOM 3563 C C . LYS A 1 457 ? 34.327 1.756 -19.586 1.00 96.44 457 LYS A C 1
ATOM 3565 O O . LYS A 1 457 ? 34.771 1.195 -20.587 1.00 96.44 457 LYS A O 1
ATOM 3570 N N . ASP A 1 458 ? 34.456 1.240 -18.370 1.00 94.19 458 ASP A N 1
ATOM 3571 C CA . ASP A 1 458 ? 35.061 -0.071 -18.151 1.00 94.19 458 ASP A CA 1
ATOM 3572 C C . ASP A 1 458 ? 34.196 -1.196 -18.758 1.00 94.19 458 ASP A C 1
ATOM 3574 O O . ASP A 1 458 ? 33.072 -1.457 -18.310 1.00 94.19 458 ASP A O 1
ATOM 3578 N N . GLY A 1 459 ? 34.726 -1.820 -19.814 1.00 95.94 459 GLY A N 1
ATOM 3579 C CA . GLY A 1 459 ? 34.116 -2.913 -20.577 1.00 95.94 459 GLY A CA 1
ATOM 3580 C C . GLY A 1 459 ? 33.091 -2.519 -21.654 1.00 95.94 459 GLY A C 1
ATOM 3581 O O . GLY A 1 459 ? 32.653 -3.393 -22.402 1.00 95.94 459 GLY A O 1
ATOM 3582 N N . TYR A 1 460 ? 32.712 -1.242 -21.790 1.00 97.75 460 TYR A N 1
ATOM 3583 C CA . TYR A 1 460 ? 31.734 -0.793 -22.797 1.00 97.75 460 TYR A CA 1
ATOM 3584 C C . TYR A 1 460 ? 31.852 0.706 -23.131 1.00 97.75 460 TYR A C 1
ATOM 3586 O O . TYR A 1 460 ? 32.510 1.472 -22.437 1.00 97.75 460 TYR A O 1
ATOM 3594 N N . THR A 1 461 ? 31.191 1.150 -24.198 1.00 97.88 461 THR A N 1
ATOM 3595 C CA . THR A 1 461 ? 30.989 2.569 -24.530 1.00 97.88 461 THR A CA 1
ATOM 3596 C C . THR A 1 461 ? 29.518 2.931 -24.365 1.00 97.88 461 THR A C 1
ATOM 3598 O O . THR A 1 461 ? 28.652 2.224 -24.874 1.00 97.88 461 THR A O 1
ATOM 3601 N N . LEU A 1 462 ? 29.229 4.028 -23.668 1.00 98.50 462 LEU A N 1
ATOM 3602 C CA . LEU A 1 462 ? 27.889 4.590 -23.511 1.00 98.50 462 LEU A CA 1
ATOM 3603 C C . LEU A 1 462 ? 27.660 5.690 -24.550 1.00 98.50 462 LEU A C 1
ATOM 3605 O O . LEU A 1 462 ? 28.415 6.662 -24.574 1.00 98.50 462 LEU A O 1
ATOM 3609 N N . GLU A 1 463 ? 26.592 5.600 -25.339 1.00 98.50 463 GLU A N 1
ATOM 3610 C CA . GLU A 1 463 ? 26.074 6.730 -26.119 1.00 98.50 463 GLU A CA 1
ATOM 3611 C C . GLU A 1 463 ? 24.741 7.208 -25.519 1.00 98.50 463 GLU A C 1
ATOM 3613 O O . GLU A 1 463 ? 23.820 6.414 -25.302 1.00 98.50 463 GLU A O 1
ATOM 3618 N N . ARG A 1 464 ? 24.637 8.515 -25.243 1.00 98.75 464 ARG A N 1
ATOM 3619 C CA . ARG A 1 464 ? 23.374 9.192 -24.904 1.00 98.75 464 ARG A CA 1
ATOM 3620 C C . ARG A 1 464 ? 22.742 9.735 -26.172 1.00 98.75 464 ARG A C 1
ATOM 3622 O O . ARG A 1 464 ? 23.421 10.448 -26.912 1.00 98.75 464 ARG A O 1
ATOM 3629 N N . PHE A 1 465 ? 21.463 9.456 -26.395 1.00 98.69 465 PHE A N 1
ATOM 3630 C CA . PHE A 1 465 ? 20.778 9.848 -27.620 1.00 98.69 465 PHE A CA 1
ATOM 3631 C C . PHE A 1 465 ? 19.352 10.359 -27.390 1.00 98.69 465 PHE A C 1
ATOM 3633 O O . PHE A 1 465 ? 18.734 10.067 -26.364 1.00 98.69 465 PHE A O 1
ATOM 3640 N N . THR A 1 466 ? 18.825 11.088 -28.374 1.00 98.75 466 THR A N 1
ATOM 3641 C CA . THR A 1 466 ? 17.398 11.434 -28.469 1.00 98.75 466 THR A CA 1
ATOM 3642 C C . THR A 1 466 ? 16.860 11.250 -29.879 1.00 98.75 466 THR A C 1
ATOM 3644 O O . THR A 1 466 ? 17.613 11.396 -30.841 1.00 98.75 466 THR A O 1
ATOM 3647 N N . PHE A 1 467 ? 15.549 11.053 -29.997 1.00 98.50 467 PHE A N 1
ATOM 3648 C CA . PHE A 1 467 ? 14.811 11.212 -31.252 1.00 98.50 467 PHE A CA 1
ATOM 3649 C C . PHE A 1 467 ? 13.427 11.829 -31.023 1.00 98.50 467 PHE A C 1
ATOM 3651 O O . PHE A 1 467 ? 12.876 11.727 -29.927 1.00 98.50 467 PHE A O 1
ATOM 3658 N N . ASP A 1 468 ? 12.858 12.451 -32.055 1.00 97.19 468 ASP A N 1
ATOM 3659 C CA . ASP A 1 468 ? 11.439 12.826 -32.087 1.00 97.19 468 ASP A CA 1
ATOM 3660 C C . ASP A 1 468 ? 10.612 11.594 -32.476 1.00 97.19 468 ASP A C 1
ATOM 3662 O O . ASP A 1 468 ? 10.904 10.931 -33.476 1.00 97.19 468 ASP A O 1
ATOM 3666 N N . ASN A 1 469 ? 9.593 11.253 -31.686 1.00 96.06 469 ASN A N 1
ATOM 3667 C CA . ASN A 1 469 ? 8.712 10.133 -32.004 1.00 96.06 469 ASN A CA 1
ATOM 3668 C C . ASN A 1 469 ? 7.601 10.483 -33.010 1.00 96.06 469 ASN A C 1
ATOM 3670 O O . ASN A 1 469 ? 6.768 9.625 -33.308 1.00 96.06 469 ASN A O 1
ATOM 3674 N N . GLY A 1 470 ? 7.576 11.698 -33.557 1.00 92.81 470 GLY A N 1
ATOM 3675 C CA . GLY A 1 470 ? 6.662 12.127 -34.616 1.00 92.81 470 GLY A CA 1
ATOM 3676 C C . GLY A 1 470 ? 5.266 12.525 -34.132 1.00 92.81 470 GLY A C 1
ATOM 3677 O O . GLY A 1 470 ? 4.366 12.677 -34.954 1.00 92.81 470 GLY A O 1
ATOM 3678 N N . VAL A 1 471 ? 5.064 12.683 -32.818 1.00 90.88 471 VAL A N 1
ATOM 3679 C CA . VAL A 1 471 ? 3.838 13.264 -32.232 1.00 90.88 471 VAL A CA 1
ATOM 3680 C C . VAL A 1 471 ? 4.132 14.396 -31.244 1.00 90.88 471 VAL A C 1
ATOM 3682 O O . VAL A 1 471 ? 3.412 14.588 -30.267 1.00 90.88 471 VAL A O 1
ATOM 3685 N N . GLY A 1 472 ? 5.192 15.163 -31.512 1.00 77.19 472 GLY A N 1
ATOM 3686 C CA . GLY A 1 472 ? 5.565 16.328 -30.708 1.00 77.19 472 GLY A CA 1
ATOM 3687 C C . GLY A 1 472 ? 6.215 15.970 -29.373 1.00 77.19 472 GLY A C 1
ATOM 3688 O O . GLY A 1 472 ? 6.121 16.752 -28.427 1.00 77.19 472 GLY A O 1
ATOM 3689 N N . ASP A 1 473 ? 6.856 14.800 -29.285 1.00 88.56 473 ASP A N 1
ATOM 3690 C CA . ASP A 1 473 ? 7.500 14.331 -28.065 1.00 88.56 473 ASP A CA 1
ATOM 3691 C C . ASP A 1 473 ? 8.902 13.758 -28.328 1.00 88.56 473 ASP A C 1
ATOM 3693 O O . ASP A 1 473 ? 9.131 12.971 -29.249 1.00 88.56 473 ASP A O 1
ATOM 3697 N N . THR A 1 474 ? 9.866 14.160 -27.498 1.00 97.19 474 THR A N 1
ATOM 3698 C CA . THR A 1 474 ? 11.266 13.732 -27.608 1.00 97.19 474 THR A CA 1
ATOM 3699 C C . THR A 1 474 ? 11.520 12.542 -26.698 1.00 97.19 474 THR A C 1
ATOM 3701 O O . THR A 1 474 ? 11.419 12.650 -25.476 1.00 97.19 474 THR A O 1
ATOM 3704 N N . VAL A 1 475 ? 11.919 11.420 -27.291 1.00 98.44 475 VAL A N 1
ATOM 3705 C CA . VAL A 1 475 ? 12.353 10.218 -26.580 1.00 98.44 475 VAL A CA 1
ATOM 3706 C C . VAL A 1 475 ? 13.838 10.334 -26.263 1.00 98.44 475 VAL A C 1
ATOM 3708 O O . VAL A 1 475 ? 14.649 10.638 -27.136 1.00 98.44 475 VAL A O 1
ATOM 3711 N N . TYR A 1 476 ? 14.199 10.046 -25.014 1.00 98.75 476 TYR A N 1
ATOM 3712 C CA . TYR A 1 476 ? 15.576 10.034 -24.523 1.00 98.75 476 TYR A CA 1
ATOM 3713 C C . TYR A 1 476 ? 16.021 8.591 -24.298 1.00 98.75 476 TYR A C 1
ATOM 3715 O O . TYR A 1 476 ? 15.251 7.780 -23.777 1.00 98.75 476 TYR A O 1
ATOM 3723 N N . GLY A 1 477 ? 17.263 8.263 -24.653 1.00 98.62 477 GLY A N 1
ATOM 3724 C CA . GLY A 1 477 ? 17.752 6.889 -24.607 1.00 98.62 477 GLY A CA 1
ATOM 3725 C C . GLY A 1 477 ? 19.249 6.743 -24.363 1.00 98.62 477 GLY A C 1
ATOM 3726 O O . GLY A 1 477 ? 20.044 7.663 -24.566 1.00 98.62 477 GLY A O 1
ATOM 3727 N N . TYR A 1 478 ? 19.613 5.545 -23.915 1.00 98.81 478 TYR A N 1
ATOM 3728 C CA . TYR A 1 478 ? 20.983 5.066 -23.771 1.00 98.81 478 TYR A CA 1
ATOM 3729 C C . TYR A 1 478 ? 21.198 3.842 -24.646 1.00 98.81 478 TYR A C 1
ATOM 3731 O O . TYR A 1 478 ? 20.323 2.978 -24.727 1.00 98.81 478 TYR A O 1
ATOM 3739 N N . ILE A 1 479 ? 22.372 3.756 -25.267 1.00 98.62 479 ILE A N 1
ATOM 3740 C CA . ILE A 1 479 ? 22.881 2.524 -25.867 1.00 98.62 479 ILE A CA 1
ATOM 3741 C C . ILE A 1 479 ? 24.284 2.239 -25.323 1.00 98.62 479 ILE A C 1
ATOM 3743 O O . ILE A 1 479 ? 25.152 3.111 -25.300 1.00 98.62 479 ILE A O 1
ATOM 3747 N N . LEU A 1 480 ? 24.477 1.022 -24.821 1.00 98.69 480 LEU A N 1
ATOM 3748 C CA . LEU A 1 480 ? 25.727 0.515 -24.274 1.00 98.69 480 LEU A CA 1
ATOM 3749 C C . LEU A 1 480 ? 26.299 -0.486 -25.278 1.00 98.69 480 LEU A C 1
ATOM 3751 O O . LEU A 1 480 ? 25.664 -1.493 -25.592 1.00 98.69 480 LEU A O 1
ATOM 3755 N N . ILE A 1 481 ? 27.495 -0.198 -25.782 1.00 98.06 481 ILE A N 1
ATOM 3756 C CA . ILE A 1 481 ? 28.169 -0.952 -26.840 1.00 98.06 481 ILE A CA 1
ATOM 3757 C C . ILE A 1 481 ? 29.389 -1.658 -26.222 1.00 98.06 481 ILE A C 1
ATOM 3759 O O . ILE A 1 481 ? 30.280 -0.963 -25.731 1.00 98.06 481 ILE A O 1
ATOM 3763 N N . PRO A 1 482 ? 29.468 -3.001 -26.221 1.00 97.19 482 PRO A N 1
ATOM 3764 C CA . PRO A 1 482 ? 30.593 -3.744 -25.646 1.00 97.19 482 PRO A CA 1
ATOM 3765 C C . PRO A 1 482 ? 31.960 -3.322 -26.206 1.00 97.19 482 PRO A C 1
ATOM 3767 O O . PRO A 1 482 ? 32.113 -3.131 -27.413 1.00 97.19 482 PRO A O 1
ATOM 3770 N N . ALA A 1 483 ? 32.967 -3.206 -25.340 1.00 92.06 483 ALA A N 1
ATOM 3771 C CA . ALA A 1 483 ? 34.326 -2.842 -25.741 1.00 92.06 483 ALA A CA 1
ATOM 3772 C C . ALA A 1 483 ? 35.099 -4.023 -26.368 1.00 92.06 483 ALA A C 1
ATOM 3774 O O . ALA A 1 483 ? 34.733 -5.187 -26.220 1.00 92.06 483 ALA A O 1
ATOM 3775 N N . GLY A 1 484 ? 36.208 -3.724 -27.058 1.00 80.31 484 GLY A N 1
ATOM 3776 C CA . GLY A 1 484 ? 37.182 -4.739 -27.494 1.00 80.31 484 GLY A CA 1
ATOM 3777 C C . GLY A 1 484 ? 36.678 -5.733 -28.549 1.00 80.31 484 GLY A C 1
ATOM 3778 O O . GLY A 1 484 ? 37.204 -6.841 -28.662 1.00 80.31 484 GLY A O 1
ATOM 3779 N N . HIS A 1 485 ? 35.641 -5.383 -29.310 1.00 70.38 485 HIS A N 1
ATOM 3780 C CA . HIS A 1 485 ? 34.952 -6.309 -30.205 1.00 70.38 485 HIS A CA 1
ATOM 3781 C C . HIS A 1 485 ? 34.891 -5.806 -31.650 1.00 70.38 485 HIS A C 1
ATOM 3783 O O . HIS A 1 485 ? 34.504 -4.673 -31.918 1.00 70.38 485 HIS A O 1
ATOM 3789 N N . LYS A 1 486 ? 35.246 -6.688 -32.592 1.00 75.81 486 LYS A N 1
ATOM 3790 C CA . LYS A 1 486 ? 35.025 -6.505 -34.033 1.00 75.81 486 LYS A CA 1
ATOM 3791 C C . LYS A 1 486 ? 33.735 -7.234 -34.443 1.00 75.81 486 LYS A C 1
ATOM 3793 O O . LYS A 1 486 ? 33.447 -8.310 -33.908 1.00 75.81 486 LYS A O 1
ATOM 3798 N N . GLY A 1 487 ? 32.997 -6.662 -35.395 1.00 83.56 487 GLY A N 1
ATOM 3799 C CA . GLY A 1 487 ? 31.772 -7.238 -35.964 1.00 83.56 487 GLY A CA 1
ATOM 3800 C C . GLY A 1 487 ? 30.505 -7.085 -35.108 1.00 83.56 487 GLY A C 1
ATOM 3801 O O . GLY A 1 487 ? 30.551 -6.632 -33.965 1.00 83.56 487 GLY A O 1
ATOM 3802 N N . ARG A 1 488 ? 29.368 -7.478 -35.697 1.00 94.94 488 ARG A N 1
ATOM 3803 C CA . ARG A 1 488 ? 28.017 -7.359 -35.121 1.00 94.94 488 ARG A CA 1
ATOM 3804 C C . ARG A 1 488 ? 27.820 -8.230 -33.873 1.00 94.94 488 ARG A C 1
ATOM 3806 O O . ARG A 1 488 ? 28.358 -9.335 -33.774 1.00 94.94 488 ARG A O 1
ATOM 3813 N N . ARG A 1 489 ? 27.023 -7.736 -32.926 1.00 95.94 489 ARG A N 1
ATOM 3814 C CA . ARG A 1 489 ? 26.776 -8.331 -31.602 1.00 95.94 489 ARG A CA 1
ATOM 3815 C C . ARG A 1 489 ? 25.288 -8.608 -31.370 1.00 95.94 489 ARG A C 1
ATOM 3817 O O . ARG A 1 489 ? 24.457 -7.882 -31.916 1.00 95.94 489 ARG A O 1
ATOM 3824 N N . PRO A 1 490 ? 24.937 -9.616 -30.548 1.00 98.12 490 PRO A N 1
ATOM 3825 C CA . PRO A 1 490 ? 23.561 -9.777 -30.099 1.00 98.12 490 PRO A CA 1
ATOM 3826 C C . PRO A 1 490 ? 23.138 -8.534 -29.307 1.00 98.12 490 PRO A C 1
ATOM 3828 O O . PRO A 1 490 ? 23.942 -7.963 -28.564 1.00 98.12 490 PRO A O 1
ATOM 3831 N N . ALA A 1 491 ? 21.889 -8.109 -29.464 1.00 98.75 491 ALA A N 1
ATOM 3832 C CA . ALA A 1 491 ? 21.386 -6.881 -28.861 1.00 98.75 491 ALA A CA 1
ATOM 3833 C C . ALA A 1 491 ? 20.161 -7.118 -27.978 1.00 98.75 491 ALA A C 1
ATOM 3835 O O . ALA A 1 491 ? 19.434 -8.095 -28.142 1.00 98.75 491 ALA A O 1
ATOM 3836 N N . ILE A 1 492 ? 19.939 -6.214 -27.029 1.00 98.94 492 ILE A N 1
ATOM 3837 C CA . ILE A 1 492 ? 18.885 -6.285 -26.024 1.00 98.94 492 ILE A CA 1
ATOM 3838 C C . ILE A 1 492 ? 18.144 -4.947 -26.002 1.00 98.94 492 ILE A C 1
ATOM 3840 O O . ILE A 1 492 ? 18.700 -3.930 -25.583 1.00 98.94 492 ILE A O 1
ATOM 3844 N N . LEU A 1 493 ? 16.871 -4.974 -26.400 1.00 98.94 493 LEU A N 1
ATOM 3845 C CA . LEU A 1 493 ? 15.905 -3.926 -26.090 1.00 98.94 493 LEU A CA 1
ATOM 3846 C C . LEU A 1 493 ? 15.512 -4.070 -24.613 1.00 98.94 493 LEU A C 1
ATOM 3848 O O . LEU A 1 493 ? 14.734 -4.949 -24.231 1.00 98.94 493 LEU A O 1
ATOM 3852 N N . TYR A 1 494 ? 16.119 -3.247 -23.769 1.00 98.88 494 TYR A N 1
ATOM 3853 C CA . TYR A 1 494 ? 15.925 -3.261 -22.330 1.00 98.88 494 TYR A CA 1
ATOM 3854 C C . TYR A 1 494 ? 14.819 -2.272 -21.946 1.00 98.88 494 TYR A C 1
ATOM 3856 O O . TYR A 1 494 ? 14.910 -1.074 -22.202 1.00 98.88 494 TYR A O 1
ATOM 3864 N N . ASN A 1 495 ? 13.782 -2.775 -21.283 1.00 98.75 495 ASN A N 1
ATOM 3865 C CA . ASN A 1 495 ? 12.629 -2.003 -20.847 1.00 98.75 495 ASN A CA 1
ATOM 3866 C C . ASN A 1 495 ? 12.671 -1.807 -19.326 1.00 98.75 495 ASN A C 1
ATOM 3868 O O . ASN A 1 495 ? 12.588 -2.777 -18.570 1.00 98.75 495 ASN A O 1
ATOM 3872 N N . HIS A 1 496 ? 12.764 -0.555 -18.873 1.00 98.38 496 HIS A N 1
ATOM 3873 C CA . HIS A 1 496 ? 12.817 -0.224 -17.445 1.00 98.38 496 HIS A CA 1
ATOM 3874 C C . HIS A 1 496 ? 11.487 -0.487 -16.707 1.00 98.38 496 HIS A C 1
ATOM 3876 O O . HIS A 1 496 ? 10.399 -0.484 -17.301 1.00 98.38 496 HIS A O 1
ATOM 3882 N N . TYR A 1 497 ? 11.563 -0.669 -15.387 1.00 95.56 497 TYR A N 1
ATOM 3883 C CA . TYR A 1 497 ? 10.414 -0.843 -14.505 1.00 95.56 497 TYR A CA 1
ATOM 3884 C C . TYR A 1 497 ? 9.717 0.483 -14.155 1.00 95.56 497 TYR A C 1
ATOM 3886 O O . TYR A 1 497 ? 10.226 1.579 -14.388 1.00 95.56 497 TYR A O 1
ATOM 3894 N N . HIS A 1 498 ? 8.501 0.377 -13.608 1.00 95.50 498 HIS A N 1
ATOM 3895 C CA . HIS A 1 498 ? 7.688 1.524 -13.188 1.00 95.50 498 HIS A CA 1
ATOM 3896 C C . HIS A 1 498 ? 7.992 1.936 -11.740 1.00 95.50 498 HIS A C 1
ATOM 3898 O O . HIS A 1 498 ? 8.535 3.005 -11.478 1.00 95.50 498 HIS A O 1
ATOM 3904 N N . GLY A 1 499 ? 7.612 1.093 -10.767 1.00 87.88 499 GLY A N 1
ATOM 3905 C CA . GLY A 1 499 ? 7.950 1.224 -9.338 1.00 87.88 499 GLY A CA 1
ATOM 3906 C C . GLY A 1 499 ? 7.556 2.531 -8.630 1.00 87.88 499 GLY A C 1
ATOM 3907 O O . GLY A 1 499 ? 7.986 2.758 -7.500 1.00 87.88 499 GLY A O 1
ATOM 3908 N N . GLY A 1 500 ? 6.804 3.422 -9.290 1.00 90.81 500 GLY A N 1
ATOM 3909 C CA . GLY A 1 500 ? 6.618 4.809 -8.851 1.00 90.81 500 GLY A CA 1
ATOM 3910 C C . GLY A 1 500 ? 7.899 5.654 -8.943 1.00 90.81 500 GLY A C 1
ATOM 3911 O O . GLY A 1 500 ? 7.976 6.728 -8.348 1.00 90.81 500 GLY A O 1
ATOM 3912 N N . LYS A 1 501 ? 8.926 5.174 -9.657 1.00 93.75 501 LYS A N 1
ATOM 3913 C CA . LYS A 1 501 ? 10.255 5.783 -9.785 1.00 93.75 501 LYS A CA 1
ATOM 3914 C C . LYS A 1 501 ? 10.351 6.624 -11.059 1.00 93.75 501 LYS A C 1
ATOM 3916 O O . LYS A 1 501 ? 11.255 6.445 -11.863 1.00 93.75 501 LYS A O 1
ATOM 3921 N N . TYR A 1 502 ? 9.451 7.593 -11.222 1.00 96.44 502 TYR A N 1
ATOM 3922 C CA . TYR A 1 502 ? 9.365 8.440 -12.426 1.00 96.44 502 TYR A CA 1
ATOM 3923 C C . TYR A 1 502 ? 10.660 9.186 -12.802 1.00 96.44 502 TYR A C 1
ATOM 3925 O O . TYR A 1 502 ? 10.817 9.592 -13.944 1.00 96.44 502 TYR A O 1
ATOM 3933 N N . LYS A 1 503 ? 11.617 9.349 -11.879 1.00 96.69 503 LYS A N 1
ATOM 3934 C CA . LYS A 1 503 ? 12.940 9.940 -12.166 1.00 96.69 503 LYS A CA 1
ATOM 3935 C C . LYS A 1 503 ? 13.977 8.951 -12.713 1.00 96.69 503 LYS A C 1
ATOM 3937 O O . LYS A 1 503 ? 15.042 9.393 -13.113 1.00 96.69 503 LYS A O 1
ATOM 3942 N N . GLN A 1 504 ? 13.695 7.649 -12.678 1.00 95.56 504 GLN A N 1
ATOM 3943 C CA . GLN A 1 504 ? 14.643 6.599 -13.041 1.00 95.56 504 GLN A CA 1
ATOM 3944 C C . GLN A 1 504 ? 14.652 6.367 -14.551 1.00 95.56 504 GLN A C 1
ATOM 3946 O O . GLN A 1 504 ? 15.622 6.726 -15.206 1.00 95.56 504 GLN A O 1
ATOM 3951 N N . GLY A 1 505 ? 13.571 5.816 -15.112 1.00 97.56 505 GLY A N 1
ATOM 3952 C CA . GLY A 1 505 ? 13.505 5.541 -16.549 1.00 97.56 505 GLY A CA 1
ATOM 3953 C C . GLY A 1 505 ? 14.719 4.736 -17.030 1.00 97.56 505 GLY A C 1
ATOM 3954 O O . GLY A 1 505 ? 15.117 3.757 -16.393 1.00 97.56 505 GLY A O 1
ATOM 3955 N N . LYS A 1 506 ? 15.362 5.196 -18.103 1.00 98.19 506 LYS A N 1
ATOM 3956 C CA . LYS A 1 506 ? 16.587 4.609 -18.665 1.00 98.19 506 LYS A CA 1
ATOM 3957 C C . LYS A 1 506 ? 17.800 4.608 -17.730 1.00 98.19 506 LYS A C 1
ATOM 3959 O O . LYS A 1 506 ? 18.726 3.844 -17.973 1.00 98.19 506 LYS A O 1
ATOM 3964 N N . GLU A 1 507 ? 17.815 5.378 -16.639 1.00 98.19 507 GLU A N 1
ATOM 3965 C CA . GLU A 1 507 ? 18.897 5.285 -15.641 1.00 98.19 507 GLU A CA 1
ATOM 3966 C C . GLU A 1 507 ? 18.964 3.896 -14.983 1.00 98.19 507 GLU A C 1
ATOM 3968 O O . GLU A 1 507 ? 19.984 3.537 -14.398 1.00 98.19 507 GLU A O 1
ATOM 3973 N N . GLU A 1 508 ? 17.915 3.074 -15.095 1.00 98.12 508 GLU A N 1
ATOM 3974 C CA . GLU A 1 508 ? 17.928 1.677 -14.652 1.00 98.12 508 GLU A CA 1
ATOM 3975 C C . GLU A 1 508 ? 19.105 0.867 -15.219 1.00 98.12 508 GLU A C 1
ATOM 3977 O O . GLU A 1 508 ? 19.712 0.098 -14.476 1.00 98.12 508 GLU A O 1
ATOM 3982 N N . VAL A 1 509 ? 19.488 1.066 -16.489 1.00 98.44 509 VAL A N 1
ATOM 3983 C CA . VAL A 1 509 ? 20.608 0.312 -17.087 1.00 98.44 509 VAL A CA 1
ATOM 3984 C C . VAL A 1 509 ? 21.988 0.730 -16.563 1.00 98.44 509 VAL A C 1
ATOM 3986 O O . VAL A 1 509 ? 22.940 -0.029 -16.742 1.00 98.44 509 VAL A O 1
ATOM 3989 N N . LEU A 1 510 ? 22.092 1.882 -15.886 1.00 98.06 510 LEU A N 1
ATOM 3990 C CA . LEU A 1 510 ? 23.335 2.451 -15.337 1.00 98.06 510 LEU A CA 1
ATOM 3991 C C . LEU A 1 510 ? 23.359 2.534 -13.799 1.00 98.06 510 LEU A C 1
ATOM 3993 O O . LEU A 1 510 ? 24.334 3.010 -13.221 1.00 98.06 510 LEU A O 1
ATOM 3997 N N . THR A 1 511 ? 22.297 2.104 -13.113 1.00 96.56 511 THR A N 1
ATOM 3998 C CA . THR A 1 511 ? 22.168 2.229 -11.652 1.00 96.56 511 THR A CA 1
ATOM 3999 C C . THR A 1 511 ? 21.852 0.892 -10.990 1.00 96.56 511 THR A C 1
ATOM 4001 O O . THR A 1 511 ? 21.302 -0.018 -11.606 1.00 96.56 511 THR A O 1
ATOM 4004 N N . ARG A 1 512 ? 22.169 0.770 -9.693 1.00 94.62 512 ARG A N 1
ATOM 4005 C CA . ARG A 1 512 ? 21.807 -0.386 -8.845 1.00 94.62 512 ARG A CA 1
ATOM 4006 C C . ARG A 1 512 ? 20.306 -0.358 -8.527 1.00 94.62 512 ARG A C 1
ATOM 4008 O O . ARG A 1 512 ? 19.879 -0.084 -7.408 1.00 94.62 512 ARG A O 1
ATOM 4015 N N . ALA A 1 513 ? 19.504 -0.553 -9.567 1.00 91.31 513 ALA A N 1
ATOM 4016 C CA . ALA A 1 513 ? 18.070 -0.301 -9.601 1.00 91.31 513 ALA A CA 1
ATOM 4017 C C . ALA A 1 513 ? 17.237 -1.299 -8.782 1.00 91.31 513 ALA A C 1
ATOM 4019 O O . ALA A 1 513 ? 16.110 -0.985 -8.383 1.00 91.31 513 ALA A O 1
ATOM 4020 N N . PHE A 1 514 ? 17.786 -2.491 -8.537 1.00 94.00 514 PHE A N 1
ATOM 4021 C CA . PHE A 1 514 ? 17.126 -3.610 -7.876 1.00 94.00 514 PHE A CA 1
ATOM 4022 C C . PHE A 1 514 ? 17.763 -3.871 -6.513 1.00 94.00 514 PHE A C 1
ATOM 4024 O O . PHE A 1 514 ? 18.940 -4.182 -6.423 1.00 94.00 514 PHE A O 1
ATOM 4031 N N . THR A 1 515 ? 16.976 -3.835 -5.437 1.00 88.06 515 THR A N 1
ATOM 4032 C CA . THR A 1 515 ? 17.467 -3.944 -4.043 1.00 88.06 515 THR A CA 1
ATOM 4033 C C . THR A 1 515 ? 18.127 -5.279 -3.669 1.00 88.06 515 THR A C 1
ATOM 4035 O O . THR A 1 515 ? 18.582 -5.438 -2.536 1.00 88.06 515 THR A O 1
ATOM 4038 N N . LYS A 1 516 ? 18.140 -6.254 -4.582 1.00 92.62 516 LYS A N 1
ATOM 4039 C CA . LYS A 1 516 ? 18.739 -7.584 -4.416 1.00 92.62 516 LYS A CA 1
ATOM 4040 C C . LYS A 1 516 ? 19.906 -7.852 -5.375 1.00 92.62 516 LYS A C 1
ATOM 4042 O O . LYS A 1 516 ? 20.475 -8.933 -5.289 1.00 92.62 516 LYS A O 1
ATOM 4047 N N . LEU A 1 517 ? 20.257 -6.895 -6.238 1.00 94.69 517 LEU A N 1
ATOM 4048 C CA . LEU A 1 517 ? 21.425 -6.934 -7.119 1.00 94.69 517 LEU A CA 1
ATOM 4049 C C . LEU A 1 517 ? 22.322 -5.733 -6.783 1.00 94.69 517 LEU A C 1
ATOM 4051 O O . LEU A 1 517 ? 21.843 -4.611 -6.629 1.00 94.69 517 LEU A O 1
ATOM 4055 N N . ASP A 1 518 ? 23.623 -5.954 -6.652 1.00 94.12 518 ASP A N 1
ATOM 4056 C CA . ASP A 1 518 ? 24.614 -4.942 -6.270 1.00 94.12 518 ASP A CA 1
ATOM 4057 C C . ASP A 1 518 ? 25.331 -4.304 -7.475 1.00 94.12 518 ASP A C 1
ATOM 4059 O O . ASP A 1 518 ? 26.280 -3.538 -7.312 1.00 94.12 518 ASP A O 1
ATOM 4063 N N . PHE A 1 519 ? 24.822 -4.540 -8.682 1.00 96.50 519 PHE A N 1
ATOM 4064 C CA . PHE A 1 519 ? 25.304 -4.005 -9.955 1.00 96.50 519 PHE A CA 1
ATOM 4065 C C . PHE A 1 519 ? 24.159 -3.391 -10.780 1.00 96.50 519 PHE A C 1
ATOM 4067 O O . PHE A 1 519 ? 22.976 -3.592 -10.494 1.00 96.50 519 PHE A O 1
ATOM 4074 N N . ALA A 1 520 ? 24.518 -2.624 -11.811 1.00 97.56 520 ALA A N 1
ATOM 4075 C CA . ALA A 1 520 ? 23.587 -2.163 -12.834 1.00 97.56 520 ALA A CA 1
ATOM 4076 C C . ALA A 1 520 ? 23.425 -3.246 -13.909 1.00 97.56 520 ALA A C 1
ATOM 4078 O O . ALA A 1 520 ? 24.405 -3.720 -14.485 1.00 97.56 520 ALA A O 1
ATOM 4079 N N . THR A 1 521 ? 22.185 -3.660 -14.173 1.00 97.94 521 THR A N 1
ATOM 4080 C CA . THR A 1 521 ? 21.886 -4.805 -15.054 1.00 97.94 521 THR A CA 1
ATOM 4081 C C . THR A 1 521 ? 22.299 -4.556 -16.501 1.00 97.94 521 THR A C 1
ATOM 4083 O O . THR A 1 521 ? 22.793 -5.469 -17.159 1.00 97.94 521 THR A O 1
ATOM 4086 N N . GLY A 1 522 ? 22.131 -3.329 -16.999 1.00 98.19 522 GLY A N 1
ATOM 4087 C CA . GLY A 1 522 ? 22.506 -2.969 -18.364 1.00 98.19 522 GLY A CA 1
ATOM 4088 C C . GLY A 1 522 ? 24.016 -2.938 -18.575 1.00 98.19 522 GLY A C 1
ATOM 4089 O O . GLY A 1 522 ? 24.498 -3.523 -19.542 1.00 98.19 522 GLY A O 1
ATOM 4090 N N . GLU A 1 523 ? 24.772 -2.338 -17.650 1.00 98.38 523 GLU A N 1
ATOM 4091 C CA . GLU A 1 523 ? 26.239 -2.407 -17.682 1.00 98.38 523 GLU A CA 1
ATOM 4092 C C . GLU A 1 523 ? 26.747 -3.854 -17.649 1.00 98.38 523 GLU A C 1
ATOM 4094 O O . GLU A 1 523 ? 27.645 -4.215 -18.406 1.00 98.38 523 GLU A O 1
ATOM 4099 N N . GLU A 1 524 ? 26.165 -4.697 -16.793 1.00 98.19 524 GLU A N 1
ATOM 4100 C CA . GLU A 1 524 ? 26.587 -6.091 -16.636 1.00 98.19 524 GLU A CA 1
ATOM 4101 C C . GLU A 1 524 ? 26.292 -6.941 -17.885 1.00 98.19 524 GLU A C 1
ATOM 4103 O O . GLU A 1 524 ? 27.053 -7.847 -18.225 1.00 98.19 524 GLU A O 1
ATOM 4108 N N . LEU A 1 525 ? 25.227 -6.621 -18.626 1.00 98.56 525 LEU A N 1
ATOM 4109 C CA . LEU A 1 525 ? 24.955 -7.204 -19.943 1.00 98.56 525 LEU A CA 1
ATOM 4110 C C . LEU A 1 525 ? 25.925 -6.672 -21.010 1.00 98.56 525 LEU A C 1
ATOM 4112 O O . LEU A 1 525 ? 26.436 -7.458 -21.809 1.00 98.56 525 LEU A O 1
ATOM 4116 N N . ALA A 1 526 ? 26.247 -5.377 -20.993 1.00 98.31 526 ALA A N 1
ATOM 4117 C CA . ALA A 1 526 ? 27.216 -4.792 -21.919 1.00 98.31 526 ALA A CA 1
ATOM 4118 C C . ALA A 1 526 ? 28.617 -5.410 -21.751 1.00 98.31 526 ALA A C 1
ATOM 4120 O O . ALA A 1 526 ? 29.226 -5.838 -22.733 1.00 98.31 526 ALA A O 1
ATOM 4121 N N . ARG A 1 527 ? 29.083 -5.584 -20.506 1.00 97.19 527 ARG A N 1
ATOM 4122 C CA . ARG A 1 527 ? 30.343 -6.286 -20.187 1.00 97.19 527 ARG A CA 1
ATOM 4123 C C . ARG A 1 527 ? 30.340 -7.763 -20.603 1.00 97.19 527 ARG A C 1
ATOM 4125 O O . ARG A 1 527 ? 31.402 -8.325 -20.849 1.00 97.19 527 ARG A O 1
ATOM 4132 N N . LYS A 1 528 ? 29.166 -8.395 -20.736 1.00 96.25 528 LYS A N 1
ATOM 4133 C CA . LYS A 1 528 ? 29.007 -9.769 -21.258 1.00 96.25 528 LYS A CA 1
ATOM 4134 C C . LYS A 1 528 ? 28.861 -9.850 -22.784 1.00 96.25 528 LYS A C 1
ATOM 4136 O O . LYS A 1 528 ? 28.620 -10.939 -23.302 1.00 96.25 528 LYS A O 1
ATOM 4141 N N . GLY A 1 529 ? 29.037 -8.743 -23.509 1.00 96.56 529 GLY A N 1
ATOM 4142 C CA . GLY A 1 529 ? 29.107 -8.740 -24.973 1.00 96.56 529 GLY A CA 1
ATOM 4143 C C . GLY A 1 529 ? 27.786 -8.472 -25.702 1.00 96.56 529 GLY A C 1
ATOM 4144 O O . GLY A 1 529 ? 27.745 -8.658 -26.921 1.00 96.56 529 GLY A O 1
ATOM 4145 N N . TYR A 1 530 ? 26.741 -8.019 -25.000 1.00 98.38 530 TYR A N 1
ATOM 4146 C CA . TYR A 1 530 ? 25.462 -7.618 -25.598 1.00 98.38 530 TYR A CA 1
ATOM 4147 C C . TYR A 1 530 ? 25.401 -6.106 -25.849 1.00 98.38 530 TYR A C 1
ATOM 4149 O O . TYR A 1 530 ? 25.773 -5.323 -24.980 1.00 98.38 530 TYR A O 1
ATOM 4157 N N . VAL A 1 531 ? 24.868 -5.668 -26.992 1.00 98.75 531 VAL A N 1
ATOM 4158 C CA . VAL A 1 531 ? 24.502 -4.251 -27.183 1.00 98.75 531 VAL A CA 1
ATOM 4159 C C . VAL A 1 531 ? 23.190 -3.992 -26.448 1.00 98.75 531 VAL A C 1
ATOM 4161 O O . VAL A 1 531 ? 22.181 -4.609 -26.773 1.00 98.75 531 VAL A O 1
ATOM 4164 N N . VAL A 1 532 ? 23.174 -3.104 -25.456 1.00 98.88 532 VAL A N 1
ATOM 4165 C CA . VAL A 1 532 ? 21.986 -2.866 -24.615 1.00 98.88 532 VAL A CA 1
ATOM 4166 C C . VAL A 1 532 ? 21.428 -1.481 -24.891 1.00 98.88 532 VAL A C 1
ATOM 4168 O O . VAL A 1 532 ? 22.138 -0.499 -24.710 1.00 98.88 532 VAL A O 1
ATOM 4171 N N . GLN A 1 533 ? 20.159 -1.384 -25.280 1.00 98.88 533 GLN A N 1
ATOM 4172 C CA . GLN A 1 533 ? 19.475 -0.107 -25.489 1.00 98.88 533 GLN A CA 1
ATOM 4173 C C . GLN A 1 533 ? 18.292 0.024 -24.529 1.00 98.88 533 GLN A C 1
ATOM 4175 O O . GLN A 1 533 ? 17.516 -0.913 -24.383 1.00 98.88 533 GLN A O 1
ATOM 4180 N N . CYS A 1 534 ? 18.136 1.188 -23.899 1.00 98.88 534 CYS A N 1
ATOM 4181 C CA . CYS A 1 534 ? 16.981 1.514 -23.064 1.00 98.88 534 CYS A CA 1
ATOM 4182 C C . CYS A 1 534 ? 16.520 2.948 -23.339 1.00 98.88 534 CYS A C 1
ATOM 4184 O O . CYS A 1 534 ? 17.339 3.868 -23.358 1.00 98.88 534 CYS A O 1
ATOM 4186 N N . ILE A 1 535 ? 15.210 3.143 -23.498 1.00 98.81 535 ILE A N 1
ATOM 4187 C CA . ILE A 1 535 ? 14.578 4.462 -23.639 1.00 98.81 535 ILE A CA 1
ATOM 4188 C C . ILE A 1 535 ? 13.714 4.804 -22.426 1.00 98.81 535 ILE A C 1
ATOM 4190 O O . ILE A 1 535 ? 13.150 3.915 -21.782 1.00 98.81 535 ILE A O 1
ATOM 4194 N N . ASP A 1 536 ? 13.574 6.097 -22.147 1.00 98.69 536 ASP A N 1
ATOM 4195 C CA . ASP A 1 536 ? 12.560 6.603 -21.227 1.00 98.69 536 ASP A CA 1
ATOM 4196 C C . ASP A 1 536 ? 11.158 6.373 -21.811 1.00 98.69 536 ASP A C 1
ATOM 4198 O O . ASP A 1 536 ? 10.832 6.847 -22.904 1.00 98.69 536 ASP A O 1
ATOM 4202 N N . ALA A 1 537 ? 10.302 5.676 -21.064 1.00 98.06 537 ALA A N 1
ATOM 4203 C CA . ALA A 1 537 ? 8.871 5.653 -21.339 1.00 98.06 537 ALA A CA 1
ATOM 4204 C C . ALA A 1 537 ? 8.232 7.029 -21.074 1.00 98.06 537 ALA A C 1
ATOM 4206 O O . ALA A 1 537 ? 8.768 7.851 -20.326 1.00 98.06 537 ALA A O 1
ATOM 4207 N N . TYR A 1 538 ? 7.045 7.250 -21.639 1.00 97.44 538 TYR A N 1
ATOM 4208 C CA . TYR A 1 538 ? 6.180 8.385 -21.314 1.00 97.44 538 TYR A CA 1
ATOM 4209 C C . TYR A 1 538 ? 6.100 8.637 -19.799 1.00 97.44 538 TYR A C 1
ATOM 4211 O O . TYR A 1 538 ? 5.871 7.709 -19.029 1.00 97.44 538 TYR A O 1
ATOM 4219 N N . ALA A 1 539 ? 6.276 9.894 -19.379 1.00 97.06 539 ALA A N 1
ATOM 4220 C CA . ALA A 1 539 ? 6.336 10.332 -17.978 1.00 97.06 539 ALA A CA 1
ATOM 4221 C C . ALA A 1 539 ? 7.525 9.817 -17.120 1.00 97.06 539 ALA A C 1
ATOM 4223 O O . ALA A 1 539 ? 7.564 10.114 -15.920 1.00 97.06 539 ALA A O 1
ATOM 4224 N N . PHE A 1 540 ? 8.519 9.126 -17.693 1.00 98.12 540 PHE A N 1
ATOM 4225 C CA . PHE A 1 540 ? 9.719 8.645 -16.986 1.00 98.12 540 PHE A CA 1
ATOM 4226 C C . PHE A 1 540 ? 11.008 9.374 -17.389 1.00 98.12 540 PHE A C 1
ATOM 4228 O O . PHE A 1 540 ? 11.113 9.936 -18.473 1.00 98.12 540 PHE A O 1
ATOM 4235 N N . GLY A 1 541 ? 12.002 9.362 -16.496 1.00 97.81 541 GLY A N 1
ATOM 4236 C CA . GLY A 1 541 ? 13.341 9.904 -16.734 1.00 97.81 541 GLY A CA 1
ATOM 4237 C C . GLY A 1 541 ? 13.299 11.379 -17.124 1.00 97.81 541 GLY A C 1
ATOM 4238 O O . GLY A 1 541 ? 12.820 12.212 -16.352 1.00 97.81 541 GLY A O 1
ATOM 4239 N N . GLU A 1 542 ? 13.790 11.725 -18.309 1.00 97.06 542 GLU A N 1
ATOM 4240 C CA . GLU A 1 542 ? 13.737 13.097 -18.838 1.00 97.06 542 GLU A CA 1
ATOM 4241 C C . GLU A 1 542 ? 12.328 13.475 -19.330 1.00 97.06 542 GLU A C 1
ATOM 4243 O O . GLU A 1 542 ? 11.916 14.630 -19.195 1.00 97.06 542 GLU A O 1
ATOM 4248 N N . ARG A 1 543 ? 11.518 12.481 -19.720 1.00 97.12 543 ARG A N 1
ATOM 4249 C CA . ARG A 1 543 ? 10.132 12.638 -20.197 1.00 97.12 543 ARG A CA 1
ATOM 4250 C C . ARG A 1 543 ? 9.102 12.924 -19.112 1.00 97.12 543 ARG A C 1
ATOM 4252 O O . ARG A 1 543 ? 7.920 13.132 -19.382 1.00 97.12 543 ARG A O 1
ATOM 4259 N N . ARG A 1 544 ? 9.524 12.978 -17.848 1.00 95.94 544 ARG A N 1
ATOM 4260 C CA . ARG A 1 544 ? 8.636 13.206 -16.696 1.00 95.94 544 ARG A CA 1
ATOM 4261 C C . ARG A 1 544 ? 7.887 14.542 -16.706 1.00 95.94 544 ARG A C 1
ATOM 4263 O O . ARG A 1 544 ? 6.903 14.644 -15.981 1.00 95.94 544 ARG A O 1
ATOM 4270 N N . PHE A 1 545 ? 8.307 15.518 -17.515 1.00 95.12 545 PHE A N 1
ATOM 4271 C CA . PHE A 1 545 ? 7.638 16.818 -17.704 1.00 95.12 545 PHE A CA 1
ATOM 4272 C C . PHE A 1 545 ? 6.954 16.978 -19.078 1.00 95.12 545 PHE A C 1
ATOM 4274 O O . PHE A 1 545 ? 6.439 18.055 -19.370 1.00 95.12 545 PHE A O 1
ATOM 4281 N N . GLN A 1 546 ? 6.959 15.951 -19.936 1.00 94.19 546 GLN A N 1
ATOM 4282 C CA . GLN A 1 546 ? 6.349 15.980 -21.275 1.00 94.19 546 GLN A CA 1
ATOM 4283 C C . GLN A 1 546 ? 4.867 15.577 -21.205 1.00 94.19 546 GLN A C 1
ATOM 4285 O O . GLN A 1 546 ? 4.432 14.574 -21.758 1.00 94.19 546 GLN A O 1
ATOM 4290 N N . GLY A 1 547 ? 4.097 16.348 -20.439 1.00 93.06 547 GLY A N 1
ATOM 4291 C CA . GLY A 1 547 ? 2.637 16.264 -20.380 1.00 93.06 547 GLY A CA 1
ATOM 4292 C C . GLY A 1 547 ? 1.997 17.557 -20.887 1.00 93.06 547 GLY A C 1
ATOM 4293 O O . GLY A 1 547 ? 2.705 18.547 -21.091 1.00 93.06 547 GLY A O 1
ATOM 4294 N N . PRO A 1 548 ? 0.665 17.597 -21.062 1.00 92.75 548 PRO A N 1
ATOM 4295 C CA . PRO A 1 548 ? -0.040 18.786 -21.544 1.00 92.75 548 PRO A CA 1
ATOM 4296 C C . PRO A 1 548 ? 0.147 20.034 -20.661 1.00 92.75 548 PRO A C 1
ATOM 4298 O O . PRO A 1 548 ? 0.027 21.149 -21.163 1.00 92.75 548 PRO A O 1
ATOM 4301 N N . ALA A 1 549 ? 0.473 19.898 -19.367 1.00 93.12 549 ALA A N 1
ATOM 4302 C CA . ALA A 1 549 ? 0.806 21.043 -18.510 1.00 93.12 549 ALA A CA 1
ATOM 4303 C C . ALA A 1 549 ? 2.320 21.367 -18.457 1.00 93.12 549 ALA A C 1
ATOM 4305 O O . ALA A 1 549 ? 2.738 22.289 -17.744 1.00 93.12 549 ALA A O 1
ATOM 4306 N N . GLY A 1 550 ? 3.150 20.636 -19.207 1.00 92.19 550 GLY A N 1
ATOM 4307 C CA . GLY A 1 550 ? 4.601 20.801 -19.269 1.00 92.19 550 GLY A CA 1
ATOM 4308 C C . GLY A 1 550 ? 5.259 20.726 -17.888 1.00 92.19 550 GLY A C 1
ATOM 4309 O O . GLY A 1 550 ? 4.876 19.938 -17.027 1.00 92.19 550 GLY A O 1
ATOM 4310 N N . LYS A 1 551 ? 6.196 21.645 -17.615 1.00 93.06 551 LYS A N 1
ATOM 4311 C CA . LYS A 1 551 ? 6.898 21.763 -16.318 1.00 93.06 551 LYS A CA 1
ATOM 4312 C C . LYS A 1 551 ? 5.989 22.025 -15.097 1.00 93.06 551 LYS A C 1
ATOM 4314 O O . LYS A 1 551 ? 6.498 22.048 -13.979 1.00 93.06 551 LYS A O 1
ATOM 4319 N N . LYS A 1 552 ? 4.675 22.240 -15.268 1.00 94.94 552 LYS A N 1
ATOM 4320 C CA . LYS A 1 552 ? 3.710 22.381 -14.157 1.00 94.94 552 LYS A CA 1
ATOM 4321 C C . LYS A 1 552 ? 3.276 21.026 -13.570 1.00 94.94 552 LYS A C 1
ATOM 4323 O O . LYS A 1 552 ? 2.676 20.994 -12.494 1.00 94.94 552 LYS A O 1
ATOM 4328 N N . GLU A 1 553 ? 3.584 19.913 -14.238 1.00 94.62 553 GLU A N 1
ATOM 4329 C CA . GLU A 1 553 ? 3.336 18.550 -13.760 1.00 94.62 553 GLU A CA 1
ATOM 4330 C C . GLU A 1 553 ? 4.582 17.658 -13.878 1.00 94.62 553 GLU A C 1
ATOM 4332 O O . GLU A 1 553 ? 5.454 17.904 -14.702 1.00 94.62 553 GLU A O 1
ATOM 4337 N N . GLU A 1 554 ? 4.699 16.641 -13.016 1.00 95.56 554 GLU A N 1
ATOM 4338 C CA . GLU A 1 554 ? 5.825 15.695 -13.023 1.00 95.56 554 GLU A CA 1
ATOM 4339 C C . GLU A 1 554 ? 5.334 14.260 -12.763 1.00 95.56 554 GLU A C 1
ATOM 4341 O O . GLU A 1 554 ? 4.458 14.030 -11.918 1.00 95.56 554 GLU A O 1
ATOM 4346 N N . GLY A 1 555 ? 5.935 13.286 -13.454 1.00 93.62 555 GLY A N 1
ATOM 4347 C CA . GLY A 1 555 ? 5.806 11.854 -13.169 1.00 93.62 555 GLY A CA 1
ATOM 4348 C C . GLY A 1 555 ? 4.361 11.358 -13.199 1.00 93.62 555 GLY A C 1
ATOM 4349 O O . GLY A 1 555 ? 3.686 11.470 -14.211 1.00 93.62 555 GLY A O 1
ATOM 4350 N N . GLY A 1 556 ? 3.847 10.837 -12.081 1.00 95.25 556 GLY A N 1
ATOM 4351 C CA . GLY A 1 556 ? 2.487 10.279 -12.022 1.00 95.25 556 GLY A CA 1
ATOM 4352 C C . GLY A 1 556 ? 1.352 11.269 -12.325 1.00 95.25 556 GLY A C 1
ATOM 4353 O O . GLY A 1 556 ? 0.249 10.839 -12.656 1.00 95.25 556 GLY A O 1
ATOM 4354 N N . LYS A 1 557 ? 1.597 12.588 -12.249 1.00 96.94 557 LYS A N 1
ATOM 4355 C CA . LYS A 1 557 ? 0.646 13.581 -12.780 1.00 96.94 557 LYS A CA 1
ATOM 4356 C C . LYS A 1 557 ? 0.667 13.567 -14.308 1.00 96.94 557 LYS A C 1
ATOM 4358 O O . LYS A 1 557 ? -0.373 13.330 -14.907 1.00 96.94 557 LYS A O 1
ATOM 4363 N N . THR A 1 558 ? 1.857 13.696 -14.891 1.00 96.62 558 THR A N 1
ATOM 4364 C CA . THR A 1 558 ? 2.137 13.590 -16.328 1.00 96.62 558 THR A CA 1
ATOM 4365 C C . THR A 1 558 ? 1.567 12.300 -16.922 1.00 96.62 558 THR A C 1
ATOM 4367 O O . THR A 1 558 ? 0.849 12.362 -17.910 1.00 96.62 558 THR A O 1
ATOM 4370 N N . GLU A 1 559 ? 1.779 11.144 -16.281 1.00 97.44 559 GLU A N 1
ATOM 4371 C CA . GLU A 1 559 ? 1.194 9.855 -16.690 1.00 97.44 559 GLU A CA 1
ATOM 4372 C C . GLU A 1 559 ? -0.344 9.909 -16.714 1.00 97.44 559 GLU A C 1
ATOM 4374 O O . GLU A 1 559 ? -0.978 9.524 -17.696 1.00 97.44 559 GLU A O 1
ATOM 4379 N N . SER A 1 560 ? -0.959 10.430 -15.645 1.00 97.31 560 SER A N 1
ATOM 4380 C CA . SER A 1 560 ? -2.416 10.554 -15.545 1.00 97.31 560 SER A CA 1
ATOM 4381 C C . SER A 1 560 ? -3.000 11.547 -16.554 1.00 97.31 560 SER A C 1
ATOM 4383 O O . SER A 1 560 ? -4.138 11.369 -16.989 1.00 97.31 560 SER A O 1
ATOM 4385 N N . SER A 1 561 ? -2.261 12.599 -16.903 1.00 97.19 561 SER A N 1
ATOM 4386 C CA . SER A 1 561 ? -2.649 13.585 -17.912 1.00 97.19 561 SER A CA 1
ATOM 4387 C C . SER A 1 561 ? -2.533 12.995 -19.318 1.00 97.19 561 SER A C 1
ATOM 4389 O O . SER A 1 561 ? -3.529 12.979 -20.035 1.00 97.19 561 SER A O 1
ATOM 4391 N N . LEU A 1 562 ? -1.391 12.392 -19.665 1.00 96.75 562 LEU A N 1
ATOM 4392 C CA . LEU A 1 562 ? -1.168 11.700 -20.941 1.00 96.75 562 LEU A CA 1
ATOM 4393 C C . LEU A 1 562 ? -2.194 10.589 -21.191 1.00 96.75 562 LEU A C 1
ATOM 4395 O O . LEU A 1 562 ? -2.732 10.497 -22.289 1.00 96.75 562 LEU A O 1
ATOM 4399 N N . PHE A 1 563 ? -2.535 9.789 -20.173 1.00 97.38 563 PHE A N 1
ATOM 4400 C CA . PHE A 1 563 ? -3.593 8.781 -20.289 1.00 97.38 563 PHE A CA 1
ATOM 4401 C C . PHE A 1 563 ? -4.940 9.385 -20.717 1.00 97.38 563 PHE A C 1
ATOM 4403 O O . PHE A 1 563 ? -5.611 8.824 -21.579 1.00 97.38 563 PHE A O 1
ATOM 4410 N N . LYS A 1 564 ? -5.338 10.527 -20.139 1.00 97.62 564 LYS A N 1
ATOM 4411 C CA . LYS A 1 564 ? -6.611 11.196 -20.468 1.00 97.62 564 LYS A CA 1
ATOM 4412 C C . LYS A 1 564 ? -6.564 11.843 -21.849 1.00 97.62 564 LYS A C 1
ATOM 4414 O O . LYS A 1 564 ? -7.520 11.699 -22.601 1.00 97.62 564 LYS A O 1
ATOM 4419 N N . THR A 1 565 ? -5.457 12.510 -22.179 1.00 95.75 565 THR A N 1
ATOM 4420 C CA . THR A 1 565 ? -5.235 13.124 -23.494 1.00 95.75 565 THR A CA 1
ATOM 4421 C C . THR A 1 565 ? -5.315 12.075 -24.597 1.00 95.75 565 THR A C 1
ATOM 4423 O O . THR A 1 565 ? -6.152 12.192 -25.486 1.00 95.75 565 THR A O 1
ATOM 4426 N N . PHE A 1 566 ? -4.541 10.991 -24.498 1.00 96.19 566 PHE A N 1
ATOM 4427 C CA . PHE A 1 566 ? -4.558 9.929 -25.504 1.00 96.19 566 PHE A CA 1
ATOM 4428 C C . PHE A 1 566 ? -5.921 9.234 -25.604 1.00 96.19 566 PHE A C 1
ATOM 4430 O O . PHE A 1 566 ? -6.364 8.947 -26.715 1.00 96.19 566 PHE A O 1
ATOM 4437 N N . LEU A 1 567 ? -6.636 9.051 -24.485 1.00 95.19 567 LEU A N 1
ATOM 4438 C CA . LEU A 1 567 ? -7.994 8.500 -24.499 1.00 95.19 567 LEU A CA 1
ATOM 4439 C C . LEU A 1 567 ? -8.980 9.376 -25.295 1.00 95.19 567 LEU A C 1
ATOM 4441 O O . LEU A 1 567 ? -9.837 8.831 -25.990 1.00 95.19 567 LEU A O 1
ATOM 4445 N N . TRP A 1 568 ? -8.859 10.708 -25.232 1.00 95.94 568 TRP A N 1
ATOM 4446 C CA . TRP A 1 568 ? -9.632 11.623 -26.087 1.00 95.94 568 TRP A CA 1
ATOM 4447 C C . TRP A 1 568 ? -9.183 11.606 -27.554 1.00 95.94 568 TRP A C 1
ATOM 4449 O O . TRP A 1 568 ? -10.010 11.798 -28.439 1.00 95.94 568 TRP A O 1
ATOM 4459 N N . GLU A 1 569 ? -7.911 11.315 -27.823 1.00 95.00 569 GLU A N 1
ATOM 4460 C CA . GLU A 1 569 ? -7.355 11.137 -29.174 1.00 95.00 569 GLU A CA 1
ATOM 4461 C C . GLU A 1 569 ? -7.620 9.741 -29.780 1.00 95.00 569 GLU A C 1
ATOM 4463 O O . GLU A 1 569 ? -7.044 9.401 -30.810 1.00 95.00 569 GLU A O 1
ATOM 4468 N N . GLY A 1 570 ? -8.452 8.902 -29.148 1.00 96.25 570 GLY A N 1
ATOM 4469 C CA . GLY A 1 570 ? -8.795 7.569 -29.664 1.00 96.25 570 GLY A CA 1
ATOM 4470 C C . GLY A 1 570 ? -7.698 6.508 -29.496 1.00 96.25 570 GLY A C 1
ATOM 4471 O O . GLY A 1 570 ? -7.765 5.449 -30.121 1.00 96.25 570 GLY A O 1
ATOM 4472 N N . ARG A 1 571 ? -6.691 6.751 -28.647 1.00 95.38 571 ARG A N 1
ATOM 4473 C CA . ARG A 1 571 ? -5.533 5.862 -28.434 1.00 95.38 571 ARG A CA 1
ATOM 4474 C C . ARG A 1 571 ? -5.235 5.591 -26.963 1.00 95.38 571 ARG A C 1
ATOM 4476 O O . ARG A 1 571 ? -5.678 6.280 -26.052 1.00 95.38 571 ARG A O 1
ATOM 4483 N N . THR A 1 572 ? -4.474 4.534 -26.708 1.00 97.62 572 THR A N 1
ATOM 4484 C CA . THR A 1 572 ? -4.065 4.150 -25.351 1.00 97.62 572 THR A CA 1
ATOM 4485 C C . THR A 1 572 ? -2.663 4.650 -25.026 1.00 97.62 572 THR A C 1
ATOM 4487 O O . THR A 1 572 ? -1.761 4.576 -25.861 1.00 97.62 572 THR A O 1
ATOM 4490 N N . LEU A 1 573 ? -2.435 5.063 -23.773 1.00 97.62 573 LEU A N 1
ATOM 4491 C CA . LEU A 1 573 ? -1.077 5.307 -23.268 1.00 97.62 573 LEU A CA 1
ATOM 4492 C C . LEU A 1 573 ? -0.194 4.056 -23.418 1.00 97.62 573 LEU A C 1
ATOM 4494 O O . LEU A 1 573 ? 0.971 4.174 -23.789 1.00 97.62 573 LEU A O 1
ATOM 4498 N N . TRP A 1 574 ? -0.768 2.860 -23.230 1.00 97.81 574 TRP A N 1
ATOM 4499 C CA . TRP A 1 574 ? -0.062 1.605 -23.486 1.00 97.81 574 TRP A CA 1
ATOM 4500 C C . TRP A 1 574 ? 0.421 1.479 -24.930 1.00 97.81 574 TRP A C 1
ATOM 4502 O O . TRP A 1 574 ? 1.583 1.169 -25.172 1.00 97.81 574 TRP A O 1
ATOM 4512 N N . GLY A 1 575 ? -0.458 1.755 -25.893 1.00 97.69 575 GLY A N 1
ATOM 4513 C CA . GLY A 1 575 ? -0.135 1.692 -27.310 1.00 97.69 575 GLY A CA 1
ATOM 4514 C C . GLY A 1 575 ? 0.949 2.681 -27.713 1.00 97.69 575 GLY A C 1
ATOM 4515 O O . GLY A 1 575 ? 1.831 2.323 -28.486 1.00 97.69 575 GLY A O 1
ATOM 4516 N N . MET A 1 576 ? 0.944 3.881 -27.130 1.00 98.00 576 MET A N 1
ATOM 4517 C CA . MET A 1 576 ? 2.004 4.868 -27.341 1.00 98.00 576 MET A CA 1
ATOM 4518 C C . MET A 1 576 ? 3.349 4.419 -26.747 1.00 98.00 576 MET A C 1
ATOM 4520 O O . MET A 1 576 ? 4.380 4.579 -27.394 1.00 98.00 576 MET A O 1
ATOM 4524 N N . MET A 1 577 ? 3.358 3.774 -25.575 1.00 98.06 577 MET A N 1
ATOM 4525 C CA . MET A 1 577 ? 4.579 3.181 -25.006 1.00 98.06 577 MET A CA 1
ATOM 4526 C C . MET A 1 577 ? 5.118 2.022 -25.859 1.00 98.06 577 MET A C 1
ATOM 4528 O O . MET A 1 577 ? 6.303 1.997 -26.173 1.00 98.06 577 MET A O 1
ATOM 4532 N N . VAL A 1 578 ? 4.254 1.093 -26.285 1.00 98.12 578 VAL A N 1
ATOM 4533 C CA . VAL A 1 578 ? 4.645 -0.040 -27.146 1.00 98.12 578 VAL A CA 1
ATOM 4534 C C . VAL A 1 578 ? 5.091 0.438 -28.535 1.00 98.12 578 VAL A C 1
ATOM 4536 O O . VAL A 1 578 ? 5.992 -0.150 -29.130 1.00 98.12 578 VAL A O 1
ATOM 4539 N N . ARG A 1 579 ? 4.517 1.534 -29.047 1.00 98.19 579 ARG A N 1
ATOM 4540 C CA . ARG A 1 579 ? 4.983 2.203 -30.267 1.00 98.19 579 ARG A CA 1
ATOM 4541 C C . ARG A 1 579 ? 6.404 2.740 -30.101 1.00 98.19 579 ARG A C 1
ATOM 4543 O O . ARG A 1 579 ? 7.243 2.442 -30.946 1.00 98.19 579 ARG A O 1
ATOM 4550 N N . ASP A 1 580 ? 6.683 3.490 -29.035 1.00 98.62 580 ASP A N 1
ATOM 4551 C CA . ASP A 1 580 ? 8.027 4.020 -28.766 1.00 98.62 580 ASP A CA 1
ATOM 4552 C C . ASP A 1 580 ? 9.061 2.887 -28.591 1.00 98.62 580 ASP A C 1
ATOM 4554 O O . ASP A 1 580 ? 10.184 3.010 -29.081 1.00 98.62 580 ASP A O 1
ATOM 4558 N N . ASP A 1 581 ? 8.674 1.749 -27.999 1.00 98.62 581 ASP A N 1
ATOM 4559 C CA . ASP A 1 581 ? 9.519 0.546 -27.911 1.00 98.62 581 ASP A CA 1
ATOM 4560 C C . ASP A 1 581 ? 9.866 -0.031 -29.301 1.00 98.62 581 ASP A C 1
ATOM 4562 O O . ASP A 1 581 ? 10.981 -0.511 -29.518 1.00 98.62 581 ASP A O 1
ATOM 4566 N N . ILE A 1 582 ? 8.951 0.054 -30.274 1.00 98.69 582 ILE A N 1
ATOM 4567 C CA . ILE A 1 582 ? 9.183 -0.399 -31.657 1.00 98.69 582 ILE A CA 1
ATOM 4568 C C . ILE A 1 582 ? 9.977 0.642 -32.474 1.00 98.69 582 ILE A C 1
ATOM 4570 O O . ILE A 1 582 ? 10.795 0.256 -33.311 1.00 98.69 582 ILE A O 1
ATOM 4574 N N . LEU A 1 583 ? 9.823 1.946 -32.209 1.00 98.81 583 LEU A N 1
ATOM 4575 C CA . LEU A 1 583 ? 10.716 2.979 -32.762 1.00 98.81 583 LEU A CA 1
ATOM 4576 C C . LEU A 1 583 ? 12.157 2.788 -32.257 1.00 98.81 583 LEU A C 1
ATOM 4578 O O . LEU A 1 583 ? 13.105 2.817 -33.045 1.00 98.81 583 LEU A O 1
ATOM 4582 N N . ALA A 1 584 ? 12.322 2.512 -30.960 1.00 98.75 584 ALA A N 1
ATOM 4583 C CA . ALA A 1 584 ? 13.611 2.182 -30.360 1.00 98.75 584 ALA A CA 1
ATOM 4584 C C . ALA A 1 584 ? 14.210 0.904 -30.973 1.00 98.75 584 ALA A C 1
ATOM 4586 O O . ALA A 1 584 ? 15.384 0.904 -31.349 1.00 98.75 584 ALA A O 1
ATOM 4587 N N . LEU A 1 585 ? 13.394 -0.139 -31.187 1.00 98.88 585 LEU A N 1
ATOM 4588 C CA . LEU A 1 585 ? 13.783 -1.356 -31.908 1.00 98.88 585 LEU A CA 1
ATOM 4589 C C . LEU A 1 585 ? 14.230 -1.077 -33.353 1.00 98.88 585 LEU A C 1
ATOM 4591 O O . LEU A 1 585 ? 15.219 -1.661 -33.791 1.00 98.88 585 LEU A O 1
ATOM 4595 N N . ASN A 1 586 ? 13.550 -0.192 -34.090 1.00 98.75 586 ASN A N 1
ATOM 4596 C CA . ASN A 1 586 ? 13.964 0.193 -35.445 1.00 98.75 586 ASN A CA 1
ATOM 4597 C C . ASN A 1 586 ? 15.364 0.816 -35.442 1.00 98.75 586 ASN A C 1
ATOM 4599 O O . ASN A 1 586 ? 16.210 0.416 -36.241 1.00 98.75 586 ASN A O 1
ATOM 4603 N N . TYR A 1 587 ? 15.625 1.732 -34.507 1.00 98.69 587 TYR A N 1
ATOM 4604 C CA . TYR A 1 587 ? 16.957 2.301 -34.316 1.00 98.69 587 TYR A CA 1
ATOM 4605 C C . TYR A 1 587 ? 17.982 1.252 -33.854 1.00 98.69 587 TYR A C 1
ATOM 4607 O O . TYR A 1 587 ? 19.100 1.221 -34.357 1.00 98.69 587 TYR A O 1
ATOM 4615 N N . LEU A 1 588 ? 17.616 0.343 -32.944 1.00 98.69 588 LEU A N 1
ATOM 4616 C CA . LEU A 1 588 ? 18.512 -0.720 -32.482 1.00 98.69 588 LEU A CA 1
ATOM 4617 C C . LEU A 1 588 ? 18.950 -1.626 -33.638 1.00 98.69 588 LEU A C 1
ATOM 4619 O O . LEU A 1 588 ? 20.119 -1.981 -33.735 1.00 98.69 588 LEU A O 1
ATOM 4623 N N . VAL A 1 589 ? 18.018 -1.974 -34.525 1.00 98.19 589 VAL A N 1
ATOM 4624 C CA . VAL A 1 589 ? 18.257 -2.836 -35.690 1.00 98.19 589 VAL A CA 1
ATOM 4625 C C . VAL A 1 589 ? 19.038 -2.120 -36.802 1.00 98.19 589 VAL A C 1
ATOM 4627 O O . VAL A 1 589 ? 19.712 -2.799 -37.574 1.00 98.19 589 VAL A O 1
ATOM 4630 N N . SER A 1 590 ? 19.000 -0.783 -36.887 1.00 97.19 590 SER A N 1
ATOM 4631 C CA . SER A 1 590 ? 19.797 -0.023 -37.865 1.00 97.19 590 SER A CA 1
ATOM 4632 C C . SER A 1 590 ? 21.259 0.191 -37.448 1.00 97.19 590 SER A C 1
ATOM 4634 O O . SER A 1 590 ? 22.083 0.561 -38.287 1.00 97.19 590 SER A O 1
ATOM 4636 N N . ARG A 1 591 ? 21.616 -0.067 -36.181 1.00 97.06 591 ARG A N 1
ATOM 4637 C CA . ARG A 1 591 ? 22.987 0.104 -35.675 1.00 97.06 591 ARG A CA 1
ATOM 4638 C C . ARG A 1 591 ? 23.989 -0.846 -36.351 1.00 97.06 591 ARG A C 1
ATOM 4640 O O . ARG A 1 591 ? 23.768 -2.059 -36.354 1.00 97.06 591 ARG A O 1
ATOM 4647 N N . PRO A 1 592 ? 25.147 -0.354 -36.840 1.00 95.31 592 PRO A N 1
ATOM 4648 C CA . PRO A 1 592 ? 26.171 -1.205 -37.453 1.00 95.31 592 PRO A CA 1
ATOM 4649 C C . PRO A 1 592 ? 26.795 -2.209 -36.470 1.00 95.31 592 PRO A C 1
ATOM 4651 O O . PRO A 1 592 ? 27.317 -3.239 -36.899 1.00 95.31 592 PRO A O 1
ATOM 4654 N N . GLU A 1 593 ? 26.724 -1.941 -35.163 1.00 96.62 593 GLU A N 1
ATOM 4655 C CA . GLU A 1 593 ? 27.196 -2.830 -34.099 1.00 96.62 593 GLU A CA 1
ATOM 4656 C C . GLU A 1 593 ? 26.253 -4.014 -33.824 1.00 96.62 593 GLU A C 1
ATOM 4658 O O . GLU A 1 593 ? 26.641 -4.950 -33.124 1.00 96.62 593 GLU A O 1
ATOM 4663 N N . VAL A 1 594 ? 25.026 -3.999 -34.353 1.00 98.31 594 VAL A N 1
ATOM 4664 C CA . VAL A 1 594 ? 23.957 -4.935 -33.983 1.00 98.31 594 VAL A CA 1
ATOM 4665 C C . VAL A 1 594 ? 23.755 -6.029 -35.026 1.00 98.31 594 VAL A C 1
ATOM 4667 O O . VAL A 1 594 ? 23.721 -5.801 -36.234 1.00 98.31 594 VAL A O 1
ATOM 4670 N N . ASP A 1 595 ? 23.598 -7.256 -34.540 1.00 97.81 595 ASP A N 1
ATOM 4671 C CA . ASP A 1 595 ? 23.151 -8.400 -35.320 1.00 97.81 595 ASP A CA 1
ATOM 4672 C C . ASP A 1 595 ? 21.618 -8.467 -35.302 1.00 97.81 595 ASP A C 1
ATOM 4674 O O . ASP A 1 595 ? 21.005 -8.901 -34.324 1.00 97.81 595 ASP A O 1
ATOM 4678 N N . SER A 1 596 ? 20.988 -8.041 -36.397 1.00 96.19 596 SER A N 1
ATOM 4679 C CA . SER A 1 596 ? 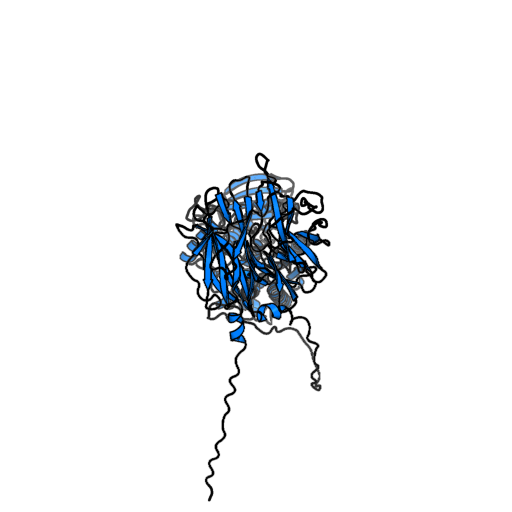19.527 -8.006 -36.545 1.00 96.19 596 SER A CA 1
ATOM 4680 C C . SER A 1 596 ? 18.849 -9.381 -36.459 1.00 96.19 596 SER A C 1
ATOM 4682 O O . SER A 1 596 ? 17.639 -9.452 -36.237 1.00 96.19 596 SER A O 1
ATOM 4684 N N . ASN A 1 597 ? 19.607 -10.478 -36.570 1.00 97.25 597 ASN A N 1
ATOM 4685 C CA . ASN A 1 597 ? 19.102 -11.835 -36.360 1.00 97.25 597 ASN A CA 1
ATOM 4686 C C . ASN A 1 597 ? 19.160 -12.284 -34.892 1.00 97.25 597 ASN A C 1
ATOM 4688 O O . ASN A 1 597 ? 18.650 -13.356 -34.573 1.00 97.25 597 ASN A O 1
ATOM 4692 N N . ARG A 1 598 ? 19.759 -11.493 -33.993 1.00 98.25 598 ARG A N 1
ATOM 4693 C CA . ARG A 1 598 ? 19.975 -11.840 -32.580 1.00 98.25 598 ARG A CA 1
ATOM 4694 C C . ARG A 1 598 ? 19.576 -10.685 -31.667 1.00 98.25 598 ARG A C 1
ATOM 4696 O O . ARG A 1 598 ? 20.400 -10.077 -30.988 1.00 98.25 598 ARG A O 1
ATOM 4703 N N . ILE A 1 599 ? 18.274 -10.405 -31.657 1.00 98.81 599 ILE A N 1
ATOM 4704 C CA . ILE A 1 599 ? 17.651 -9.381 -30.814 1.00 98.81 599 ILE A CA 1
ATOM 4705 C C . ILE A 1 599 ? 16.870 -10.033 -29.671 1.00 98.81 599 ILE A C 1
ATOM 4707 O O . ILE A 1 599 ? 16.005 -10.881 -29.903 1.00 98.81 599 ILE A O 1
ATOM 4711 N N . ALA A 1 600 ? 17.122 -9.598 -28.442 1.00 98.88 600 ALA A N 1
ATOM 4712 C CA . ALA A 1 600 ? 16.298 -9.881 -27.277 1.00 98.88 600 ALA A CA 1
ATOM 4713 C C . ALA A 1 600 ? 15.454 -8.661 -26.896 1.00 98.88 600 ALA A C 1
ATOM 4715 O O . ALA A 1 600 ? 15.836 -7.524 -27.168 1.00 98.88 600 ALA A O 1
ATOM 4716 N N . ALA A 1 601 ? 14.369 -8.895 -26.166 1.00 98.94 601 ALA A N 1
ATOM 4717 C CA . ALA A 1 601 ? 13.759 -7.888 -25.309 1.00 98.94 601 ALA A CA 1
ATOM 4718 C C . ALA A 1 601 ? 13.718 -8.403 -23.863 1.00 98.94 601 ALA A C 1
ATOM 4720 O O . ALA A 1 601 ? 13.468 -9.591 -23.627 1.00 98.94 601 ALA A O 1
ATOM 4721 N N . MET A 1 602 ? 13.974 -7.531 -22.887 1.00 98.75 602 MET A N 1
ATOM 4722 C CA . MET A 1 602 ? 13.872 -7.893 -21.470 1.00 98.75 602 MET A CA 1
ATOM 4723 C C . MET A 1 602 ? 13.491 -6.724 -20.569 1.00 98.75 602 MET A C 1
ATOM 4725 O O . MET A 1 602 ? 13.751 -5.568 -20.886 1.00 98.75 602 MET A O 1
ATOM 4729 N N . GLY A 1 603 ? 12.929 -7.036 -19.404 1.00 98.44 603 GLY A N 1
ATOM 4730 C CA . GLY A 1 603 ? 12.681 -6.048 -18.360 1.00 98.44 603 GLY A CA 1
ATOM 4731 C C . GLY A 1 603 ? 12.006 -6.641 -17.129 1.00 98.44 603 GLY A C 1
ATOM 4732 O O . GLY A 1 603 ? 11.529 -7.780 -17.146 1.00 98.44 603 GLY A O 1
ATOM 4733 N N . MET A 1 604 ? 11.941 -5.845 -16.059 1.00 97.62 604 MET A N 1
ATOM 4734 C CA . MET A 1 604 ? 11.194 -6.180 -14.845 1.00 97.62 604 MET A CA 1
ATOM 4735 C C . MET A 1 604 ? 9.888 -5.380 -14.761 1.00 97.62 604 MET A C 1
ATOM 4737 O O . MET A 1 604 ? 9.839 -4.211 -15.139 1.00 97.62 604 MET A O 1
ATOM 4741 N N . SER A 1 605 ? 8.828 -5.966 -14.197 1.00 96.19 605 SER A N 1
ATOM 4742 C CA . SER A 1 605 ? 7.581 -5.257 -13.868 1.00 96.19 605 SER A CA 1
ATOM 4743 C C . SER A 1 605 ? 6.902 -4.683 -15.127 1.00 96.19 605 SER A C 1
ATOM 4745 O O . SER A 1 605 ? 6.687 -5.421 -16.082 1.00 96.19 605 SER A O 1
ATOM 4747 N N . MET A 1 606 ? 6.633 -3.375 -15.199 1.00 98.00 606 MET A N 1
ATOM 4748 C CA . MET A 1 606 ? 6.256 -2.684 -16.446 1.00 98.00 606 MET A CA 1
ATOM 4749 C C . MET A 1 606 ? 7.170 -3.026 -17.632 1.00 98.00 606 MET A C 1
ATOM 4751 O O . MET A 1 606 ? 6.687 -3.186 -18.750 1.00 98.00 606 MET A O 1
ATOM 4755 N N . GLY A 1 607 ? 8.474 -3.179 -17.396 1.00 98.19 607 GLY A N 1
ATOM 4756 C CA . GLY A 1 607 ? 9.442 -3.581 -18.409 1.00 98.19 607 GLY A CA 1
ATOM 4757 C C . GLY A 1 607 ? 9.250 -5.016 -18.901 1.00 98.19 607 GLY A C 1
ATOM 4758 O O . GLY A 1 607 ? 9.447 -5.303 -20.080 1.00 98.19 607 GLY A O 1
ATOM 4759 N N . SER A 1 608 ? 8.788 -5.912 -18.024 1.00 98.00 608 SER A N 1
ATOM 4760 C CA . SER A 1 608 ? 8.355 -7.266 -18.393 1.00 98.00 608 SER A CA 1
ATOM 4761 C C . SER A 1 608 ? 7.118 -7.195 -19.294 1.00 98.00 608 SER A C 1
ATOM 4763 O O . SER A 1 608 ? 7.113 -7.814 -20.357 1.00 98.00 608 SER A O 1
ATOM 4765 N N . THR A 1 609 ? 6.133 -6.355 -18.945 1.00 97.88 609 THR A N 1
ATOM 4766 C CA . THR A 1 609 ? 4.938 -6.092 -19.768 1.00 97.88 609 THR A CA 1
ATOM 4767 C C . THR A 1 609 ? 5.291 -5.541 -21.151 1.00 97.88 609 THR A C 1
ATOM 4769 O O . THR A 1 609 ? 4.849 -6.096 -22.155 1.00 97.88 609 THR A O 1
ATOM 4772 N N . ARG A 1 610 ? 6.130 -4.496 -21.220 1.00 98.50 610 ARG A N 1
ATOM 4773 C CA . ARG A 1 610 ? 6.650 -3.917 -22.474 1.00 98.50 610 ARG A CA 1
ATOM 4774 C C . ARG A 1 610 ? 7.341 -4.981 -23.323 1.00 98.50 610 ARG A C 1
ATOM 4776 O O . ARG A 1 610 ? 7.025 -5.137 -24.494 1.00 98.50 610 ARG A O 1
ATOM 4783 N N . THR A 1 611 ? 8.195 -5.791 -22.698 1.00 98.69 611 THR A N 1
ATOM 4784 C CA . THR A 1 611 ? 8.918 -6.892 -23.350 1.00 98.69 611 THR A CA 1
ATOM 4785 C C . THR A 1 611 ? 7.990 -7.895 -24.025 1.00 98.69 611 THR A C 1
ATOM 4787 O O . THR A 1 611 ? 8.193 -8.196 -25.201 1.00 98.69 611 THR A O 1
ATOM 4790 N N . TRP A 1 612 ? 6.980 -8.425 -23.323 1.00 98.25 612 TRP A N 1
ATOM 4791 C CA . TRP A 1 612 ? 6.113 -9.438 -23.929 1.00 98.25 612 TRP A CA 1
ATOM 4792 C C . TRP A 1 612 ? 5.087 -8.854 -24.909 1.00 98.25 612 TRP A C 1
ATOM 4794 O O . TRP A 1 612 ? 4.725 -9.552 -25.852 1.00 98.25 612 TRP A O 1
ATOM 4804 N N . TRP A 1 613 ? 4.697 -7.578 -24.792 1.00 98.56 613 TRP A N 1
ATOM 4805 C CA . TRP A 1 613 ? 3.928 -6.886 -25.840 1.00 98.56 613 TRP A CA 1
ATOM 4806 C C . TRP A 1 613 ? 4.757 -6.604 -27.097 1.00 98.56 613 TRP A C 1
ATOM 4808 O O . TRP A 1 613 ? 4.325 -6.953 -28.194 1.00 98.56 613 TRP A O 1
ATOM 4818 N N . ALA A 1 614 ? 5.954 -6.027 -26.955 1.00 98.56 614 ALA A N 1
ATOM 4819 C CA . ALA A 1 614 ? 6.844 -5.751 -28.079 1.00 98.56 614 ALA A CA 1
ATOM 4820 C C . ALA A 1 614 ? 7.202 -7.049 -28.819 1.00 98.56 614 ALA A C 1
ATOM 4822 O O . ALA A 1 614 ? 7.056 -7.122 -30.035 1.00 98.56 614 ALA A O 1
ATOM 4823 N N . ALA A 1 615 ? 7.558 -8.116 -28.092 1.00 98.69 615 ALA A N 1
ATOM 4824 C CA . ALA A 1 615 ? 7.810 -9.424 -28.694 1.00 98.69 615 ALA A CA 1
ATOM 4825 C C . ALA A 1 615 ? 6.557 -10.028 -29.356 1.00 98.69 615 ALA A C 1
ATOM 4827 O O . ALA A 1 615 ? 6.667 -10.676 -30.394 1.00 98.69 615 ALA A O 1
ATOM 4828 N N . ALA A 1 616 ? 5.359 -9.836 -28.799 1.00 98.50 616 ALA A N 1
ATOM 4829 C CA . ALA A 1 616 ? 4.116 -10.334 -29.388 1.00 98.50 616 ALA A CA 1
ATOM 4830 C C . ALA A 1 616 ? 3.758 -9.642 -30.719 1.00 98.50 616 ALA A C 1
ATOM 4832 O O . ALA A 1 616 ? 3.284 -10.304 -31.653 1.00 98.50 616 ALA A O 1
ATOM 4833 N N . LEU A 1 617 ? 3.987 -8.328 -30.812 1.00 98.25 617 LEU A N 1
ATOM 4834 C CA . LEU A 1 617 ? 3.647 -7.512 -31.981 1.00 98.25 617 LEU A CA 1
ATOM 4835 C C . LEU A 1 617 ? 4.762 -7.440 -33.036 1.00 98.25 617 LEU A C 1
ATOM 4837 O O . LEU A 1 617 ? 4.434 -7.284 -34.210 1.00 98.25 617 LEU A O 1
ATOM 4841 N N . ASP A 1 618 ? 6.031 -7.615 -32.650 1.00 98.25 618 ASP A N 1
ATOM 4842 C CA . ASP A 1 618 ? 7.192 -7.584 -33.546 1.00 98.25 618 ASP A CA 1
ATOM 4843 C C . ASP A 1 618 ? 8.019 -8.886 -33.488 1.00 98.25 618 ASP A C 1
ATOM 4845 O O . ASP A 1 618 ? 8.517 -9.320 -32.443 1.00 98.25 618 ASP A O 1
ATOM 4849 N N . GLU A 1 619 ? 8.180 -9.531 -34.645 1.00 97.50 619 GLU A N 1
ATOM 4850 C CA . GLU A 1 619 ? 8.856 -10.828 -34.786 1.00 97.50 619 GLU A CA 1
ATOM 4851 C C . GLU A 1 619 ? 10.370 -10.716 -35.054 1.00 97.50 619 GLU A C 1
ATOM 4853 O O . GLU A 1 619 ? 11.068 -11.731 -35.183 1.00 97.50 619 GLU A O 1
ATOM 4858 N N . ARG A 1 620 ? 10.923 -9.494 -35.077 1.00 98.50 620 ARG A N 1
ATOM 4859 C CA . ARG A 1 620 ? 12.377 -9.255 -35.076 1.00 98.50 620 ARG A CA 1
ATOM 4860 C C . ARG A 1 620 ? 12.996 -9.548 -33.712 1.00 98.50 620 ARG A C 1
ATOM 4862 O O . ARG A 1 620 ? 14.115 -10.048 -33.669 1.00 98.50 620 ARG A O 1
ATOM 4869 N N . ILE A 1 621 ? 12.253 -9.352 -32.619 1.00 98.81 621 ILE A N 1
ATOM 4870 C CA . ILE A 1 621 ? 12.645 -9.828 -31.285 1.00 98.81 621 ILE A CA 1
ATOM 4871 C C . ILE A 1 621 ? 12.634 -11.362 -31.297 1.00 98.81 621 ILE A C 1
ATOM 4873 O O . ILE A 1 621 ? 11.583 -11.987 -31.457 1.00 98.81 621 ILE A O 1
ATOM 4877 N N . LYS A 1 622 ? 13.806 -11.982 -31.146 1.00 98.75 622 LYS A N 1
ATOM 4878 C CA . LYS A 1 622 ? 14.004 -13.439 -31.199 1.00 98.75 622 LYS A CA 1
ATOM 4879 C C . LYS A 1 622 ? 13.955 -14.103 -29.828 1.00 98.75 622 LYS A C 1
ATOM 4881 O O . LYS A 1 622 ? 13.620 -15.279 -29.756 1.00 98.75 622 LYS A O 1
ATOM 4886 N N . VAL A 1 623 ? 14.248 -13.364 -28.758 1.00 98.88 623 VAL A N 1
ATOM 4887 C CA . VAL A 1 623 ? 14.236 -13.866 -27.375 1.00 98.88 623 VAL A CA 1
ATOM 4888 C C . VAL A 1 623 ? 13.522 -12.875 -26.461 1.00 98.88 623 VAL A C 1
ATOM 4890 O O . VAL A 1 623 ? 13.741 -11.672 -26.564 1.00 98.88 623 VAL A O 1
ATOM 4893 N N . ALA A 1 624 ? 12.700 -13.367 -25.539 1.00 98.81 624 ALA A N 1
ATOM 4894 C CA . ALA A 1 624 ? 12.059 -12.554 -24.509 1.00 98.81 624 ALA A CA 1
ATOM 4895 C C . ALA A 1 624 ? 12.442 -13.035 -23.099 1.00 98.81 624 ALA A C 1
ATOM 4897 O O . ALA A 1 624 ? 12.453 -14.241 -22.828 1.00 98.81 624 ALA A O 1
ATOM 4898 N N . VAL A 1 625 ? 12.708 -12.097 -22.184 1.00 98.88 625 VAL A N 1
ATOM 4899 C CA . VAL A 1 625 ? 12.891 -12.373 -20.747 1.00 98.88 625 VAL A CA 1
ATOM 4900 C C . VAL A 1 625 ? 12.000 -11.455 -19.907 1.00 98.88 625 VAL A C 1
ATOM 4902 O O . VAL A 1 625 ? 12.194 -10.242 -19.850 1.00 98.88 625 VAL A O 1
ATOM 4905 N N . SER A 1 626 ? 11.024 -12.056 -19.232 1.00 98.69 626 SER A N 1
ATOM 4906 C CA . SER A 1 626 ? 9.958 -11.377 -18.492 1.00 98.69 626 SER A CA 1
ATOM 4907 C C . SER A 1 626 ? 10.095 -11.620 -16.987 1.00 98.69 626 SER A C 1
ATOM 4909 O O . SER A 1 626 ? 9.805 -12.719 -16.504 1.00 98.69 626 SER A O 1
ATOM 4911 N N . VAL A 1 627 ? 10.533 -10.603 -16.236 1.00 98.50 627 VAL A N 1
ATOM 4912 C CA . VAL A 1 627 ? 10.738 -10.692 -14.778 1.00 98.50 627 VAL A CA 1
ATOM 4913 C C . VAL A 1 627 ? 9.603 -9.992 -14.026 1.00 98.50 627 VAL A C 1
ATOM 4915 O O . VAL A 1 627 ? 9.397 -8.786 -14.161 1.00 98.50 627 VAL A O 1
ATOM 4918 N N . ALA A 1 628 ? 8.873 -10.745 -13.206 1.00 95.62 628 ALA A N 1
ATOM 4919 C CA . ALA A 1 628 ? 7.616 -10.346 -12.571 1.00 95.62 628 ALA A CA 1
ATOM 4920 C C . ALA A 1 628 ? 6.551 -9.855 -13.583 1.00 95.62 628 ALA A C 1
ATOM 4922 O O . ALA A 1 628 ? 6.741 -9.914 -14.802 1.00 95.62 628 ALA A O 1
ATOM 4923 N N . CYS A 1 629 ? 5.408 -9.381 -13.077 1.00 92.06 629 CYS A N 1
ATOM 4924 C CA . CYS A 1 629 ? 4.302 -8.842 -13.887 1.00 92.06 629 CYS A CA 1
ATOM 4925 C C . CYS A 1 629 ? 3.774 -9.806 -14.975 1.00 92.06 629 CYS A C 1
ATOM 4927 O O . CYS A 1 629 ? 3.372 -9.398 -16.068 1.00 92.06 629 CYS A O 1
ATOM 4929 N N . LEU A 1 630 ? 3.750 -11.111 -14.673 1.00 94.69 630 LEU A N 1
ATOM 4930 C CA . LEU A 1 630 ? 3.088 -12.123 -15.502 1.00 94.69 630 LEU A CA 1
ATOM 4931 C C . LEU A 1 630 ? 1.594 -12.201 -15.140 1.00 94.69 630 LEU A C 1
ATOM 4933 O O . LEU A 1 630 ? 1.073 -13.218 -14.685 1.00 94.69 630 LEU A O 1
ATOM 4937 N N . THR A 1 631 ? 0.926 -11.060 -15.259 1.00 94.25 631 THR A N 1
ATOM 4938 C CA . THR A 1 631 ? -0.405 -10.811 -14.705 1.00 94.25 631 THR A CA 1
ATOM 4939 C C . THR A 1 631 ? -1.504 -11.272 -15.656 1.00 94.25 631 THR A C 1
ATOM 4941 O O . THR A 1 631 ? -1.612 -10.746 -16.759 1.00 94.25 631 THR A O 1
ATOM 4944 N N . ARG A 1 632 ? -2.375 -12.188 -15.219 1.00 95.69 632 ARG A N 1
ATOM 4945 C CA . ARG A 1 632 ? -3.604 -12.553 -15.948 1.00 95.69 632 ARG A CA 1
ATOM 4946 C C . ARG A 1 632 ? -4.748 -11.609 -15.569 1.00 95.69 632 ARG A C 1
ATOM 4948 O O . ARG A 1 632 ? -5.051 -11.485 -14.379 1.00 95.69 632 ARG A O 1
ATOM 4955 N N . TYR A 1 633 ? -5.385 -10.954 -16.540 1.00 94.94 633 TYR A N 1
ATOM 4956 C CA . TYR A 1 633 ? -6.349 -9.877 -16.288 1.00 94.94 633 TYR A CA 1
ATOM 4957 C C . TYR A 1 633 ? -7.571 -10.369 -15.506 1.00 94.94 633 TYR A C 1
ATOM 4959 O O . TYR A 1 633 ? -7.972 -9.741 -14.526 1.00 94.94 633 TYR A O 1
ATOM 4967 N N . GLN A 1 634 ? -8.138 -11.519 -15.887 1.00 93.62 634 GLN A N 1
ATOM 4968 C CA . GLN A 1 634 ? -9.326 -12.054 -15.214 1.00 93.62 634 GLN A CA 1
ATOM 4969 C C . GLN A 1 634 ? -9.041 -12.441 -13.755 1.00 93.62 634 GLN A C 1
ATOM 4971 O O . GLN A 1 634 ? -9.876 -12.201 -12.888 1.00 93.62 634 GLN A O 1
ATOM 4976 N N . ASN A 1 635 ? -7.850 -12.972 -13.450 1.00 93.00 635 ASN A N 1
ATOM 4977 C CA . ASN A 1 635 ? -7.445 -13.309 -12.079 1.00 93.00 635 ASN A CA 1
ATOM 4978 C C . ASN A 1 635 ? -7.121 -12.055 -11.251 1.00 93.00 635 ASN A C 1
ATOM 4980 O O . ASN A 1 635 ? -7.407 -12.014 -10.056 1.00 93.00 635 ASN A O 1
ATOM 4984 N N . LEU A 1 636 ? -6.579 -11.006 -11.880 1.00 90.12 636 LEU A N 1
ATOM 4985 C CA . LEU A 1 636 ? -6.377 -9.703 -11.245 1.00 90.12 636 LEU A CA 1
ATOM 4986 C C . LEU A 1 636 ? -7.721 -9.069 -10.837 1.00 90.12 636 LEU A C 1
ATOM 4988 O O . LEU A 1 636 ? -7.863 -8.595 -9.707 1.00 90.12 636 LEU A O 1
ATOM 4992 N N . ILE A 1 637 ? -8.724 -9.127 -11.722 1.00 89.62 637 ILE A N 1
ATOM 4993 C CA . ILE A 1 637 ? -10.110 -8.715 -11.444 1.00 89.62 637 ILE A CA 1
ATOM 4994 C C . ILE A 1 637 ? -10.719 -9.585 -10.338 1.00 89.62 637 ILE A C 1
ATOM 4996 O O . ILE A 1 637 ? -11.226 -9.048 -9.355 1.00 89.62 637 ILE A O 1
ATOM 5000 N N . ALA A 1 638 ? -10.606 -10.913 -10.444 1.00 84.50 638 ALA A N 1
ATOM 5001 C CA . ALA A 1 638 ? -11.152 -11.872 -9.479 1.00 84.50 638 ALA A CA 1
ATOM 5002 C C . ALA A 1 638 ? -10.487 -11.832 -8.088 1.00 84.50 638 ALA A C 1
ATOM 5004 O O . ALA A 1 638 ? -10.966 -12.477 -7.161 1.00 84.50 638 ALA A O 1
ATOM 5005 N N . GLN A 1 639 ? -9.407 -11.068 -7.913 1.00 80.88 639 GLN A N 1
ATOM 5006 C CA . GLN A 1 639 ? -8.800 -10.796 -6.606 1.00 80.88 639 GLN A CA 1
ATOM 5007 C C . GLN A 1 639 ? -8.993 -9.341 -6.146 1.00 80.88 639 GLN A C 1
ATOM 5009 O O . GLN A 1 639 ? -8.438 -8.950 -5.123 1.00 80.88 639 GLN A O 1
ATOM 5014 N N . GLY A 1 640 ? -9.752 -8.520 -6.887 1.00 83.88 640 GLY A N 1
ATOM 5015 C CA . GLY A 1 640 ? -9.941 -7.091 -6.596 1.00 83.88 640 GLY A CA 1
ATOM 5016 C C . GLY A 1 640 ? -8.670 -6.245 -6.768 1.00 83.88 640 GLY A C 1
ATOM 5017 O O . GLY A 1 640 ? -8.607 -5.102 -6.315 1.00 83.88 640 GLY A O 1
ATOM 5018 N N . LYS A 1 641 ? -7.642 -6.797 -7.422 1.00 84.94 641 LYS A N 1
ATOM 5019 C CA . LYS A 1 641 ? -6.272 -6.270 -7.476 1.00 84.94 641 LYS A CA 1
ATOM 5020 C C . LYS A 1 641 ? -5.984 -5.393 -8.691 1.00 84.94 641 LYS A C 1
ATOM 5022 O O . LYS A 1 641 ? -4.823 -5.105 -8.943 1.00 84.94 641 LYS A O 1
ATOM 5027 N N . VAL A 1 642 ? -6.996 -4.949 -9.441 1.00 86.50 642 VAL A N 1
ATOM 5028 C CA . VAL A 1 642 ? -6.796 -4.115 -10.646 1.00 86.50 642 VAL A CA 1
ATOM 5029 C C . VAL A 1 642 ? -5.820 -2.956 -10.378 1.00 86.50 642 VAL A C 1
ATOM 5031 O O . VAL A 1 642 ? -4.786 -2.842 -11.031 1.00 86.50 642 VAL A O 1
ATOM 5034 N N . HIS A 1 643 ? -6.033 -2.222 -9.286 1.00 85.19 643 HIS A N 1
ATOM 5035 C CA . HIS A 1 643 ? -5.194 -1.113 -8.813 1.00 85.19 643 HIS A CA 1
ATOM 5036 C C . HIS A 1 643 ? -3.712 -1.449 -8.512 1.00 85.19 643 HIS A C 1
ATOM 5038 O O . HIS A 1 643 ? -2.953 -0.542 -8.179 1.00 85.19 643 HIS A O 1
ATOM 5044 N N . ALA A 1 644 ? -3.281 -2.713 -8.593 1.00 86.00 644 ALA A N 1
ATOM 5045 C CA . ALA A 1 644 ? -1.879 -3.108 -8.449 1.00 86.00 644 ALA A CA 1
ATOM 5046 C C . ALA A 1 644 ? -1.002 -2.697 -9.650 1.00 86.00 644 ALA A C 1
ATOM 5048 O O . ALA A 1 644 ? 0.222 -2.673 -9.518 1.00 86.00 644 ALA A O 1
ATOM 5049 N N . HIS A 1 645 ? -1.609 -2.349 -10.793 1.00 91.56 645 HIS A N 1
ATOM 5050 C CA . HIS A 1 645 ? -0.917 -1.812 -11.973 1.00 91.56 645 HIS A CA 1
ATOM 5051 C C . HIS A 1 645 ? -1.297 -0.353 -12.238 1.00 91.56 645 HIS A C 1
ATOM 5053 O O . HIS A 1 645 ? -2.423 0.068 -11.965 1.00 91.56 645 HIS A O 1
ATOM 5059 N N . GLY A 1 646 ? -0.339 0.417 -12.766 1.00 89.25 646 GLY A N 1
ATOM 5060 C CA . GLY A 1 646 ? -0.516 1.834 -13.101 1.00 89.25 646 GLY A CA 1
ATOM 5061 C C . GLY A 1 646 ? -1.506 2.051 -14.248 1.00 89.25 646 GLY A C 1
ATOM 5062 O O . GLY A 1 646 ? -1.844 1.119 -14.979 1.00 89.25 646 GLY A O 1
ATOM 5063 N N . ILE A 1 647 ? -1.977 3.289 -14.421 1.00 91.50 647 ILE A N 1
ATOM 5064 C CA . ILE A 1 647 ? -3.047 3.596 -15.387 1.00 91.50 647 ILE A CA 1
ATOM 5065 C C . ILE A 1 647 ? -2.613 3.350 -16.843 1.00 91.50 647 ILE A C 1
ATOM 5067 O O . ILE A 1 647 ? -3.442 3.038 -17.695 1.00 91.50 647 ILE A O 1
ATOM 5071 N N . TYR A 1 648 ? -1.301 3.380 -17.096 1.00 91.75 648 TYR A N 1
ATOM 5072 C CA . TYR A 1 648 ? -0.673 3.001 -18.359 1.00 91.75 648 TYR A CA 1
ATOM 5073 C C . TYR A 1 648 ? -1.032 1.584 -18.843 1.00 91.75 648 TYR A C 1
ATOM 5075 O O . TYR A 1 648 ? -0.954 1.323 -20.034 1.00 91.75 648 TYR A O 1
ATOM 5083 N N . TYR A 1 649 ? -1.385 0.659 -17.943 1.00 88.88 649 TYR A N 1
ATOM 5084 C CA . TYR A 1 649 ? -1.481 -0.783 -18.217 1.00 88.88 649 TYR A CA 1
ATOM 5085 C C . TYR A 1 649 ? -2.767 -1.199 -18.958 1.00 88.88 649 TYR A C 1
ATOM 5087 O O . TYR A 1 649 ? -2.892 -2.336 -19.418 1.00 88.88 649 TYR A O 1
ATOM 5095 N N . TYR A 1 650 ? -3.752 -0.304 -19.043 1.00 92.19 650 TYR A N 1
ATOM 5096 C CA . TYR A 1 650 ? -5.123 -0.652 -19.408 1.00 92.19 650 TYR A CA 1
ATOM 5097 C C . TYR A 1 650 ? -5.429 -0.393 -20.882 1.00 92.19 650 TYR A C 1
ATOM 5099 O O . TYR A 1 650 ? -5.528 0.749 -21.326 1.00 92.19 650 TYR A O 1
ATOM 5107 N N . VAL A 1 651 ? -5.661 -1.481 -21.617 1.00 95.94 651 VAL A N 1
ATOM 5108 C CA . VAL A 1 651 ? -6.143 -1.471 -23.003 1.00 95.94 651 VAL A CA 1
ATOM 5109 C C . VAL A 1 651 ? -7.648 -1.795 -23.007 1.00 95.94 651 VAL A C 1
ATOM 5111 O O . VAL A 1 651 ? -8.049 -2.805 -22.416 1.00 95.94 651 VAL A O 1
ATOM 5114 N N . PRO A 1 652 ? -8.512 -0.967 -23.628 1.00 93.75 652 PRO A N 1
ATOM 5115 C CA . PRO A 1 652 ? -9.953 -1.189 -23.636 1.00 93.75 652 PRO A CA 1
ATOM 5116 C C . PRO A 1 652 ? -10.330 -2.424 -24.465 1.00 93.75 652 PRO A C 1
ATOM 5118 O O . PRO A 1 652 ? -9.590 -2.878 -25.332 1.00 93.75 652 PRO A O 1
ATOM 5121 N N . ASN A 1 653 ? -11.520 -2.968 -24.204 1.00 94.44 653 ASN A N 1
ATOM 5122 C CA . ASN A 1 653 ? -12.129 -4.101 -24.917 1.00 94.44 653 ASN A CA 1
ATOM 5123 C C . ASN A 1 653 ? -11.355 -5.440 -24.946 1.00 94.44 653 ASN A C 1
ATOM 5125 O O . ASN A 1 653 ? -11.942 -6.411 -25.406 1.00 94.44 653 ASN A O 1
ATOM 5129 N N . MET A 1 654 ? -10.138 -5.568 -24.396 1.00 95.31 654 MET A N 1
ATOM 5130 C CA . MET A 1 654 ? -9.377 -6.840 -24.354 1.00 95.31 654 MET A CA 1
ATOM 5131 C C . MET A 1 654 ? -10.238 -8.043 -23.926 1.00 95.31 654 MET A C 1
ATOM 5133 O O . MET A 1 654 ? -10.394 -9.007 -24.671 1.00 95.31 654 MET A O 1
ATOM 5137 N N . LEU A 1 655 ? -10.897 -7.942 -22.767 1.00 93.56 655 LEU A N 1
ATOM 5138 C CA . LEU A 1 655 ? -11.753 -9.010 -22.235 1.00 93.56 655 LEU A CA 1
ATOM 5139 C C . LEU A 1 655 ? -13.085 -9.163 -22.991 1.00 93.56 655 LEU A C 1
ATOM 5141 O O . LEU A 1 655 ? -13.656 -10.248 -22.991 1.00 93.56 655 LEU A O 1
ATOM 5145 N N . LYS A 1 656 ? -13.562 -8.115 -23.676 1.00 92.06 656 LYS A N 1
ATOM 5146 C CA . LYS A 1 656 ? -14.752 -8.168 -24.546 1.00 92.06 656 LYS A CA 1
ATOM 5147 C C . LYS A 1 656 ? -14.462 -8.965 -25.825 1.00 92.06 656 LYS A C 1
ATOM 5149 O O . LYS A 1 656 ? -15.278 -9.777 -26.248 1.00 92.06 656 LYS A O 1
ATOM 5154 N N . GLU A 1 657 ? -13.268 -8.796 -26.386 1.00 94.56 657 GLU A N 1
ATOM 5155 C CA . GLU A 1 657 ? -12.747 -9.572 -27.520 1.00 94.56 657 GLU A CA 1
ATOM 5156 C C . GLU A 1 657 ? -12.258 -10.981 -27.113 1.00 94.56 657 GLU A C 1
ATOM 5158 O O . GLU A 1 657 ? -11.679 -11.691 -27.932 1.00 94.56 657 GLU A O 1
ATOM 5163 N N . HIS A 1 658 ? -12.495 -11.403 -25.861 1.00 93.69 658 HIS A N 1
ATOM 5164 C CA . HIS A 1 658 ? -12.057 -12.686 -25.295 1.00 93.69 658 HIS A CA 1
ATOM 5165 C C . HIS A 1 658 ? -10.525 -12.880 -25.315 1.00 93.69 658 HIS A C 1
ATOM 5167 O O . HIS A 1 658 ? -10.018 -13.988 -25.495 1.00 93.69 658 HIS A O 1
ATOM 5173 N N . ILE A 1 659 ? -9.776 -11.791 -25.104 1.00 96.94 659 ILE A N 1
ATOM 5174 C CA . ILE A 1 659 ? -8.312 -11.781 -25.032 1.00 96.94 659 ILE A CA 1
ATOM 5175 C C . ILE A 1 659 ? -7.870 -11.584 -23.579 1.00 96.94 659 ILE A C 1
ATOM 5177 O O . ILE A 1 659 ? -8.134 -10.551 -22.963 1.00 96.94 659 ILE A O 1
ATOM 5181 N N . ASP A 1 660 ? -7.140 -12.565 -23.053 1.00 96.75 660 ASP A N 1
ATOM 5182 C CA . ASP A 1 660 ? -6.419 -12.485 -21.777 1.00 96.75 660 ASP A CA 1
ATOM 5183 C C . ASP A 1 660 ? -4.906 -12.680 -22.003 1.00 96.75 660 ASP A C 1
ATOM 5185 O O . ASP A 1 660 ? -4.473 -13.049 -23.100 1.00 96.75 660 ASP A O 1
ATOM 5189 N N . THR A 1 661 ? -4.085 -12.410 -20.990 1.00 97.38 661 THR A N 1
ATOM 5190 C CA . THR A 1 661 ? -2.620 -12.319 -21.095 1.00 97.38 661 THR A CA 1
ATOM 5191 C C . THR A 1 661 ? -1.962 -13.564 -21.700 1.00 97.38 661 THR A C 1
ATOM 5193 O O . THR A 1 661 ? -1.000 -13.432 -22.458 1.00 97.38 661 THR A O 1
ATOM 5196 N N . GLU A 1 662 ? -2.484 -14.772 -21.454 1.00 97.94 662 GLU A N 1
ATOM 5197 C CA . GLU A 1 662 ? -1.960 -15.995 -22.079 1.00 97.94 662 GLU A CA 1
ATOM 5198 C C . GLU A 1 662 ? -2.043 -15.985 -23.614 1.00 97.94 662 GLU A C 1
ATOM 5200 O O . GLU A 1 662 ? -1.168 -16.551 -24.273 1.00 97.94 662 GLU A O 1
ATOM 5205 N N . SER A 1 663 ? -3.038 -15.297 -24.185 1.00 97.56 663 SER A N 1
ATOM 5206 C CA . SER A 1 663 ? -3.187 -15.147 -25.635 1.00 97.56 663 SER A CA 1
ATOM 5207 C C . SER A 1 663 ? -2.121 -14.218 -26.207 1.00 97.56 663 SER A C 1
ATOM 5209 O O . SER A 1 663 ? -1.494 -14.553 -27.210 1.00 97.56 663 SER A O 1
ATOM 5211 N N . VAL A 1 664 ? -1.880 -13.072 -25.555 1.00 98.31 664 VAL A N 1
ATOM 5212 C CA . VAL A 1 664 ? -0.877 -12.092 -26.007 1.00 98.31 664 VAL A CA 1
ATOM 5213 C C . VAL A 1 664 ? 0.520 -12.702 -25.956 1.00 98.31 664 VAL A C 1
ATOM 5215 O O . VAL A 1 664 ? 1.247 -12.657 -26.943 1.00 98.31 664 VAL A O 1
ATOM 5218 N N . ILE A 1 665 ? 0.867 -13.356 -24.845 1.00 98.25 665 ILE A N 1
ATOM 5219 C CA . ILE A 1 665 ? 2.161 -14.033 -24.686 1.00 98.25 665 ILE A CA 1
ATOM 5220 C C . ILE A 1 665 ? 2.298 -15.210 -25.666 1.00 98.25 665 ILE A C 1
ATOM 5222 O O . ILE A 1 665 ? 3.382 -15.438 -26.201 1.00 98.25 665 ILE A O 1
ATOM 5226 N N . GLY A 1 666 ? 1.199 -15.893 -26.003 1.00 98.25 666 GLY A N 1
ATOM 5227 C CA . GLY A 1 666 ? 1.194 -16.951 -27.016 1.00 98.25 666 GLY A CA 1
ATOM 5228 C C . GLY A 1 666 ? 1.635 -16.494 -28.414 1.00 98.25 666 GLY A C 1
ATOM 5229 O O . GLY A 1 666 ? 2.113 -17.314 -29.197 1.00 98.25 666 GLY A O 1
ATOM 5230 N N . LEU A 1 667 ? 1.564 -15.197 -28.743 1.00 98.69 667 LEU A N 1
ATOM 5231 C CA . LEU A 1 667 ? 2.118 -14.657 -29.996 1.00 98.69 667 LEU A CA 1
ATOM 5232 C C . LEU A 1 667 ? 3.658 -14.749 -30.073 1.00 98.69 667 LEU A C 1
ATOM 5234 O O . LEU A 1 667 ? 4.230 -14.606 -31.158 1.00 98.69 667 LEU A O 1
ATOM 5238 N N . ILE A 1 668 ? 4.345 -14.984 -28.948 1.00 98.75 668 ILE A N 1
ATOM 5239 C CA . ILE A 1 668 ? 5.803 -15.153 -28.906 1.00 98.75 668 ILE A CA 1
ATOM 5240 C C . ILE A 1 668 ? 6.209 -16.538 -29.428 1.00 98.75 668 ILE A C 1
ATOM 5242 O O . ILE A 1 668 ? 7.186 -16.644 -30.175 1.00 98.75 668 ILE A O 1
ATOM 5246 N N . ALA A 1 669 ? 5.440 -17.585 -29.112 1.00 98.19 669 ALA A N 1
ATOM 5247 C CA . ALA A 1 669 ? 5.730 -18.956 -29.529 1.00 98.19 669 ALA A CA 1
ATOM 5248 C C . ALA A 1 669 ? 5.930 -19.070 -31.058 1.00 98.19 669 ALA A C 1
ATOM 5250 O O . ALA A 1 669 ? 5.209 -18.416 -31.815 1.00 98.19 669 ALA A O 1
ATOM 5251 N N . PRO A 1 670 ? 6.888 -19.880 -31.550 1.00 98.25 670 PRO A N 1
ATOM 5252 C CA . PRO A 1 670 ? 7.800 -20.759 -30.808 1.00 98.25 670 PRO A CA 1
ATOM 5253 C C . PRO A 1 670 ? 9.141 -20.108 -30.394 1.00 98.25 670 PRO A C 1
ATOM 5255 O O . PRO A 1 670 ? 10.095 -20.822 -30.060 1.00 98.25 670 PRO A O 1
ATOM 5258 N N . ARG A 1 671 ? 9.264 -18.772 -30.438 1.00 98.69 671 ARG A N 1
ATOM 5259 C CA . ARG A 1 671 ? 10.510 -18.059 -30.092 1.00 98.69 671 ARG A CA 1
ATOM 5260 C C . ARG A 1 671 ? 10.849 -18.205 -28.598 1.00 98.69 671 ARG A C 1
ATOM 5262 O O . ARG A 1 671 ? 9.925 -18.222 -27.786 1.00 98.69 671 ARG A O 1
ATOM 5269 N N . PRO A 1 672 ? 12.132 -18.296 -28.207 1.00 98.88 672 PRO A N 1
ATOM 5270 C CA . PRO A 1 672 ? 12.542 -18.414 -26.807 1.00 98.88 672 PRO A CA 1
ATOM 5271 C C . PRO A 1 672 ? 11.937 -17.374 -25.844 1.00 98.88 672 PRO A C 1
ATOM 5273 O O . PRO A 1 672 ? 12.241 -16.186 -25.938 1.00 98.88 672 PRO A O 1
ATOM 5276 N N . HIS A 1 673 ? 11.144 -17.821 -24.862 1.00 98.88 673 HIS A N 1
ATOM 5277 C CA . HIS A 1 673 ? 10.590 -16.981 -23.790 1.00 98.88 673 HIS A CA 1
ATOM 5278 C C . HIS A 1 673 ? 10.850 -17.561 -22.392 1.00 98.88 673 HIS A C 1
ATOM 5280 O O . HIS A 1 673 ? 10.515 -18.712 -22.098 1.00 98.88 673 HIS A O 1
ATOM 5286 N N . LEU A 1 674 ? 11.427 -16.731 -21.521 1.00 98.88 674 LEU A N 1
ATOM 5287 C CA . LEU A 1 674 ? 11.628 -16.997 -20.098 1.00 98.88 674 LEU A CA 1
ATOM 5288 C C . LEU A 1 674 ? 10.689 -16.118 -19.261 1.00 98.88 674 LEU A C 1
ATOM 5290 O O . LEU A 1 674 ? 10.713 -14.895 -19.404 1.00 98.88 674 LEU A O 1
ATOM 5294 N N . THR A 1 675 ? 9.927 -16.716 -18.342 1.00 98.69 675 THR A N 1
ATOM 5295 C CA . THR A 1 675 ? 9.154 -15.983 -17.324 1.00 98.69 675 THR A CA 1
ATOM 5296 C C . THR A 1 675 ? 9.656 -16.329 -15.921 1.00 98.69 675 THR A C 1
ATOM 5298 O O . THR A 1 675 ? 9.797 -17.499 -15.562 1.00 98.69 675 THR A O 1
ATOM 5301 N N . LEU A 1 676 ? 9.950 -15.304 -15.116 1.00 98.62 676 LEU A N 1
ATOM 5302 C CA . LEU A 1 676 ? 10.454 -15.429 -13.744 1.00 98.62 676 LEU A CA 1
ATOM 5303 C C . LEU A 1 676 ? 9.538 -14.624 -12.820 1.00 98.62 676 LEU A C 1
ATOM 5305 O O . LEU A 1 676 ? 9.579 -13.400 -12.848 1.00 98.62 676 LEU A O 1
ATOM 5309 N N . THR A 1 677 ? 8.670 -15.260 -12.035 1.00 97.81 677 THR A N 1
ATOM 5310 C CA . THR A 1 677 ? 7.701 -14.546 -11.173 1.00 97.81 677 THR A CA 1
ATOM 5311 C C . THR A 1 677 ? 7.684 -15.126 -9.764 1.00 97.81 677 THR A C 1
ATOM 5313 O O . THR A 1 677 ? 7.789 -16.335 -9.593 1.00 97.81 677 THR A O 1
ATOM 5316 N N . GLY A 1 678 ? 7.568 -14.281 -8.740 1.00 96.75 678 GLY A N 1
ATOM 5317 C CA . GLY A 1 678 ? 7.417 -14.718 -7.351 1.00 96.75 678 GLY A CA 1
ATOM 5318 C C . GLY A 1 678 ? 5.961 -15.027 -6.991 1.00 96.75 678 GLY A C 1
ATOM 5319 O O . GLY A 1 678 ? 5.057 -14.317 -7.424 1.00 96.75 678 GLY A O 1
ATOM 5320 N N . ASP A 1 679 ? 5.704 -16.064 -6.186 1.00 95.69 679 ASP A N 1
ATOM 5321 C CA . ASP A 1 679 ? 4.336 -16.449 -5.792 1.00 95.69 679 ASP A CA 1
ATOM 5322 C C . ASP A 1 679 ? 3.666 -15.470 -4.807 1.00 95.69 679 ASP A C 1
ATOM 5324 O O . ASP A 1 679 ? 2.455 -15.552 -4.584 1.00 95.69 679 ASP A O 1
ATOM 5328 N N . LYS A 1 680 ? 4.438 -14.531 -4.242 1.00 93.12 680 LYS A N 1
ATOM 5329 C CA . LYS A 1 680 ? 3.965 -13.396 -3.434 1.00 93.12 680 LYS A CA 1
ATOM 5330 C C . LYS A 1 680 ? 4.007 -12.069 -4.200 1.00 93.12 680 LYS A C 1
ATOM 5332 O O . LYS A 1 680 ? 3.866 -11.014 -3.583 1.00 93.12 680 LYS A O 1
ATOM 5337 N N . ASP A 1 681 ? 4.210 -12.076 -5.521 1.00 93.38 681 ASP A N 1
ATOM 5338 C CA . ASP A 1 681 ? 4.043 -10.869 -6.335 1.00 93.38 681 ASP A CA 1
ATOM 5339 C C . ASP A 1 681 ? 2.569 -10.431 -6.317 1.00 93.38 681 ASP A C 1
ATOM 5341 O O . ASP A 1 681 ? 1.713 -10.997 -6.996 1.00 93.38 681 ASP A O 1
ATOM 5345 N N . GLY A 1 682 ? 2.266 -9.398 -5.527 1.00 83.19 682 GLY A N 1
ATOM 5346 C CA . GLY A 1 682 ? 0.916 -8.853 -5.400 1.00 83.19 682 GLY A CA 1
ATOM 5347 C C . GLY A 1 682 ? 0.322 -8.364 -6.724 1.00 83.19 682 GLY A C 1
ATOM 5348 O O . GLY A 1 682 ? -0.897 -8.415 -6.873 1.00 83.19 682 GLY A O 1
ATOM 5349 N N . GLY A 1 683 ? 1.161 -7.952 -7.683 1.00 88.19 683 GLY A N 1
ATOM 5350 C CA . GLY A 1 683 ? 0.736 -7.559 -9.026 1.00 88.19 683 GLY A CA 1
ATOM 5351 C C . GLY A 1 683 ? 0.453 -8.741 -9.955 1.00 88.19 683 GLY A C 1
ATOM 5352 O O . GLY A 1 683 ? -0.333 -8.579 -10.884 1.00 88.19 683 GLY A O 1
ATOM 5353 N N . SER A 1 684 ? 1.021 -9.923 -9.683 1.00 94.50 684 SER A N 1
ATOM 5354 C CA . SER A 1 684 ? 0.926 -11.122 -10.532 1.00 94.50 684 SER A CA 1
ATOM 5355 C C . SER A 1 684 ? 0.311 -12.302 -9.761 1.00 94.50 684 SER A C 1
ATOM 5357 O O . SER A 1 684 ? 1.044 -13.168 -9.280 1.00 94.50 684 SER A O 1
ATOM 5359 N N . PRO A 1 685 ? -1.028 -12.373 -9.622 1.00 92.88 685 PRO A N 1
ATOM 5360 C CA . PRO A 1 685 ? -1.710 -13.479 -8.948 1.00 92.88 685 PRO A CA 1
ATOM 5361 C C . PRO A 1 685 ? -1.193 -14.868 -9.359 1.00 92.88 685 PRO A C 1
ATOM 5363 O O . PRO A 1 685 ? -1.260 -15.238 -10.530 1.00 92.88 685 PRO A O 1
ATOM 5366 N N . ALA A 1 686 ? -0.671 -15.639 -8.399 1.00 94.75 686 ALA A N 1
ATOM 5367 C CA . ALA A 1 686 ? 0.054 -16.890 -8.655 1.00 94.75 686 ALA A CA 1
ATOM 5368 C C . ALA A 1 686 ? -0.783 -17.973 -9.372 1.00 94.75 686 ALA A C 1
ATOM 5370 O O . ALA A 1 686 ? -0.246 -18.807 -10.098 1.00 94.75 686 ALA A O 1
ATOM 5371 N N . ASP A 1 687 ? -2.099 -17.955 -9.186 1.00 93.44 687 ASP A N 1
ATOM 5372 C CA . ASP A 1 687 ? -3.099 -18.726 -9.929 1.00 93.44 687 ASP A CA 1
ATOM 5373 C C . ASP A 1 687 ? -3.174 -18.309 -11.410 1.00 93.44 687 ASP A C 1
ATOM 5375 O O . ASP A 1 687 ? -3.125 -19.165 -12.292 1.00 93.44 687 ASP A O 1
ATOM 5379 N N . GLY A 1 688 ? -3.186 -17.005 -11.697 1.00 96.00 688 GLY A N 1
ATOM 5380 C CA . GLY A 1 688 ? -3.097 -16.471 -13.060 1.00 96.00 688 GLY A CA 1
ATOM 5381 C C . GLY A 1 688 ? -1.756 -16.782 -13.735 1.00 96.00 688 GLY A C 1
ATOM 5382 O O . GLY A 1 688 ? -1.730 -17.209 -14.888 1.00 96.00 688 GLY A O 1
ATOM 5383 N N . VAL A 1 689 ? -0.649 -16.655 -12.994 1.00 97.75 689 VAL A N 1
ATOM 5384 C CA . VAL A 1 689 ? 0.713 -16.997 -13.452 1.00 97.75 689 VAL A CA 1
ATOM 5385 C C . VAL A 1 689 ? 0.807 -18.472 -13.862 1.00 97.75 689 VAL A C 1
ATOM 5387 O O . VAL A 1 689 ? 1.413 -18.791 -14.887 1.00 97.75 689 VAL A O 1
ATOM 5390 N N . LYS A 1 690 ? 0.179 -19.382 -13.100 1.00 97.88 690 LYS A N 1
ATOM 5391 C CA . LYS A 1 690 ? 0.089 -20.811 -13.449 1.00 97.88 690 LYS A CA 1
ATOM 5392 C C . LYS A 1 690 ? -0.682 -21.027 -14.752 1.00 97.88 690 LYS A C 1
ATOM 5394 O O . LYS A 1 690 ? -0.148 -21.679 -15.642 1.00 97.88 690 LYS A O 1
ATOM 5399 N N . ILE A 1 691 ? -1.864 -20.419 -14.905 1.00 97.81 691 ILE A N 1
ATOM 5400 C CA . ILE A 1 691 ? -2.673 -20.526 -16.135 1.00 97.81 691 ILE A CA 1
ATOM 5401 C C . ILE A 1 691 ? -1.876 -20.065 -17.365 1.00 97.81 691 ILE A C 1
ATOM 5403 O O . ILE A 1 691 ? -1.837 -20.782 -18.365 1.00 97.81 691 ILE A O 1
ATOM 5407 N N . ILE A 1 692 ? -1.189 -18.919 -17.280 1.00 98.38 692 ILE A N 1
ATOM 5408 C CA . ILE A 1 692 ? -0.338 -18.414 -18.368 1.00 98.38 692 ILE A CA 1
ATOM 5409 C C . ILE A 1 692 ? 0.768 -19.421 -18.694 1.00 98.38 692 ILE A C 1
ATOM 5411 O O . ILE A 1 692 ? 0.904 -19.828 -19.848 1.00 98.38 692 ILE A O 1
ATOM 5415 N N . ASN A 1 693 ? 1.532 -19.861 -17.691 1.00 98.25 693 ASN A N 1
ATOM 5416 C CA . ASN A 1 693 ? 2.641 -20.794 -17.892 1.00 98.25 693 ASN A CA 1
ATOM 5417 C C . ASN A 1 693 ? 2.178 -22.149 -18.456 1.00 98.25 693 ASN A C 1
ATOM 5419 O O . ASN A 1 693 ? 2.877 -22.729 -19.283 1.00 98.25 693 ASN A O 1
ATOM 5423 N N . ASP A 1 694 ? 1.012 -22.655 -18.054 1.00 98.25 694 ASP A N 1
ATOM 5424 C CA . ASP A 1 694 ? 0.478 -23.938 -18.527 1.00 98.25 694 ASP A CA 1
ATOM 5425 C C . ASP A 1 694 ? -0.191 -23.838 -19.909 1.00 98.25 694 ASP A C 1
ATOM 5427 O O . ASP A 1 694 ? -0.260 -24.836 -20.633 1.00 98.25 694 ASP A O 1
ATOM 5431 N N . PHE A 1 695 ? -0.638 -22.645 -20.315 1.00 98.56 695 PHE A N 1
ATOM 5432 C CA . PHE A 1 695 ? -0.991 -22.353 -21.705 1.00 98.56 695 PHE A CA 1
ATOM 5433 C C . PHE A 1 695 ? 0.263 -22.311 -22.589 1.00 98.56 695 PHE A C 1
ATOM 5435 O O . PHE A 1 695 ? 0.297 -22.987 -23.615 1.00 98.56 695 PHE A O 1
ATOM 5442 N N . GLN A 1 696 ? 1.326 -21.613 -22.164 1.00 98.56 696 GLN A N 1
ATOM 5443 C CA . GLN A 1 696 ? 2.576 -21.560 -22.932 1.00 98.56 696 GLN A CA 1
ATOM 5444 C C . GLN A 1 696 ? 3.240 -22.940 -23.053 1.00 98.56 696 GLN A C 1
ATOM 5446 O O . GLN A 1 696 ? 3.570 -23.351 -24.158 1.00 98.56 696 GLN A O 1
ATOM 5451 N N . LYS A 1 697 ? 3.371 -23.723 -21.970 1.00 98.50 697 LYS A N 1
ATOM 5452 C CA . LYS A 1 697 ? 3.913 -25.100 -22.049 1.00 98.50 697 LYS A CA 1
ATOM 5453 C C . LYS A 1 697 ? 3.164 -25.959 -23.071 1.00 98.50 697 LYS A C 1
ATOM 5455 O O . LYS A 1 697 ? 3.794 -26.656 -23.861 1.00 98.50 697 LYS A O 1
ATOM 5460 N N . HIS A 1 698 ? 1.829 -25.899 -23.063 1.00 98.31 698 HIS A N 1
ATOM 5461 C CA . HIS A 1 698 ? 0.995 -26.601 -24.041 1.00 98.31 698 HIS A CA 1
ATOM 5462 C C . HIS A 1 698 ? 1.298 -26.131 -25.465 1.00 98.31 698 HIS A C 1
ATOM 5464 O O . HIS A 1 698 ? 1.531 -26.945 -26.351 1.00 98.31 698 HIS A O 1
ATOM 5470 N N . LEU A 1 699 ? 1.358 -24.817 -25.669 1.00 98.00 699 LEU A N 1
ATOM 5471 C CA . LEU A 1 699 ? 1.597 -24.231 -26.977 1.00 98.00 699 LEU A CA 1
ATOM 5472 C C . LEU A 1 699 ? 2.975 -24.605 -27.545 1.00 98.00 699 LEU A C 1
ATOM 5474 O O . LEU A 1 699 ? 3.070 -25.074 -28.674 1.00 98.00 699 LEU A O 1
ATOM 5478 N N . TYR A 1 700 ? 4.045 -24.477 -26.759 1.00 98.62 700 TYR A N 1
ATOM 5479 C CA . TYR A 1 700 ? 5.397 -24.849 -27.192 1.00 98.62 700 TYR A CA 1
ATOM 5480 C C . TYR A 1 700 ? 5.562 -26.366 -27.390 1.00 98.62 700 TYR A C 1
ATOM 5482 O O . TYR A 1 700 ? 6.414 -26.772 -28.184 1.00 98.62 700 TYR A O 1
ATOM 5490 N N . LYS A 1 701 ? 4.723 -27.198 -26.750 1.00 98.31 701 LYS A N 1
ATOM 5491 C CA . LYS A 1 701 ? 4.600 -28.626 -27.077 1.00 98.31 701 LYS A CA 1
ATOM 5492 C C . LYS A 1 701 ? 3.994 -28.833 -28.468 1.00 98.31 701 LYS A C 1
ATOM 5494 O O . LYS A 1 701 ? 4.541 -29.631 -29.219 1.00 98.31 701 LYS A O 1
ATOM 5499 N N . CYS A 1 702 ? 2.937 -28.102 -28.839 1.00 98.19 702 CYS A N 1
ATOM 5500 C CA . CYS A 1 702 ? 2.343 -28.165 -30.185 1.00 98.19 702 CYS A CA 1
ATOM 5501 C C . CYS A 1 702 ? 3.332 -27.785 -31.304 1.00 98.19 702 CYS A C 1
ATOM 5503 O O . CYS A 1 702 ? 3.185 -28.269 -32.419 1.00 98.19 702 CYS A O 1
ATOM 5505 N N . TYR A 1 703 ? 4.332 -26.945 -31.009 1.00 98.25 703 TYR A N 1
ATOM 5506 C CA . TYR A 1 703 ? 5.429 -26.584 -31.922 1.00 98.25 703 TYR A CA 1
ATOM 5507 C C . TYR A 1 703 ? 6.650 -27.517 -31.868 1.00 98.25 703 TYR A C 1
ATOM 5509 O O . TYR A 1 703 ? 7.636 -27.261 -32.559 1.00 98.25 703 TYR A O 1
ATOM 5517 N N . GLU A 1 704 ? 6.655 -28.522 -30.990 1.00 98.25 704 GLU A N 1
ATOM 5518 C CA . GLU A 1 704 ? 7.828 -29.365 -30.704 1.00 98.25 704 GLU A CA 1
ATOM 5519 C C . GLU A 1 704 ? 9.074 -28.567 -30.249 1.00 98.25 704 GLU A C 1
ATOM 5521 O O . GLU A 1 704 ? 10.217 -28.999 -30.405 1.00 98.25 704 GLU A O 1
ATOM 5526 N N . LYS A 1 705 ? 8.868 -27.384 -29.648 1.00 98.12 705 LYS A N 1
ATOM 5527 C CA . LYS A 1 705 ? 9.924 -26.487 -29.137 1.00 98.12 705 LYS A CA 1
ATOM 5528 C C . LYS A 1 705 ? 9.839 -26.290 -27.621 1.00 98.12 705 LYS A C 1
ATOM 5530 O O . LYS A 1 705 ? 10.052 -25.186 -27.126 1.00 98.12 705 LYS A O 1
ATOM 5535 N N . ASN A 1 706 ? 9.554 -27.351 -26.863 1.00 97.31 706 ASN A N 1
ATOM 5536 C CA . ASN A 1 706 ? 9.461 -27.323 -25.392 1.00 97.31 706 ASN A CA 1
ATOM 5537 C C . ASN A 1 706 ? 10.649 -26.595 -24.720 1.00 97.31 706 ASN A C 1
ATOM 5539 O O . ASN A 1 706 ? 10.469 -25.826 -23.781 1.00 97.31 706 ASN A O 1
ATOM 5543 N N . GLN A 1 707 ? 11.861 -26.779 -25.249 1.00 97.12 707 GLN A N 1
ATOM 5544 C CA . GLN A 1 707 ? 13.112 -26.165 -24.793 1.00 97.12 707 GLN A CA 1
ATOM 5545 C C . GLN A 1 707 ? 13.209 -24.641 -24.992 1.00 97.12 707 GLN A C 1
ATOM 5547 O O . GLN A 1 707 ? 14.164 -24.042 -24.488 1.00 97.12 707 GLN A O 1
ATOM 5552 N N . ASN A 1 708 ? 12.271 -24.035 -25.728 1.00 98.56 708 ASN A N 1
ATOM 5553 C CA . ASN A 1 708 ? 12.168 -22.594 -25.965 1.00 98.56 708 ASN A CA 1
ATOM 5554 C C . ASN A 1 708 ? 11.178 -21.904 -25.007 1.00 98.56 708 ASN A C 1
ATOM 5556 O O . ASN A 1 708 ? 11.052 -20.686 -25.066 1.00 98.56 708 ASN A O 1
ATOM 5560 N N . PHE A 1 709 ? 10.504 -22.621 -24.103 1.00 98.75 709 PHE A N 1
ATOM 5561 C CA . PHE A 1 709 ? 9.729 -21.987 -23.034 1.00 98.75 709 PHE A CA 1
ATOM 5562 C C . PHE A 1 709 ? 10.192 -22.443 -21.656 1.00 98.75 709 PHE A C 1
ATOM 5564 O O . PHE A 1 709 ? 10.330 -23.637 -21.388 1.00 98.75 709 PHE A O 1
ATOM 5571 N N . ARG A 1 710 ? 10.375 -21.488 -20.743 1.00 98.38 710 ARG A N 1
ATOM 5572 C CA . ARG A 1 710 ? 10.572 -21.783 -19.323 1.00 98.38 710 ARG A CA 1
ATOM 5573 C C . ARG A 1 710 ? 9.829 -20.759 -18.477 1.00 98.38 710 ARG A C 1
ATOM 5575 O O . ARG A 1 710 ? 10.225 -19.603 -18.418 1.00 98.38 710 ARG A O 1
ATOM 5582 N N . GLY A 1 711 ? 8.786 -21.207 -17.784 1.00 97.94 711 GLY A N 1
ATOM 5583 C CA . GLY A 1 711 ? 8.089 -20.401 -16.785 1.00 97.94 711 GLY A CA 1
ATOM 5584 C C . GLY A 1 711 ? 8.372 -20.892 -15.373 1.00 97.94 711 GLY A C 1
ATOM 5585 O O . GLY A 1 711 ? 8.106 -22.056 -15.066 1.00 97.94 711 GLY A O 1
ATOM 5586 N N . ILE A 1 712 ? 8.915 -20.017 -14.524 1.00 98.00 712 ILE A N 1
ATOM 5587 C CA . ILE A 1 712 ? 9.289 -20.316 -13.137 1.00 98.00 712 ILE A CA 1
ATOM 5588 C C . ILE A 1 712 ? 8.455 -19.458 -12.183 1.00 98.00 712 ILE A C 1
ATOM 5590 O O . ILE A 1 712 ? 8.437 -18.229 -12.283 1.00 98.00 712 ILE A O 1
ATOM 5594 N N . LEU A 1 713 ? 7.791 -20.127 -11.238 1.00 97.25 713 LEU A N 1
ATOM 5595 C CA . LEU A 1 713 ? 7.087 -19.508 -10.120 1.00 97.25 713 LEU A CA 1
ATOM 5596 C C . LEU A 1 713 ? 7.878 -19.774 -8.832 1.00 97.25 713 LEU A C 1
ATOM 5598 O O . LEU A 1 713 ? 7.956 -20.918 -8.390 1.00 97.25 713 LEU A O 1
ATOM 5602 N N . TYR A 1 714 ? 8.467 -18.732 -8.253 1.00 97.25 714 TYR A N 1
ATOM 5603 C CA . TYR A 1 714 ? 9.367 -18.820 -7.103 1.00 97.25 714 TYR A CA 1
ATOM 5604 C C . TYR A 1 714 ? 8.593 -18.751 -5.770 1.00 97.25 714 TYR A C 1
ATOM 5606 O O . TYR A 1 714 ? 7.975 -17.717 -5.495 1.00 97.25 714 TYR A O 1
ATOM 5614 N N . PRO A 1 715 ? 8.618 -19.801 -4.923 1.00 94.06 715 PRO A N 1
ATOM 5615 C CA . PRO A 1 715 ? 7.904 -19.809 -3.644 1.00 94.06 715 PRO A CA 1
ATOM 5616 C C . PRO A 1 715 ? 8.476 -18.806 -2.635 1.00 94.06 715 PRO A C 1
ATOM 5618 O O . PRO A 1 715 ? 9.687 -18.697 -2.472 1.00 94.06 715 PRO A O 1
ATOM 5621 N N . GLY A 1 716 ? 7.605 -18.083 -1.932 1.00 92.75 716 GLY A N 1
ATOM 5622 C CA . GLY A 1 716 ? 7.976 -17.095 -0.914 1.00 92.75 716 GLY A CA 1
ATOM 5623 C C . GLY A 1 716 ? 8.534 -15.780 -1.471 1.00 92.75 716 GLY A C 1
ATOM 5624 O O . GLY A 1 716 ? 8.784 -14.853 -0.702 1.00 92.75 716 GLY A O 1
ATOM 5625 N N . VAL A 1 717 ? 8.712 -15.665 -2.790 1.00 95.38 717 VAL A N 1
ATOM 5626 C CA . VAL A 1 717 ? 9.326 -14.496 -3.430 1.00 95.38 717 VAL A CA 1
ATOM 5627 C C . VAL A 1 717 ? 8.252 -13.474 -3.808 1.00 95.38 717 VAL A C 1
ATOM 5629 O O . VAL A 1 717 ? 7.225 -13.816 -4.390 1.00 95.38 717 VAL A O 1
ATOM 5632 N N . GLY A 1 718 ? 8.484 -12.207 -3.457 1.00 93.88 718 GLY A N 1
ATOM 5633 C CA . GLY A 1 718 ? 7.617 -11.080 -3.814 1.00 93.88 718 GLY A CA 1
ATOM 5634 C C . GLY A 1 718 ? 7.932 -10.476 -5.186 1.00 93.88 718 GLY A C 1
ATOM 5635 O O . GLY A 1 718 ? 8.562 -11.097 -6.039 1.00 93.88 718 GLY A O 1
ATOM 5636 N N . HIS A 1 719 ? 7.538 -9.217 -5.383 1.00 95.19 719 HIS A N 1
ATOM 5637 C CA . HIS A 1 719 ? 7.860 -8.442 -6.585 1.00 95.19 719 HIS A CA 1
ATOM 5638 C C . HIS A 1 719 ? 9.333 -7.978 -6.568 1.00 95.19 719 HIS A C 1
ATOM 5640 O O . HIS A 1 719 ? 9.645 -6.858 -6.164 1.00 95.19 719 HIS A O 1
ATOM 5646 N N . THR A 1 720 ? 10.266 -8.860 -6.935 1.00 93.75 720 THR A N 1
ATOM 5647 C CA . THR A 1 720 ? 11.718 -8.611 -6.861 1.00 93.75 720 THR A CA 1
ATOM 5648 C C . THR A 1 720 ? 12.482 -9.351 -7.964 1.00 93.75 720 THR A C 1
ATOM 5650 O O . THR A 1 720 ? 11.971 -10.323 -8.516 1.00 93.75 720 THR A O 1
ATOM 5653 N N . TYR A 1 721 ? 13.704 -8.902 -8.266 1.00 97.06 721 TYR A N 1
ATOM 5654 C CA . TYR A 1 721 ? 14.647 -9.576 -9.161 1.00 97.06 721 TYR A CA 1
ATOM 5655 C C . TYR A 1 721 ? 15.821 -10.086 -8.317 1.00 97.06 721 TYR A C 1
ATOM 5657 O O . TYR A 1 721 ? 16.595 -9.286 -7.794 1.00 97.06 721 TYR A O 1
ATOM 5665 N N . THR A 1 722 ? 15.907 -11.400 -8.100 1.00 97.75 722 THR A N 1
ATOM 5666 C CA . THR A 1 722 ? 16.933 -12.012 -7.234 1.00 97.75 722 THR A CA 1
ATOM 5667 C C . THR A 1 722 ? 18.219 -12.350 -8.005 1.00 97.75 722 THR A C 1
ATOM 5669 O O . THR A 1 722 ? 18.165 -12.504 -9.227 1.00 97.75 722 THR A O 1
ATOM 5672 N N . PRO A 1 723 ? 19.365 -12.555 -7.322 1.00 97.88 723 PRO A N 1
ATOM 5673 C CA . PRO A 1 723 ? 20.576 -13.087 -7.955 1.00 97.88 723 PRO A CA 1
ATOM 5674 C C . PRO A 1 723 ? 20.346 -14.431 -8.661 1.00 97.88 723 PRO A C 1
ATOM 5676 O O . PRO A 1 723 ? 20.841 -14.651 -9.759 1.00 97.88 723 PRO A O 1
ATOM 5679 N N . GLU A 1 724 ? 19.524 -15.316 -8.089 1.00 97.94 724 GLU A N 1
ATOM 5680 C CA . GLU A 1 724 ? 19.179 -16.594 -8.726 1.00 97.94 724 GLU A CA 1
ATOM 5681 C C . GLU A 1 724 ? 18.417 -16.388 -10.047 1.00 97.94 724 GLU A C 1
ATOM 5683 O O . GLU A 1 724 ? 18.747 -17.000 -11.064 1.00 97.94 724 GLU A O 1
ATOM 5688 N N . MET A 1 725 ? 17.423 -15.492 -10.052 1.00 98.44 725 MET A N 1
ATOM 5689 C CA . MET A 1 725 ? 16.698 -15.108 -11.264 1.00 98.44 725 MET A CA 1
ATOM 5690 C C . MET A 1 725 ? 17.648 -14.505 -12.310 1.00 98.44 725 MET A C 1
ATOM 5692 O O . MET A 1 725 ? 17.528 -14.830 -13.489 1.00 98.44 725 MET A O 1
ATOM 5696 N N . TRP A 1 726 ? 18.607 -13.672 -11.892 1.00 98.44 726 TRP A N 1
ATOM 5697 C CA . TRP A 1 726 ? 19.628 -13.099 -12.774 1.00 98.44 726 TRP A CA 1
ATOM 5698 C C . TRP A 1 726 ? 20.485 -14.183 -13.441 1.00 98.44 726 TRP A C 1
ATOM 5700 O O . TRP A 1 726 ? 20.609 -14.204 -14.665 1.00 98.44 726 TRP A O 1
ATOM 5710 N N . GLU A 1 727 ? 20.975 -15.160 -12.677 1.00 98.31 727 GLU A N 1
ATOM 5711 C CA . GLU A 1 727 ? 21.741 -16.289 -13.219 1.00 98.31 727 GLU A CA 1
ATOM 5712 C C . GLU A 1 727 ? 20.916 -17.187 -14.154 1.00 98.31 727 GLU A C 1
ATOM 5714 O O . GLU A 1 727 ? 21.449 -17.806 -15.080 1.00 98.31 727 GLU A O 1
ATOM 5719 N N . VAL A 1 728 ? 19.600 -17.298 -13.949 1.00 98.62 728 VAL A N 1
ATOM 5720 C CA . VAL A 1 728 ? 18.713 -17.963 -14.919 1.00 98.62 728 VAL A CA 1
ATOM 5721 C C . VAL A 1 728 ? 18.570 -17.124 -16.196 1.00 98.62 728 VAL A C 1
ATOM 5723 O O . VAL A 1 728 ? 18.682 -17.689 -17.285 1.00 98.62 728 VAL A O 1
ATOM 5726 N N . THR A 1 729 ? 18.409 -15.801 -16.089 1.00 98.69 729 THR A N 1
ATOM 5727 C CA . THR A 1 729 ? 18.384 -14.875 -17.236 1.00 98.69 729 THR A CA 1
ATOM 5728 C C . THR A 1 729 ? 19.665 -14.953 -18.065 1.00 98.69 729 THR A C 1
ATOM 5730 O O . THR A 1 729 ? 19.586 -15.155 -19.275 1.00 98.69 729 THR A O 1
ATOM 5733 N N . LEU A 1 730 ? 20.846 -14.864 -17.445 1.00 98.56 730 LEU A N 1
ATOM 5734 C CA . LEU A 1 730 ? 22.130 -14.917 -18.155 1.00 98.56 730 LEU A CA 1
ATOM 5735 C C . LEU A 1 730 ? 22.313 -16.226 -18.935 1.00 98.56 730 LEU A C 1
ATOM 5737 O O . LEU A 1 730 ? 22.714 -16.207 -20.100 1.00 98.56 730 LEU A O 1
ATOM 5741 N N . ARG A 1 731 ? 21.978 -17.366 -18.314 1.00 98.56 731 ARG A N 1
ATOM 5742 C CA . ARG A 1 731 ? 22.028 -18.684 -18.969 1.00 98.56 731 ARG A CA 1
ATOM 5743 C C . ARG A 1 731 ? 21.009 -18.816 -20.099 1.00 98.56 731 ARG A C 1
ATOM 5745 O O . ARG A 1 731 ? 21.289 -19.503 -21.076 1.00 98.56 731 ARG A O 1
ATOM 5752 N N . TRP A 1 732 ? 19.848 -18.171 -19.984 1.00 98.62 732 TRP A N 1
ATOM 5753 C CA . TRP A 1 732 ? 18.838 -18.159 -21.041 1.00 98.62 732 TRP A CA 1
ATOM 5754 C C . TRP A 1 732 ? 19.274 -17.327 -22.245 1.00 98.62 732 TRP A C 1
ATOM 5756 O O . TRP A 1 732 ? 19.213 -17.824 -23.367 1.00 98.62 732 TRP A O 1
ATOM 5766 N N . LEU A 1 733 ? 19.773 -16.108 -22.009 1.00 98.56 733 LEU A N 1
ATOM 5767 C CA . LEU A 1 733 ? 20.297 -15.237 -23.061 1.00 98.56 733 LEU A CA 1
ATOM 5768 C C . LEU A 1 733 ? 21.444 -15.935 -23.807 1.00 98.56 733 LEU A C 1
ATOM 5770 O O . LEU A 1 733 ? 21.332 -16.140 -25.008 1.00 98.56 733 LEU A O 1
ATOM 5774 N N . LYS A 1 734 ? 22.456 -16.451 -23.090 1.00 97.81 734 LYS A N 1
ATOM 5775 C CA . LYS A 1 734 ? 23.607 -17.175 -23.674 1.00 97.81 734 LYS A CA 1
ATOM 5776 C C . LYS A 1 734 ? 23.230 -18.430 -24.485 1.00 97.81 734 LYS A C 1
ATOM 5778 O O . LYS A 1 734 ? 24.027 -18.904 -25.287 1.00 97.81 734 LYS A O 1
ATOM 5783 N N . LYS A 1 735 ? 22.062 -19.029 -24.232 1.00 97.62 735 LYS A N 1
ATOM 5784 C CA . LYS A 1 735 ? 21.584 -20.226 -24.947 1.00 97.62 735 LYS A CA 1
ATOM 5785 C C . LYS A 1 735 ? 20.830 -19.881 -26.237 1.00 97.62 735 LYS A C 1
ATOM 5787 O O . LYS A 1 735 ? 20.715 -20.736 -27.112 1.00 97.62 735 LYS A O 1
ATOM 5792 N N . HIS A 1 736 ? 20.256 -18.683 -26.319 1.00 97.62 736 HIS A N 1
ATOM 5793 C CA . HIS A 1 736 ? 19.267 -18.324 -27.336 1.00 97.62 736 HIS A CA 1
ATOM 5794 C C . HIS A 1 736 ? 19.633 -17.071 -28.164 1.00 97.62 736 HIS A C 1
ATOM 5796 O O . HIS A 1 736 ? 18.899 -16.756 -29.102 1.00 97.62 736 HIS A O 1
ATOM 5802 N N . LEU A 1 737 ? 20.759 -16.411 -27.854 1.00 91.00 737 LEU A N 1
ATOM 5803 C CA . LEU A 1 737 ? 21.443 -15.340 -28.605 1.00 91.00 737 LEU A CA 1
ATOM 5804 C C . LEU A 1 737 ? 22.943 -15.656 -28.766 1.00 91.00 737 LEU A C 1
ATOM 5806 O O . LEU A 1 737 ? 23.564 -15.099 -29.705 1.00 91.00 737 LEU A O 1
#

Foldseek 3Di:
DDDDDDDDDDDDDPDDDPVVVVVVFKDWLDKFAADPQFQFWFFWAWDQFPLRKIKIKTWGFRQHDDPQGETFIWIWIGDPNRNDIDDTDGQGHDDAARYKHAWEWDQAPVGWIKIWIWDHRYQFAIFIWIWIDPDRPPHIDDTDTQDDPAGGHKDAFHHAWDQAPLRKIKGWIWTFHHVPGDGPQLTKIWIWIDNPNRPHIDTAQDIDFDADPVRHGKRWGNKHWDQFPVRKIKIWTFIQRQATWIWIDDPNRNDIDHIDGAPQGAHNADKDWDQDPVLRKIKIWAARPNVLDDADPPARDQTWMWIGPPRRRDTQRIDGPHHDNQKHWHRWDWDDRDFKIKIWIFMDGPPSDYRGMIIIMIGGNVNVCVSPPPPDDDDDDDDDDDDDDDDDDDDDDDDDDDPDPPDDDDDDDDDFDPFLVRLVVVLVVVLVVVLPLQWDFDDFDQWDKDFPDWADDVQWIKTWIWTDLPPPDIKTKIKTAGPPDDFAFFEELFFEAPPVQQQCFRVQQVDPNFPADPGRLNVVVSSVTYTYMGIGQQCHHVNQQVAPVGPVGGRLVRVVRVQVVQVVVGGASLSVRLSVSSNSVSNQCPDRRHDLQRYAYEYAHVSLVSRLQNLLNDVSHQAYEHHALLAWPVVCVVVVNPVVDRRRNDGPCCVVVVHISLSSSLSNPPGAYEYHHECAASNHPNVSLVSSLVSNCSNNVSVVNNVRYDYDYHYPDYRGCHPVNVVVVVVSSVVRD

Secondary structure (DSSP, 8-state):
-----------------GGGTGGGSEEEEEEE--BTTB-EEEEEEEEE-TTS-EEEEEEEESS-SSTTS-EEEEEEEESSTTSS----EEEE---SSSEEEEEEEEE-TTSPEEEEEEEESSSS-EEEEEEEESSSSSS-PPPEES--S--SBEEPPSS--EE-TTS-EEEEEEE---TT----TT-EEEEEEESSTTSS-EE-S--EE-B-TTS-B--EEEEEEEE-TTS-EEEEEEESSSEEEEEEESSSSSS-PPPEEEEEE-SS---EEEE-TTT-PEEEEE---SSSS---TT----EEEEEESSSSSS-PPPEEEE--TT---EEEEEEEETTEEEEEEEEEETTTEEEEEEEEEEEEHHHHHTTSTTS------------------------------SS-----PPPPPSSHHHHHHHHHHHHHHHHHHTBSPPPP-----EEEEEEEETTEEEEEEEEE-SSS-EEEEEEEEESS--S-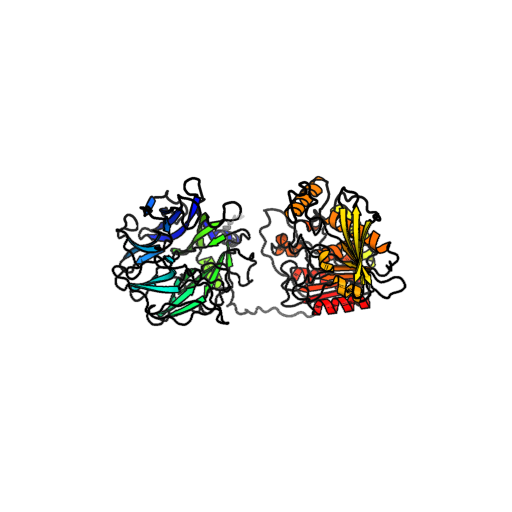EEEEEEE---TT-TTTGGGGGGS--STT-SS-HHHHHHHTT-EEEEE--TTSGGGGG-STTGGG--THHHHHHHHHHHHHTTB-HHHHHHHHHHHHHHHHHH-TTEEEEEEEEEEETHHHHHHHHHHHH-TTEEEEEEES----HHHHHHTT-GGGS-GGG--TTTTTTT--HHHHHHTTTTS-EEEEEETT-TTS-HHHHHHHHHHHHHHHHHTT-GGGEEEEEETT--S---HHHHHHHHHHHHHH-

Radius of gyration: 32.37 Å; chains: 1; bounding box: 108×78×85 Å